Protein AF-A0A8J4VZT7-F1 (afdb_monomer)

Structure (mmCIF, N/CA/C/O backbone):
data_AF-A0A8J4VZT7-F1
#
_entry.id   AF-A0A8J4VZT7-F1
#
loop_
_atom_site.group_PDB
_atom_site.id
_atom_site.type_symbol
_atom_site.label_atom_id
_atom_site.label_alt_id
_atom_site.label_comp_id
_atom_site.label_asym_id
_atom_site.label_entity_id
_atom_site.label_seq_id
_atom_site.pdbx_PDB_ins_code
_atom_site.Cartn_x
_atom_site.Cartn_y
_atom_site.Cartn_z
_atom_site.occupancy
_atom_site.B_iso_or_equiv
_atom_site.auth_seq_id
_atom_site.auth_comp_id
_atom_site.auth_asym_id
_atom_site.auth_atom_id
_atom_site.pdbx_PDB_model_num
ATOM 1 N N . MET A 1 1 ? 15.561 79.087 -7.722 1.00 45.91 1 MET A N 1
ATOM 2 C CA . MET A 1 1 ? 15.588 78.144 -8.858 1.00 45.91 1 MET A CA 1
ATOM 3 C C . MET A 1 1 ? 15.765 76.750 -8.290 1.00 45.91 1 MET A C 1
ATOM 5 O O . MET A 1 1 ? 16.873 76.413 -7.901 1.00 45.91 1 MET A O 1
ATOM 9 N N . GLU A 1 2 ? 14.684 75.986 -8.162 1.00 43.06 2 GLU A N 1
ATOM 10 C CA . GLU A 1 2 ? 14.746 74.592 -7.700 1.00 43.06 2 GLU A CA 1
ATOM 11 C C . GLU A 1 2 ? 14.759 73.634 -8.904 1.00 43.06 2 GLU A C 1
ATOM 13 O O . GLU A 1 2 ? 14.180 73.966 -9.943 1.00 43.06 2 GLU A O 1
ATOM 18 N N . PRO A 1 3 ? 15.425 72.468 -8.816 1.00 54.38 3 PRO A N 1
ATOM 19 C CA . PRO A 1 3 ? 15.506 71.527 -9.927 1.00 54.38 3 PRO A CA 1
ATOM 20 C C . PRO A 1 3 ? 14.182 70.776 -10.131 1.00 54.38 3 PRO A C 1
ATOM 22 O O . PRO A 1 3 ? 13.652 70.150 -9.212 1.00 54.38 3 PRO A O 1
ATOM 25 N N . VAL A 1 4 ? 13.671 70.792 -11.364 1.00 58.03 4 VAL A N 1
ATOM 26 C CA . VAL A 1 4 ? 12.432 70.096 -11.742 1.00 58.03 4 VAL A CA 1
ATOM 27 C C . VAL A 1 4 ? 12.617 68.579 -11.622 1.00 58.03 4 VAL A C 1
ATOM 29 O O . VAL A 1 4 ? 13.433 67.985 -12.327 1.00 58.03 4 VAL A O 1
ATOM 32 N N . ARG A 1 5 ? 11.830 67.932 -10.755 1.00 61.28 5 ARG A N 1
ATOM 33 C CA . ARG A 1 5 ? 11.752 66.465 -10.680 1.00 61.28 5 ARG A CA 1
ATOM 34 C C . ARG A 1 5 ? 10.904 65.923 -11.830 1.00 61.28 5 ARG A C 1
ATOM 36 O O . ARG A 1 5 ? 9.721 66.235 -11.920 1.00 61.28 5 ARG A O 1
ATOM 43 N N . ILE A 1 6 ? 11.495 65.070 -12.662 1.00 60.44 6 ILE A N 1
ATOM 44 C CA . ILE A 1 6 ? 10.787 64.327 -13.713 1.00 60.44 6 ILE A CA 1
ATOM 45 C C . ILE A 1 6 ? 10.112 63.099 -13.082 1.00 60.44 6 ILE A C 1
ATOM 47 O O . ILE A 1 6 ? 10.760 62.319 -12.383 1.00 60.44 6 ILE A O 1
ATOM 51 N N . SER A 1 7 ? 8.811 62.918 -13.315 1.00 63.78 7 SER A N 1
ATOM 52 C CA . SER A 1 7 ? 8.036 61.778 -12.813 1.00 63.78 7 SER A CA 1
ATOM 53 C C . SER A 1 7 ? 8.156 60.558 -13.736 1.00 63.78 7 SER A C 1
ATOM 55 O O . SER A 1 7 ? 7.646 60.540 -14.854 1.00 63.78 7 SER A O 1
ATOM 57 N N . HIS A 1 8 ? 8.798 59.493 -13.250 1.00 62.81 8 HIS A N 1
ATOM 58 C CA . HIS A 1 8 ? 8.918 58.223 -13.974 1.00 62.81 8 HIS A CA 1
ATOM 59 C C . HIS A 1 8 ? 7.693 57.311 -13.762 1.00 62.81 8 HIS A C 1
ATOM 61 O O . HIS A 1 8 ? 7.774 56.280 -13.096 1.00 62.81 8 HIS A O 1
ATOM 67 N N . GLU A 1 9 ? 6.549 57.670 -14.353 1.00 64.44 9 GLU A N 1
ATOM 68 C CA . GLU A 1 9 ? 5.397 56.761 -14.465 1.00 64.44 9 GLU A CA 1
ATOM 69 C C . GLU A 1 9 ? 5.620 55.715 -15.571 1.00 64.44 9 GLU A C 1
ATOM 71 O O . GLU A 1 9 ? 5.376 55.967 -16.753 1.00 64.44 9 GLU A O 1
ATOM 76 N N . VAL A 1 10 ? 6.045 54.504 -15.199 1.00 64.50 10 VAL A N 1
ATOM 77 C CA . VAL A 1 10 ? 6.160 53.381 -16.145 1.00 64.50 10 VAL A CA 1
ATOM 78 C C . VAL A 1 10 ? 4.779 52.773 -16.407 1.00 64.50 10 VAL A C 1
ATOM 80 O O . VAL A 1 10 ? 4.326 51.876 -15.697 1.00 64.50 10 VAL A O 1
ATOM 83 N N . LYS A 1 11 ? 4.099 53.250 -17.454 1.00 62.56 11 LYS A N 1
ATOM 84 C CA . LYS A 1 11 ? 2.853 52.642 -17.947 1.00 62.56 11 LYS A CA 1
ATOM 85 C C . LYS A 1 11 ? 3.175 51.372 -18.735 1.00 62.56 11 LYS A C 1
ATOM 87 O O . LYS A 1 11 ? 3.715 51.434 -19.835 1.00 62.56 11 LYS A O 1
ATOM 92 N N . ALA A 1 12 ? 2.844 50.215 -18.163 1.00 67.50 12 ALA A N 1
ATOM 93 C CA . ALA A 1 12 ? 2.953 48.936 -18.853 1.00 67.50 12 ALA A CA 1
ATOM 94 C C . ALA A 1 12 ? 1.934 48.855 -20.003 1.00 67.50 12 ALA A C 1
ATOM 96 O O . ALA A 1 12 ? 0.749 49.133 -19.812 1.00 67.50 12 ALA A O 1
ATOM 97 N N . ASN A 1 13 ? 2.388 48.446 -21.191 1.00 72.12 13 ASN A N 1
ATOM 98 C CA . ASN A 1 13 ? 1.498 48.215 -22.328 1.00 72.12 13 ASN A CA 1
ATOM 99 C C . ASN A 1 13 ? 0.524 47.058 -22.020 1.00 72.12 13 ASN A C 1
ATOM 101 O O . ASN A 1 13 ? 0.954 46.041 -21.466 1.00 72.12 13 ASN A O 1
ATOM 105 N N . PRO A 1 14 ? -0.768 47.167 -22.387 1.00 73.12 14 PRO A N 1
ATOM 106 C CA . PRO A 1 14 ? -1.737 46.105 -22.145 1.00 73.12 14 PRO A CA 1
ATOM 107 C C . PRO A 1 14 ? -1.356 44.834 -22.913 1.00 73.12 14 PRO A C 1
ATOM 109 O O . PRO A 1 14 ? -0.996 44.885 -24.091 1.00 73.12 14 PRO A O 1
ATOM 112 N N . VAL A 1 15 ? -1.454 43.682 -22.244 1.00 69.12 15 VAL A N 1
ATOM 113 C CA . VAL A 1 15 ? -1.127 42.373 -22.829 1.00 69.12 15 VAL A CA 1
ATOM 114 C C . VAL A 1 15 ? -2.012 42.129 -24.061 1.00 69.12 15 VAL A C 1
ATOM 116 O O . VAL A 1 15 ? -3.238 42.226 -23.947 1.00 69.12 15 VAL A O 1
ATOM 119 N N . PRO A 1 16 ? -1.444 41.812 -25.242 1.00 72.88 16 PRO A N 1
ATOM 120 C CA . PRO A 1 16 ? -2.226 41.695 -26.465 1.00 72.88 16 PRO A CA 1
ATOM 121 C C . PRO A 1 16 ? -3.238 40.549 -26.365 1.00 72.88 16 PRO A C 1
ATOM 123 O O . PRO A 1 16 ? -2.894 39.405 -26.061 1.00 72.88 16 PRO A O 1
ATOM 126 N N . ALA A 1 17 ? -4.497 40.853 -26.690 1.00 64.81 17 ALA A N 1
ATOM 127 C CA . ALA A 1 17 ? -5.646 39.955 -26.536 1.00 64.81 17 ALA A CA 1
ATOM 128 C C . ALA A 1 17 ? -5.611 38.686 -27.420 1.00 64.81 17 ALA A C 1
ATOM 130 O O . ALA A 1 17 ? -6.573 37.923 -27.443 1.00 64.81 17 ALA A O 1
ATOM 131 N N . SER A 1 18 ? -4.530 38.446 -28.166 1.00 67.25 18 SER A N 1
ATOM 132 C CA . SER A 1 18 ? -4.233 37.180 -28.844 1.00 67.25 18 SER A CA 1
ATOM 133 C C . SER A 1 18 ? -3.779 36.078 -27.879 1.00 67.25 18 SER A C 1
ATOM 135 O O . SER A 1 18 ? -4.143 34.924 -28.094 1.00 67.25 18 SER A O 1
ATOM 137 N N . LEU A 1 19 ? -3.045 36.416 -26.809 1.00 63.69 19 LEU A N 1
ATOM 138 C CA . LEU A 1 19 ? -2.437 35.439 -25.890 1.00 63.69 19 LEU A CA 1
ATOM 139 C C . LEU A 1 19 ? -3.460 34.564 -25.147 1.00 63.69 19 LEU A C 1
ATOM 141 O O . LEU A 1 19 ? -3.189 33.398 -24.882 1.00 63.69 19 LEU A O 1
ATOM 145 N N . ASN A 1 20 ? -4.655 35.095 -24.871 1.00 61.50 20 ASN A N 1
ATOM 146 C CA . ASN A 1 20 ? -5.680 34.420 -24.066 1.00 61.50 20 ASN A CA 1
ATOM 147 C C . ASN A 1 20 ? -6.805 33.765 -24.897 1.00 61.50 20 ASN A C 1
ATOM 149 O O . ASN A 1 20 ? -7.818 33.355 -24.334 1.00 61.50 20 ASN A O 1
ATOM 153 N N . LYS A 1 21 ? -6.670 33.662 -26.231 1.00 64.94 21 LYS A N 1
ATOM 154 C CA . LYS A 1 21 ? -7.745 33.138 -27.107 1.00 64.94 21 LYS A CA 1
ATOM 155 C C . LYS A 1 21 ? -7.935 31.618 -27.059 1.00 64.94 21 LYS A C 1
ATOM 157 O O . LYS A 1 21 ? -8.967 31.130 -27.507 1.00 64.94 21 LYS A O 1
ATOM 162 N N . LEU A 1 22 ? -6.959 30.872 -26.541 1.00 65.38 22 LEU A N 1
ATOM 163 C CA . LEU A 1 22 ? -6.989 29.411 -26.448 1.00 65.38 22 LEU A CA 1
ATOM 164 C C . LEU A 1 22 ? -6.923 28.983 -24.980 1.00 65.38 22 LEU A C 1
ATOM 166 O O . LEU A 1 22 ? -5.849 28.776 -24.421 1.00 65.38 22 LEU A O 1
ATOM 170 N N . SER A 1 23 ? -8.091 28.851 -24.351 1.00 74.31 23 SER A N 1
ATOM 171 C CA . SER A 1 23 ? -8.206 28.209 -23.040 1.00 74.31 23 SER A CA 1
ATOM 172 C C . SER A 1 23 ? -7.971 26.696 -23.153 1.00 74.31 23 SER A C 1
ATOM 174 O O . SER A 1 23 ? -8.143 26.106 -24.223 1.00 74.31 23 SER A O 1
ATOM 176 N N . LEU A 1 24 ? -7.640 26.035 -22.037 1.00 77.62 24 LEU A N 1
ATOM 177 C CA . LEU A 1 24 ? -7.513 24.571 -22.003 1.00 77.62 24 LEU A CA 1
ATOM 178 C C . LEU A 1 24 ? -8.802 23.864 -22.459 1.00 77.62 24 LEU A C 1
ATOM 180 O O . LEU A 1 24 ? -8.716 22.902 -23.215 1.00 77.62 24 LEU A O 1
ATOM 184 N N . ALA A 1 25 ? -9.978 24.395 -22.107 1.00 79.31 25 ALA A N 1
ATOM 185 C CA . ALA A 1 25 ? -11.268 23.892 -22.587 1.00 79.31 25 ALA A CA 1
ATOM 186 C C . ALA A 1 25 ? -11.447 24.068 -24.111 1.00 79.31 25 ALA A C 1
ATOM 188 O O . ALA A 1 25 ? -11.975 23.182 -24.784 1.00 79.31 25 ALA A O 1
ATOM 189 N N . GLY A 1 26 ? -10.954 25.173 -24.683 1.00 81.56 26 GLY A N 1
ATOM 190 C CA . GLY A 1 26 ? -10.913 25.380 -26.136 1.00 81.56 26 GLY A CA 1
ATOM 191 C C . GLY A 1 26 ? -9.998 24.381 -26.853 1.00 81.56 26 GLY A C 1
ATOM 192 O O . GLY A 1 26 ? -10.333 23.891 -27.927 1.00 81.56 26 GLY A O 1
ATOM 193 N N . LEU A 1 27 ? -8.870 24.012 -26.239 1.00 80.19 27 LEU A N 1
ATOM 194 C CA . LEU A 1 27 ? -7.977 22.974 -26.766 1.00 80.19 27 LEU A CA 1
ATOM 195 C C . LEU A 1 27 ? -8.551 21.557 -26.594 1.00 80.19 27 LEU A C 1
ATOM 197 O O . LEU A 1 27 ? -8.363 20.722 -27.475 1.00 80.19 27 LEU A O 1
ATOM 201 N N . GLN A 1 28 ? -9.269 21.279 -25.502 1.00 84.56 28 GLN A N 1
ATOM 202 C CA . GLN A 1 28 ? -9.945 19.996 -25.270 1.00 84.56 28 GLN A CA 1
ATOM 203 C C . GLN A 1 28 ? -11.067 19.763 -26.289 1.00 84.56 28 GLN A C 1
ATOM 205 O O . GLN A 1 28 ? -11.033 18.763 -27.001 1.00 84.56 28 GLN A O 1
ATOM 210 N N . THR A 1 29 ? -11.965 20.734 -26.469 1.00 85.75 29 THR A N 1
ATOM 211 C CA . THR A 1 29 ? -13.045 20.665 -27.472 1.00 85.75 29 THR A CA 1
ATOM 212 C C . THR A 1 29 ? -12.515 20.576 -28.912 1.00 85.75 29 THR A C 1
ATOM 214 O O . THR A 1 29 ? -13.058 19.829 -29.730 1.00 85.75 29 THR A O 1
ATOM 217 N N . GLN A 1 30 ? -11.395 21.238 -29.235 1.00 86.12 30 GLN A N 1
ATOM 218 C CA . GLN A 1 30 ? -10.696 21.048 -30.518 1.00 86.12 30 GLN A CA 1
ATOM 219 C C . GLN A 1 30 ? -10.065 19.653 -30.668 1.00 86.12 30 GLN A C 1
ATOM 221 O O . GLN A 1 30 ? -9.995 19.130 -31.780 1.00 86.12 30 GLN A O 1
ATOM 226 N N . GLN A 1 31 ? -9.609 19.017 -29.583 1.00 86.62 31 GLN A N 1
ATOM 227 C CA . GLN A 1 31 ? -9.137 17.628 -29.630 1.00 86.62 31 GLN A CA 1
ATOM 228 C C . GLN A 1 31 ? -10.291 16.631 -29.763 1.00 86.62 31 GLN A C 1
ATOM 230 O O . GLN A 1 31 ? -10.139 15.637 -30.467 1.00 86.62 31 GLN A O 1
ATOM 235 N N . GLU A 1 32 ? -11.422 16.870 -29.105 1.00 88.06 32 GLU A N 1
ATOM 236 C CA . GLU A 1 32 ? -12.611 16.012 -29.152 1.00 88.06 32 GLU A CA 1
ATOM 237 C C . GLU A 1 32 ? -13.240 16.030 -30.544 1.00 88.06 32 GLU A C 1
ATOM 239 O O . GLU A 1 32 ? -13.265 14.992 -31.201 1.00 88.06 32 GLU A O 1
ATOM 244 N N . THR A 1 33 ? -13.565 17.210 -31.076 1.00 89.88 33 THR A N 1
ATOM 245 C CA . THR A 1 33 ? -14.067 17.359 -32.456 1.00 89.88 33 THR A CA 1
ATOM 246 C C . THR A 1 33 ? -13.091 16.808 -33.507 1.00 89.88 33 THR A C 1
ATOM 248 O O . THR A 1 33 ? -13.510 16.227 -34.511 1.00 89.88 33 THR A O 1
ATOM 251 N N . ARG A 1 34 ? -11.769 16.900 -33.279 1.00 89.19 34 ARG A N 1
ATOM 252 C CA . ARG A 1 34 ? -10.761 16.261 -34.144 1.00 89.19 34 ARG A CA 1
ATOM 253 C C . ARG A 1 34 ? -10.757 14.732 -34.023 1.00 89.19 34 ARG A C 1
ATOM 255 O O . ARG A 1 34 ? -10.617 14.068 -35.047 1.00 89.19 34 ARG A O 1
ATOM 262 N N . LYS A 1 35 ? -10.921 14.163 -32.822 1.00 89.38 35 LYS A N 1
ATOM 263 C CA . LYS A 1 35 ? -11.072 12.707 -32.614 1.00 89.38 35 LYS A CA 1
ATOM 264 C C . LYS A 1 35 ? -12.352 12.189 -33.263 1.00 89.38 35 LYS A C 1
ATOM 266 O O . LYS A 1 35 ? -12.303 11.161 -33.927 1.00 89.38 35 LYS A O 1
ATOM 271 N N . GLU A 1 36 ? -13.467 12.898 -33.116 1.00 89.19 36 GLU A N 1
ATOM 272 C CA . GLU A 1 36 ? -14.756 12.550 -33.723 1.00 89.19 36 GLU A CA 1
ATOM 273 C C . GLU A 1 36 ? -14.685 12.594 -35.249 1.00 89.19 36 GLU A C 1
ATOM 275 O O . GLU A 1 36 ? -15.071 11.628 -35.904 1.00 89.19 36 GLU A O 1
ATOM 280 N N . ARG A 1 37 ? -14.089 13.650 -35.821 1.00 92.56 37 ARG A N 1
ATOM 281 C CA . ARG A 1 37 ? -13.841 13.737 -37.265 1.00 92.56 37 ARG A CA 1
ATOM 282 C C . ARG A 1 37 ? -12.962 12.589 -37.765 1.00 92.56 37 ARG A C 1
ATOM 284 O O . ARG A 1 37 ? -13.299 11.986 -38.775 1.00 92.56 37 ARG A O 1
ATOM 291 N N . ILE A 1 38 ? -11.878 12.255 -37.059 1.00 86.88 38 ILE A N 1
ATOM 292 C CA . ILE A 1 38 ? -11.030 11.101 -37.407 1.00 86.88 38 ILE A CA 1
ATOM 293 C C . ILE A 1 38 ? -11.823 9.792 -37.286 1.00 86.88 38 ILE A C 1
ATOM 295 O O . ILE A 1 38 ? -11.720 8.948 -38.167 1.00 86.88 38 ILE A O 1
ATOM 299 N N . LYS A 1 39 ? -12.654 9.622 -36.251 1.00 88.00 39 LYS A N 1
ATOM 300 C CA . LYS A 1 39 ? -13.502 8.433 -36.074 1.00 88.00 39 LYS A CA 1
ATOM 301 C C . LYS A 1 39 ? -14.512 8.282 -37.217 1.00 88.00 39 LYS A C 1
ATOM 303 O O . LYS A 1 39 ? -14.683 7.174 -37.711 1.00 88.00 39 LYS A O 1
ATOM 308 N N . ALA A 1 40 ? -15.126 9.374 -37.674 1.00 86.88 40 ALA A N 1
ATOM 309 C CA . ALA A 1 40 ? -16.026 9.382 -38.829 1.00 86.88 40 ALA A CA 1
ATOM 310 C C . ALA A 1 40 ? -15.285 9.125 -40.159 1.00 86.88 40 ALA A C 1
ATOM 312 O O . ALA A 1 40 ? -15.762 8.369 -41.003 1.00 86.88 40 ALA A O 1
ATOM 313 N N . GLU A 1 41 ? -14.092 9.697 -40.341 1.00 88.81 41 GLU A N 1
ATOM 314 C CA . GLU A 1 41 ? -13.241 9.465 -41.520 1.00 88.81 41 GLU A CA 1
ATOM 315 C C . GLU A 1 41 ? -12.653 8.040 -41.557 1.00 88.81 41 GLU A C 1
ATOM 317 O O . GLU A 1 41 ? -12.343 7.519 -42.622 1.00 88.81 41 GLU A O 1
ATOM 322 N N . VAL A 1 42 ? -12.489 7.395 -40.399 1.00 84.19 42 VAL A N 1
ATOM 323 C CA . VAL A 1 42 ? -12.121 5.977 -40.286 1.00 84.19 42 VAL A CA 1
ATOM 324 C C . VAL A 1 42 ? -13.336 5.087 -40.547 1.00 84.19 42 VAL A C 1
ATOM 326 O O . VAL A 1 42 ? -13.231 4.164 -41.344 1.00 84.19 42 VAL A O 1
ATOM 329 N N . ALA A 1 43 ? -14.496 5.386 -39.955 1.00 81.19 43 ALA A N 1
ATOM 330 C CA . ALA A 1 43 ? -15.729 4.631 -40.195 1.00 81.19 43 ALA A CA 1
ATOM 331 C C . ALA A 1 43 ? -16.171 4.680 -41.670 1.00 81.19 43 ALA A C 1
ATOM 333 O O . ALA A 1 43 ? -16.594 3.675 -42.214 1.00 81.19 43 ALA A O 1
ATOM 334 N N . SER A 1 44 ? -15.993 5.809 -42.361 1.00 82.31 44 SER A N 1
ATOM 335 C CA . SER A 1 44 ? -16.285 5.925 -43.804 1.00 82.31 44 SER A CA 1
ATOM 336 C C . SER A 1 44 ? -15.279 5.221 -44.731 1.00 82.31 44 SER A C 1
ATOM 338 O O . SER A 1 44 ? -15.458 5.257 -45.946 1.00 82.31 44 SER A O 1
ATOM 340 N N . LYS A 1 45 ? -14.232 4.578 -44.191 1.00 82.31 45 LYS A N 1
ATOM 341 C CA . LYS A 1 45 ? -13.270 3.755 -44.953 1.00 82.31 45 LYS A CA 1
ATOM 342 C C . LYS A 1 45 ? -13.504 2.249 -44.804 1.00 82.31 45 LYS A C 1
ATOM 344 O O . LYS A 1 45 ? -12.837 1.483 -45.491 1.00 82.31 45 LYS A O 1
ATOM 349 N N . TYR A 1 46 ? -14.425 1.839 -43.932 1.00 77.44 46 TYR A N 1
ATOM 350 C CA . TYR A 1 46 ? -14.775 0.443 -43.688 1.00 77.44 46 TYR A CA 1
ATOM 351 C C . TYR A 1 46 ? -16.301 0.324 -43.665 1.00 77.44 46 TYR A C 1
ATOM 353 O O . TYR A 1 46 ? -16.938 0.781 -42.716 1.00 77.44 46 TYR A O 1
ATOM 361 N N . ASN A 1 47 ? -16.902 -0.266 -44.701 1.00 71.56 47 ASN A N 1
ATOM 362 C CA . ASN A 1 47 ? -18.336 -0.549 -44.664 1.00 71.56 47 ASN A CA 1
ATOM 363 C C . ASN A 1 47 ? -18.589 -1.617 -43.591 1.00 71.56 47 ASN A C 1
ATOM 365 O O . ASN A 1 47 ? -17.841 -2.590 -43.503 1.00 71.56 47 ASN A O 1
ATOM 369 N N . ALA A 1 48 ? -19.650 -1.468 -42.798 1.00 63.38 48 ALA A N 1
ATOM 370 C CA . ALA A 1 48 ? -19.997 -2.462 -41.777 1.00 63.38 48 ALA A CA 1
ATOM 371 C C . ALA A 1 48 ? -20.354 -3.834 -42.390 1.00 63.38 48 ALA A C 1
ATOM 373 O O . ALA A 1 48 ? -20.214 -4.862 -41.735 1.00 63.38 48 ALA A O 1
ATOM 374 N N . ASP A 1 49 ? -20.766 -3.846 -43.660 1.00 65.69 49 ASP A N 1
ATOM 375 C CA . ASP A 1 49 ? -21.085 -5.052 -44.429 1.00 65.69 49 ASP A CA 1
ATOM 376 C C . ASP A 1 49 ? -19.834 -5.853 -44.854 1.00 65.69 49 ASP A C 1
ATOM 378 O O . ASP A 1 49 ? -19.947 -7.037 -45.165 1.00 65.69 49 ASP A O 1
ATOM 382 N N . ASP A 1 50 ? -18.642 -5.236 -44.828 1.00 67.56 50 ASP A N 1
ATOM 383 C CA . ASP A 1 50 ? -17.355 -5.886 -45.131 1.00 67.56 50 ASP A CA 1
ATOM 384 C C . ASP A 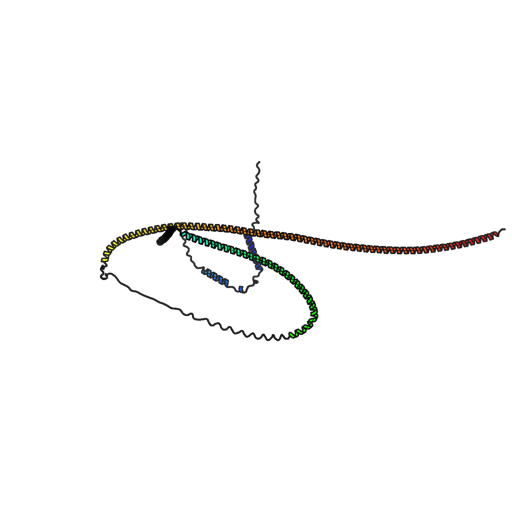1 50 ? -16.697 -6.530 -43.883 1.00 67.56 50 ASP A C 1
ATOM 386 O O . ASP A 1 50 ? -15.645 -7.168 -43.991 1.00 67.56 50 ASP A O 1
ATOM 390 N N . GLU A 1 51 ? -17.277 -6.391 -42.679 1.00 66.19 51 GLU A N 1
ATOM 391 C CA . GLU A 1 51 ? -16.752 -7.061 -41.480 1.00 66.19 51 GLU A CA 1
ATOM 392 C C . GLU A 1 51 ? -17.002 -8.578 -41.529 1.00 66.19 51 GLU A C 1
ATOM 394 O O . GLU A 1 51 ? -18.137 -9.052 -41.596 1.00 66.19 51 GLU A O 1
ATOM 399 N N . PHE A 1 52 ? -15.928 -9.371 -41.430 1.00 66.75 52 PHE A N 1
ATOM 400 C CA . PHE A 1 52 ? -16.001 -10.835 -41.414 1.00 66.75 52 PHE A CA 1
ATOM 401 C C . PHE A 1 52 ? -16.689 -11.354 -40.138 1.00 66.75 52 PHE A C 1
ATOM 403 O O . PHE A 1 52 ? -16.058 -11.595 -39.104 1.00 66.75 52 PHE A O 1
ATOM 410 N N . GLN A 1 53 ? -18.006 -11.548 -40.211 1.00 64.75 53 GLN A N 1
ATOM 411 C CA . GLN A 1 53 ? -18.803 -12.077 -39.109 1.00 64.75 53 GLN A CA 1
ATOM 412 C C . GLN A 1 53 ? -18.517 -13.570 -38.895 1.00 64.75 53 GLN A C 1
ATOM 414 O O . GLN A 1 53 ? -18.954 -14.432 -39.658 1.00 64.75 53 GLN A O 1
ATOM 419 N N . PHE A 1 54 ? -17.815 -13.900 -37.808 1.00 66.12 54 PHE A N 1
ATOM 420 C CA . PHE A 1 54 ? -17.653 -15.289 -37.379 1.00 66.12 54 PHE A CA 1
ATOM 421 C C . PHE A 1 54 ? -19.022 -15.945 -37.133 1.00 66.12 54 PHE A C 1
ATOM 423 O O . PHE A 1 54 ? -19.880 -15.376 -36.459 1.00 66.12 54 PHE A O 1
ATOM 430 N N . ALA A 1 55 ? -19.203 -17.196 -37.567 1.00 67.31 55 ALA A N 1
ATOM 431 C CA . ALA A 1 55 ? -20.450 -17.949 -37.359 1.00 67.31 55 ALA A CA 1
ATOM 432 C C . ALA A 1 55 ? -20.830 -18.150 -35.870 1.00 67.31 55 ALA A C 1
ATOM 434 O O . ALA A 1 55 ? -21.965 -18.503 -35.551 1.00 67.31 55 ALA A O 1
ATOM 435 N N . THR A 1 56 ? -19.898 -17.915 -34.942 1.00 62.31 56 THR A N 1
ATOM 436 C CA . THR A 1 56 ? -20.141 -17.842 -33.494 1.00 62.31 56 THR A CA 1
ATOM 437 C C . THR A 1 56 ? -20.796 -16.536 -33.039 1.00 62.31 56 THR A C 1
ATOM 439 O O . THR A 1 56 ? -21.513 -16.572 -32.047 1.00 62.31 56 THR A O 1
ATOM 442 N N . ALA A 1 57 ? -20.622 -15.414 -33.746 1.00 61.59 57 ALA A N 1
ATOM 443 C CA . ALA A 1 57 ? -21.300 -14.150 -33.439 1.00 61.59 57 ALA A CA 1
ATOM 444 C C . ALA A 1 57 ? -22.796 -14.204 -33.801 1.00 61.59 57 ALA A C 1
ATOM 446 O O . ALA A 1 57 ? -23.638 -13.733 -33.040 1.00 61.59 57 ALA A O 1
ATOM 447 N N . ALA A 1 58 ? -23.139 -14.879 -34.906 1.00 61.94 58 ALA A N 1
ATOM 448 C CA . ALA A 1 58 ? -24.527 -15.147 -35.297 1.00 61.94 58 ALA A CA 1
ATOM 449 C C . ALA A 1 58 ? -25.275 -16.076 -34.312 1.00 61.94 58 ALA A C 1
ATOM 451 O O . ALA A 1 58 ? -26.506 -16.095 -34.279 1.00 61.94 58 ALA A O 1
ATOM 452 N N . ARG A 1 59 ? -24.556 -16.830 -33.466 1.00 66.81 59 ARG A N 1
ATOM 453 C CA . ARG A 1 59 ? -25.146 -17.562 -32.335 1.00 66.81 59 ARG A CA 1
ATOM 454 C C . ARG A 1 59 ? -25.379 -16.598 -31.172 1.00 66.81 59 ARG A C 1
ATOM 456 O O . ARG A 1 59 ? -24.591 -16.568 -30.229 1.00 66.81 59 ARG A O 1
ATOM 463 N N . GLY A 1 60 ? -26.475 -15.839 -31.244 1.00 64.19 60 GLY A N 1
ATOM 464 C CA . GLY A 1 60 ? -26.886 -14.874 -30.220 1.00 64.19 60 GLY A CA 1
ATOM 465 C C . GLY A 1 60 ? -26.777 -15.454 -28.808 1.00 64.19 60 GLY A C 1
ATOM 466 O O . GLY A 1 60 ? -27.552 -16.327 -28.413 1.00 64.19 60 GLY A O 1
ATOM 467 N N . SER A 1 61 ? -25.762 -15.015 -28.059 1.00 68.69 61 SER A N 1
ATOM 468 C CA . SER A 1 61 ? -25.415 -15.669 -26.801 1.00 68.69 61 SER A CA 1
ATOM 469 C C . SER A 1 61 ? -26.362 -15.213 -25.693 1.00 68.69 61 SER A C 1
ATOM 471 O O . SER A 1 61 ? -26.428 -14.032 -25.353 1.00 68.69 61 SER A O 1
ATOM 473 N N . ASN A 1 62 ? -27.049 -16.161 -25.055 1.00 75.00 62 ASN A N 1
ATOM 474 C CA . ASN A 1 62 ? -27.889 -15.873 -23.888 1.00 75.00 62 ASN A CA 1
ATOM 475 C C . ASN A 1 62 ? -27.081 -15.419 -22.652 1.00 75.00 62 ASN A C 1
ATOM 477 O O . ASN A 1 62 ? -27.672 -15.203 -21.599 1.00 75.00 62 ASN A O 1
ATOM 481 N N . LEU A 1 63 ? -25.754 -15.261 -22.747 1.00 76.06 63 LEU A N 1
ATOM 482 C CA . LEU A 1 63 ? -24.877 -14.886 -21.636 1.00 76.06 63 LEU A CA 1
ATOM 483 C C . LEU A 1 63 ? -25.242 -13.525 -21.036 1.00 76.06 63 LEU A C 1
ATOM 485 O O . LEU A 1 63 ? -25.277 -13.407 -19.816 1.00 76.06 63 LEU A O 1
ATOM 489 N N . GLU A 1 64 ? -25.580 -12.523 -21.851 1.00 79.50 64 GLU A N 1
ATOM 490 C CA . GLU A 1 64 ? -26.006 -11.213 -21.336 1.00 79.50 64 GLU A CA 1
ATOM 491 C C . GLU A 1 64 ? -27.393 -11.274 -20.685 1.00 79.50 64 GLU A C 1
ATOM 493 O O . GLU A 1 64 ? -27.603 -10.699 -19.619 1.00 79.50 64 GLU A O 1
ATOM 498 N N . ALA A 1 65 ? -28.325 -12.041 -21.259 1.00 83.75 65 ALA A N 1
ATOM 499 C CA . ALA A 1 65 ? -29.648 -12.257 -20.677 1.00 83.75 65 ALA A CA 1
ATOM 500 C C . ALA A 1 65 ? -29.583 -13.051 -19.356 1.00 83.75 65 ALA A C 1
ATOM 502 O O . ALA A 1 65 ? -30.315 -12.748 -18.414 1.00 83.75 65 ALA A O 1
ATOM 503 N N . VAL A 1 66 ? -28.691 -14.043 -19.260 1.00 86.56 66 VAL A N 1
ATOM 504 C CA . VAL A 1 66 ? -28.397 -14.791 -18.026 1.00 86.56 66 VAL A CA 1
ATOM 505 C C . VAL A 1 66 ? -27.705 -13.890 -17.006 1.00 86.56 66 VAL A C 1
ATOM 507 O O . VAL A 1 66 ? -28.099 -13.883 -15.845 1.00 86.56 66 VAL A O 1
ATOM 510 N N . ARG A 1 67 ? -26.738 -13.071 -17.429 1.00 86.56 67 ARG A N 1
ATOM 511 C CA . ARG A 1 67 ? -26.061 -12.104 -16.561 1.00 86.56 67 ARG A CA 1
ATOM 512 C C . ARG A 1 67 ? -27.042 -11.093 -15.968 1.00 86.56 67 ARG A C 1
ATOM 514 O O . ARG A 1 67 ? -27.061 -10.941 -14.754 1.00 86.56 67 ARG A O 1
ATOM 521 N N . GLN A 1 68 ? -27.906 -10.488 -16.785 1.00 89.00 68 GLN A N 1
ATOM 522 C CA . GLN A 1 68 ? -28.952 -9.578 -16.305 1.00 89.00 68 GLN A CA 1
ATOM 523 C C . GLN A 1 68 ? -29.952 -10.270 -15.367 1.00 89.00 68 GLN A C 1
ATOM 525 O O . GLN A 1 68 ? -30.455 -9.626 -14.452 1.00 89.00 68 GLN A O 1
ATOM 530 N N . LYS A 1 69 ? -30.251 -11.564 -15.560 1.00 88.56 69 LYS A N 1
ATOM 531 C CA . LYS A 1 69 ? -31.065 -12.338 -14.606 1.00 88.56 69 LYS A CA 1
ATOM 532 C C . LYS A 1 69 ? -30.342 -12.513 -13.271 1.00 88.56 69 LYS A C 1
ATOM 534 O O . LYS A 1 69 ? -30.906 -12.144 -12.253 1.00 88.56 69 LYS A O 1
ATOM 539 N N . VAL A 1 70 ? -29.085 -12.959 -13.276 1.00 90.25 70 VAL A N 1
ATOM 540 C CA . VAL A 1 70 ? -28.274 -13.143 -12.055 1.00 90.25 70 VAL A CA 1
ATOM 541 C C . VAL A 1 70 ? -28.020 -11.818 -11.324 1.00 90.25 70 VAL A C 1
ATOM 543 O O . VAL A 1 70 ? -28.015 -11.781 -10.095 1.00 90.25 70 VAL A O 1
ATOM 546 N N . GLU A 1 71 ? -27.823 -10.715 -12.049 1.00 87.50 71 GLU A N 1
ATOM 547 C CA . GLU A 1 71 ? -27.692 -9.376 -11.465 1.00 87.50 71 GLU A CA 1
ATOM 548 C C . GLU A 1 71 ? -29.031 -8.920 -10.846 1.00 87.50 71 GLU A C 1
ATOM 550 O O . GLU A 1 71 ? -29.039 -8.548 -9.675 1.00 87.50 71 GLU A O 1
ATOM 555 N N . ARG A 1 72 ? -30.177 -9.099 -11.526 1.00 88.81 72 ARG A N 1
ATOM 556 C CA . ARG A 1 72 ? -31.516 -8.826 -10.954 1.00 88.81 72 ARG A CA 1
ATOM 557 C C . ARG A 1 72 ? -31.882 -9.731 -9.775 1.00 88.81 72 ARG A C 1
ATOM 559 O O . ARG A 1 72 ? -32.523 -9.267 -8.842 1.00 88.81 72 ARG A O 1
ATOM 566 N N . GLU A 1 73 ? -31.486 -11.002 -9.782 1.00 88.81 73 GLU A N 1
ATOM 567 C CA . GLU A 1 73 ? -31.692 -11.936 -8.663 1.00 88.81 73 GLU A CA 1
ATOM 568 C C . GLU A 1 73 ? -30.890 -11.502 -7.428 1.00 88.81 73 GLU A C 1
ATOM 570 O O . GLU A 1 73 ? -31.403 -11.539 -6.309 1.00 88.81 73 GLU A O 1
ATOM 575 N N . ARG A 1 74 ? -29.657 -11.012 -7.623 1.00 84.88 74 ARG A N 1
ATOM 576 C CA . ARG A 1 74 ? -28.844 -10.408 -6.555 1.00 84.88 74 ARG A CA 1
ATOM 577 C C . ARG A 1 74 ? -29.441 -9.095 -6.056 1.00 84.88 74 ARG A C 1
ATOM 579 O O . ARG A 1 74 ? -29.499 -8.889 -4.849 1.00 84.88 74 ARG A O 1
ATOM 586 N N . GLU A 1 75 ? -29.904 -8.227 -6.951 1.00 84.38 75 GLU A N 1
ATOM 587 C CA . GLU A 1 75 ? -30.573 -6.974 -6.585 1.00 84.38 75 GLU A CA 1
ATOM 588 C C . GLU A 1 75 ? -31.877 -7.233 -5.820 1.00 84.38 75 GLU A C 1
ATOM 590 O O . GLU A 1 75 ? -32.097 -6.612 -4.786 1.00 84.38 75 GLU A O 1
ATOM 595 N N . ALA A 1 76 ? -32.696 -8.198 -6.246 1.00 84.81 76 ALA A N 1
ATOM 596 C CA . ALA A 1 76 ? -33.910 -8.606 -5.541 1.00 84.81 76 ALA A CA 1
ATOM 597 C C . ALA A 1 76 ? -33.607 -9.207 -4.156 1.00 84.81 76 ALA A C 1
ATOM 599 O O . ALA A 1 76 ? -34.291 -8.888 -3.187 1.00 84.81 76 ALA A O 1
ATOM 600 N N . ALA A 1 77 ? -32.544 -10.010 -4.025 1.00 82.12 77 ALA A N 1
ATOM 601 C CA . ALA A 1 77 ? -32.085 -10.521 -2.729 1.00 82.12 77 ALA A CA 1
ATOM 602 C C . ALA A 1 77 ? -31.531 -9.419 -1.798 1.00 82.12 77 ALA A C 1
ATOM 604 O O . ALA A 1 77 ? -31.551 -9.575 -0.577 1.00 82.12 77 ALA A O 1
ATOM 605 N N . LEU A 1 78 ? -31.053 -8.301 -2.359 1.00 77.94 78 LEU A N 1
ATOM 606 C CA . LEU A 1 78 ? -30.641 -7.102 -1.619 1.00 77.94 78 LEU A CA 1
ATOM 607 C C . LEU A 1 78 ? -31.811 -6.141 -1.336 1.00 77.94 78 LEU A C 1
ATOM 609 O O . LEU A 1 78 ? -31.731 -5.357 -0.393 1.00 77.94 78 LEU A O 1
ATOM 613 N N . GLN A 1 79 ? -32.911 -6.221 -2.089 1.00 73.38 79 GLN A N 1
ATOM 614 C CA . GLN A 1 79 ? -34.166 -5.497 -1.850 1.00 73.38 79 GLN A CA 1
ATOM 615 C C . GLN A 1 79 ? -35.054 -6.232 -0.833 1.00 73.38 79 GLN A C 1
ATOM 617 O O . GLN A 1 79 ? -36.221 -6.534 -1.076 1.00 73.38 79 GLN A O 1
ATOM 622 N N . PHE A 1 80 ? -34.501 -6.498 0.352 1.00 75.06 80 PHE A N 1
ATOM 623 C CA . PHE A 1 80 ? -35.313 -6.881 1.503 1.00 75.06 80 PHE A CA 1
ATOM 624 C C . PHE A 1 80 ? -36.065 -5.651 2.027 1.00 75.06 80 PHE A C 1
ATOM 626 O O . PHE A 1 80 ? -35.492 -4.571 2.175 1.00 75.06 80 PHE A O 1
ATOM 633 N N . ASP A 1 81 ? -37.354 -5.825 2.326 1.00 67.88 81 ASP A N 1
ATOM 634 C CA . ASP A 1 81 ? -38.309 -4.751 2.634 1.00 67.88 81 ASP A CA 1
ATOM 635 C C . ASP A 1 81 ? -38.117 -4.203 4.071 1.00 67.88 81 ASP A C 1
ATOM 637 O O . ASP A 1 81 ? -38.995 -4.262 4.940 1.00 67.88 81 ASP A O 1
ATOM 641 N N . PHE A 1 82 ? -36.904 -3.720 4.366 1.00 67.31 82 PHE A N 1
ATOM 642 C CA . PHE A 1 82 ? -36.510 -3.213 5.675 1.00 67.31 82 PHE A CA 1
ATOM 643 C C . PHE A 1 82 ? -37.173 -1.867 5.942 1.00 67.31 82 PHE A C 1
ATOM 645 O O . PHE A 1 82 ? -36.593 -0.796 5.752 1.00 67.31 82 PHE A O 1
ATOM 652 N N . LYS A 1 83 ? -38.393 -1.941 6.476 1.00 70.31 83 LYS A N 1
ATOM 653 C CA . LYS A 1 83 ? -39.073 -0.840 7.162 1.00 70.31 83 LYS A CA 1
ATOM 654 C C . LYS A 1 83 ? -38.314 -0.509 8.445 1.00 70.31 83 LYS A C 1
ATOM 656 O O . LYS A 1 83 ? -38.748 -0.824 9.555 1.00 70.31 83 LYS A O 1
ATOM 661 N N . ALA A 1 84 ? -37.152 0.118 8.265 1.00 68.50 84 ALA A N 1
ATOM 662 C CA . ALA A 1 84 ? -36.364 0.738 9.307 1.00 68.50 84 ALA A CA 1
ATOM 663 C C . ALA A 1 84 ? -37.298 1.648 10.100 1.00 68.50 84 ALA A C 1
ATOM 665 O O . ALA A 1 84 ? -37.758 2.673 9.592 1.00 68.50 84 ALA A O 1
ATOM 666 N N . LYS A 1 85 ? -37.610 1.265 11.342 1.00 70.69 85 LYS A N 1
ATOM 667 C CA . LYS A 1 85 ? -38.321 2.165 12.250 1.00 70.69 85 LYS A CA 1
ATOM 668 C C . LYS A 1 85 ? -37.459 3.427 12.341 1.00 70.69 85 LYS A C 1
ATOM 670 O O . LYS A 1 85 ? -36.283 3.281 12.689 1.00 70.69 85 LYS A O 1
ATOM 675 N N . PRO A 1 86 ? -37.978 4.620 11.989 1.00 68.06 86 PRO A N 1
ATOM 676 C CA . PRO A 1 86 ? -37.173 5.830 12.025 1.00 68.06 86 PRO A CA 1
ATOM 677 C C . PRO A 1 86 ? -36.593 5.961 13.429 1.00 68.06 86 PRO A C 1
ATOM 679 O O . PRO A 1 86 ? -37.315 5.772 14.414 1.00 68.06 86 PRO A O 1
ATOM 682 N N . VAL A 1 87 ? -35.281 6.208 13.515 1.00 61.91 87 VAL A N 1
ATOM 683 C CA . VAL A 1 87 ? -34.596 6.380 14.801 1.00 61.91 87 VAL A CA 1
ATOM 684 C C . VAL A 1 87 ? -35.392 7.419 15.587 1.00 61.91 87 VAL A C 1
ATOM 686 O O . VAL A 1 87 ? -35.576 8.515 15.054 1.00 61.91 87 VAL A O 1
ATOM 689 N N . PRO A 1 88 ? -35.905 7.100 16.795 1.00 62.44 88 PRO A N 1
ATOM 690 C CA . PRO A 1 88 ? -36.769 8.017 17.519 1.00 62.44 88 PRO A CA 1
ATOM 691 C C . PRO A 1 88 ? -36.091 9.376 17.627 1.00 62.44 88 PRO A C 1
ATOM 693 O O . PRO A 1 88 ? -35.001 9.476 18.196 1.00 62.44 88 PRO A O 1
ATOM 696 N N . HIS A 1 89 ? -36.709 10.402 17.037 1.00 50.44 89 HIS A N 1
ATOM 697 C CA . HIS A 1 89 ? -36.171 11.755 17.030 1.00 50.44 89 HIS A CA 1
ATOM 698 C C . HIS A 1 89 ? -36.194 12.299 18.462 1.00 50.44 89 HIS A C 1
ATOM 700 O O . HIS A 1 89 ? -37.147 12.957 18.878 1.00 50.44 89 HIS A O 1
ATOM 706 N N . ALA A 1 90 ? -35.140 12.002 19.226 1.00 51.19 90 ALA A N 1
ATOM 707 C CA . ALA A 1 90 ? -34.860 12.637 20.502 1.00 51.19 90 ALA A CA 1
ATOM 708 C C . ALA A 1 90 ? -34.889 14.146 20.256 1.00 51.19 90 ALA A C 1
ATOM 710 O O . ALA A 1 90 ? -34.106 14.648 19.452 1.00 51.19 90 ALA A O 1
ATOM 711 N N . SER A 1 91 ? -35.857 14.842 20.853 1.00 45.81 91 SER A N 1
ATOM 712 C CA . SER A 1 91 ? -36.290 16.155 20.377 1.00 45.81 91 SER A CA 1
ATOM 713 C C . SER A 1 91 ? -35.167 17.187 20.497 1.00 45.81 91 SER A C 1
ATOM 715 O O . SER A 1 91 ? -34.922 17.740 21.571 1.00 45.81 91 SER A O 1
ATOM 717 N N . THR A 1 92 ? -34.489 17.466 19.383 1.00 49.06 92 THR A N 1
ATOM 718 C CA . THR A 1 92 ? -33.308 18.336 19.278 1.00 49.06 92 THR A CA 1
ATOM 719 C C . THR A 1 92 ? -33.645 19.830 19.296 1.00 49.06 92 THR A C 1
ATOM 721 O O . THR A 1 92 ? -32.934 20.645 18.712 1.00 49.06 92 THR A O 1
ATOM 724 N N . SER A 1 93 ? -34.677 20.231 20.047 1.00 50.25 93 SER A N 1
ATOM 725 C CA . SER A 1 93 ? -34.702 21.599 20.565 1.00 50.25 93 SER A CA 1
ATOM 726 C C . SER A 1 93 ? -33.603 21.715 21.629 1.00 50.25 93 SER A C 1
ATOM 728 O O . SER A 1 93 ? -33.487 20.862 22.515 1.00 50.25 93 SER A O 1
ATOM 730 N N . ALA A 1 94 ? -32.782 22.765 21.565 1.00 50.78 94 ALA A N 1
ATOM 731 C CA . ALA A 1 94 ? -31.709 22.966 22.543 1.00 50.78 94 ALA A CA 1
ATOM 732 C C . ALA A 1 94 ? -32.249 23.102 23.986 1.00 50.78 94 ALA A C 1
ATOM 734 O O . ALA A 1 94 ? -31.592 22.688 24.941 1.00 50.78 94 ALA A O 1
ATOM 735 N N . ALA A 1 95 ? -33.486 23.590 24.139 1.00 48.47 95 ALA A N 1
ATOM 736 C CA . ALA A 1 95 ? -34.186 23.687 25.418 1.00 48.47 95 ALA A CA 1
ATOM 737 C C . ALA A 1 95 ? -34.538 22.313 26.027 1.00 48.47 95 ALA A C 1
ATOM 739 O O . ALA A 1 95 ? -34.465 22.143 27.245 1.00 48.47 95 ALA A O 1
ATOM 740 N N . THR A 1 96 ? -34.870 21.308 25.206 1.00 46.97 96 THR A N 1
ATOM 741 C CA . THR A 1 96 ? -35.093 19.927 25.680 1.00 46.97 96 THR A CA 1
ATOM 742 C C . THR A 1 96 ? -33.799 19.143 25.873 1.00 46.97 96 THR A C 1
ATOM 744 O O . THR A 1 96 ? -33.770 18.259 26.719 1.00 46.97 96 THR A O 1
ATOM 747 N N . ALA A 1 97 ? -32.703 19.491 25.190 1.00 45.84 97 ALA A N 1
ATOM 748 C CA . ALA A 1 97 ? -31.395 18.876 25.445 1.00 45.84 97 ALA A CA 1
ATOM 749 C C . ALA A 1 97 ? -30.858 19.180 26.862 1.00 45.84 97 ALA A C 1
ATOM 751 O O . ALA A 1 97 ? -30.253 18.312 27.492 1.00 45.84 97 ALA A O 1
ATOM 752 N N . ALA A 1 98 ? -31.126 20.382 27.390 1.00 47.00 98 ALA A N 1
ATOM 753 C CA . ALA A 1 98 ? -30.816 20.744 28.778 1.00 47.00 98 ALA A CA 1
ATOM 754 C C . ALA A 1 98 ? -31.688 19.987 29.800 1.00 47.00 98 ALA A C 1
ATOM 756 O O . ALA A 1 98 ? -31.221 19.656 30.888 1.00 47.00 98 ALA A O 1
ATOM 757 N N . LYS A 1 99 ? -32.933 19.655 29.432 1.00 46.88 99 LYS A N 1
ATOM 758 C CA . LYS A 1 99 ? -33.799 18.715 30.160 1.00 46.88 99 LYS A CA 1
ATOM 759 C C . LYS A 1 99 ? -33.633 17.295 29.615 1.00 46.88 99 LYS A C 1
ATOM 761 O O . LYS A 1 99 ? -34.615 16.653 29.240 1.00 46.88 99 LYS A O 1
ATOM 766 N N . SER A 1 100 ? -32.398 16.786 29.605 1.00 47.44 100 SER A N 1
ATOM 767 C CA . SER A 1 100 ? -32.193 15.344 29.479 1.00 47.44 100 SER A CA 1
ATOM 768 C C . SER A 1 100 ? -32.988 14.673 30.599 1.00 47.44 100 SER A C 1
ATOM 770 O O . SER A 1 100 ? -32.731 14.900 31.780 1.00 47.44 100 SER A O 1
ATOM 772 N N . THR A 1 101 ? -34.039 13.933 30.232 1.00 47.03 101 THR A N 1
ATOM 773 C CA . THR A 1 101 ? -34.944 13.311 31.203 1.00 47.03 101 THR A CA 1
ATOM 774 C C . THR A 1 101 ? -34.107 12.452 32.130 1.00 47.03 101 THR A C 1
ATOM 776 O O . THR A 1 101 ? -33.483 11.501 31.655 1.00 47.03 101 THR A O 1
ATOM 779 N N . GLU A 1 102 ? -34.052 12.805 33.415 1.00 54.75 102 GLU A N 1
ATOM 780 C CA . GLU A 1 102 ? -33.206 12.111 34.377 1.00 54.75 102 GLU A CA 1
ATOM 781 C C . GLU A 1 102 ? -33.661 10.654 34.443 1.00 54.75 102 GLU A C 1
ATOM 783 O O . GLU A 1 102 ? -34.726 10.336 34.979 1.00 54.75 102 GLU A O 1
ATOM 788 N N . VAL A 1 103 ? -32.899 9.781 33.774 1.00 60.81 103 VAL A N 1
ATOM 789 C CA . VAL A 1 103 ? -33.296 8.395 33.530 1.00 60.81 103 VAL A CA 1
ATOM 790 C C . VAL A 1 103 ? -33.306 7.702 34.878 1.00 60.81 103 VAL A C 1
ATOM 792 O O . VAL A 1 103 ? -32.245 7.332 35.381 1.00 60.81 103 VAL A O 1
ATOM 795 N N . LYS A 1 104 ? -34.504 7.577 35.464 1.00 66.62 104 LYS A N 1
ATOM 796 C CA . LYS A 1 104 ? -34.733 6.996 36.789 1.00 66.62 104 LYS A CA 1
ATOM 797 C C . LYS A 1 104 ? -34.131 5.599 36.818 1.00 66.62 104 LYS A C 1
ATOM 799 O O . LYS A 1 104 ? -34.708 4.646 36.298 1.00 66.62 104 LYS A O 1
ATOM 804 N N . LEU A 1 105 ? -32.927 5.507 37.374 1.00 76.38 105 LEU A N 1
ATOM 805 C CA . LEU A 1 105 ? -32.159 4.277 37.381 1.00 76.38 105 LEU A CA 1
ATOM 806 C C . LEU A 1 105 ? -32.884 3.272 38.266 1.00 76.38 105 LEU A C 1
ATOM 808 O O . LEU A 1 105 ? -33.067 3.509 39.459 1.00 76.38 105 LEU A O 1
ATOM 812 N N . THR A 1 106 ? -33.254 2.131 37.694 1.00 89.62 106 THR A N 1
ATOM 813 C CA . THR A 1 106 ? -33.711 0.978 38.468 1.00 89.62 106 THR A CA 1
ATOM 814 C C . THR A 1 106 ? -32.689 0.676 39.564 1.00 89.62 106 THR A C 1
ATOM 816 O O . THR A 1 106 ? -31.484 0.693 39.302 1.00 89.62 106 THR A O 1
ATOM 819 N N . THR A 1 107 ? -33.141 0.345 40.772 1.00 89.50 107 THR A N 1
ATOM 820 C CA . THR A 1 107 ? -32.267 0.036 41.921 1.00 89.50 107 THR A CA 1
ATOM 821 C C . THR A 1 107 ? -31.194 -1.001 41.571 1.00 89.50 107 THR A C 1
ATOM 823 O O . THR A 1 107 ? -30.010 -0.799 41.835 1.00 89.50 107 THR A O 1
ATOM 826 N N . ALA A 1 108 ? -31.578 -2.052 40.841 1.00 91.69 108 ALA A N 1
ATOM 827 C CA . ALA A 1 108 ? -30.669 -3.068 40.315 1.00 91.69 108 ALA A CA 1
ATOM 828 C C . ALA A 1 108 ? -29.579 -2.518 39.371 1.00 91.69 108 ALA A C 1
ATOM 830 O O . ALA A 1 108 ? -28.488 -3.076 39.326 1.00 91.69 108 ALA A O 1
ATOM 831 N N . ALA A 1 109 ? -29.829 -1.441 38.619 1.00 90.56 109 ALA A N 1
ATOM 832 C CA . ALA A 1 109 ? -28.824 -0.812 37.758 1.00 90.56 109 ALA A CA 1
ATOM 833 C C . ALA A 1 109 ? -27.798 -0.007 38.574 1.00 90.56 109 ALA A C 1
ATOM 835 O O . ALA A 1 109 ? -26.603 -0.115 38.307 1.00 90.56 109 ALA A O 1
ATOM 836 N N . ILE A 1 110 ? -28.252 0.728 39.599 1.00 91.56 110 ILE A N 1
ATOM 837 C CA . ILE A 1 110 ? -27.378 1.442 40.548 1.00 91.56 110 ILE A CA 1
ATOM 838 C C . ILE A 1 110 ? -26.453 0.438 41.248 1.00 91.56 110 ILE A C 1
ATOM 840 O O . ILE A 1 110 ? -25.234 0.588 41.217 1.00 91.56 110 ILE A O 1
ATOM 844 N N . LEU A 1 111 ? -27.031 -0.629 41.811 1.00 93.81 111 LEU A N 1
ATOM 845 C CA . LEU A 1 111 ? -26.289 -1.658 42.544 1.00 93.81 111 LEU A CA 1
ATOM 846 C C . LEU A 1 111 ? -25.324 -2.449 41.645 1.00 93.81 111 LEU A C 1
ATOM 848 O O . LEU A 1 111 ? -24.212 -2.744 42.072 1.00 93.81 111 LEU A O 1
ATOM 852 N N . ARG A 1 112 ? -25.692 -2.749 40.389 1.00 93.31 112 ARG A N 1
ATOM 853 C CA . ARG A 1 112 ? -24.784 -3.397 39.419 1.00 93.31 112 ARG A CA 1
ATOM 854 C C . ARG A 1 112 ? -23.603 -2.505 39.039 1.00 93.31 112 ARG A C 1
ATOM 856 O O . ARG A 1 112 ? -22.484 -3.004 38.967 1.00 93.31 112 ARG A O 1
ATOM 863 N N . GLU A 1 113 ? -23.821 -1.212 38.796 1.00 91.25 113 GLU A N 1
ATOM 864 C CA . GLU A 1 113 ? -22.728 -0.282 38.482 1.00 91.25 113 GLU A CA 1
ATOM 865 C C . GLU A 1 113 ? -21.794 -0.080 39.680 1.00 91.25 113 GLU A C 1
ATOM 867 O O . GLU A 1 113 ? -20.575 -0.055 39.508 1.00 91.25 113 GLU A O 1
ATOM 872 N N . ASP A 1 114 ? -22.347 0.024 40.890 1.00 93.19 114 ASP A N 1
ATOM 873 C CA . ASP A 1 114 ? -21.547 0.173 42.102 1.00 93.19 114 ASP A CA 1
ATOM 874 C C . ASP A 1 114 ? -20.752 -1.103 42.417 1.00 93.19 114 ASP A C 1
ATOM 876 O O . ASP A 1 114 ? -19.544 -1.020 42.611 1.00 93.19 114 ASP A O 1
ATOM 880 N N . ALA A 1 115 ? -21.356 -2.293 42.318 1.00 94.94 115 ALA A N 1
ATOM 881 C CA . ALA A 1 115 ? -20.646 -3.568 42.465 1.00 94.94 115 ALA A CA 1
ATOM 882 C C . ALA A 1 115 ? -19.541 -3.764 41.405 1.00 94.94 115 ALA A C 1
ATOM 884 O O . ALA A 1 115 ? -18.448 -4.229 41.724 1.00 94.94 115 ALA A O 1
ATOM 885 N N . LEU A 1 116 ? -19.775 -3.357 40.149 1.00 94.19 116 LEU A N 1
ATOM 886 C CA . LEU A 1 116 ? -18.735 -3.346 39.110 1.00 94.19 116 LEU A CA 1
ATOM 887 C C . LEU A 1 116 ? -17.603 -2.354 39.414 1.00 94.19 116 LEU A C 1
ATOM 889 O O . LEU A 1 116 ? -16.476 -2.576 38.972 1.00 94.19 116 LEU A O 1
ATOM 893 N N . TYR A 1 117 ? -17.881 -1.268 40.140 1.00 92.56 117 TYR A N 1
ATOM 894 C CA . TYR A 1 117 ? -16.871 -0.304 40.567 1.00 92.56 117 TYR A CA 1
ATOM 895 C C . TYR A 1 117 ? -16.090 -0.782 41.799 1.00 92.56 117 TYR A C 1
ATOM 897 O O . TYR A 1 117 ? -14.864 -0.692 41.787 1.00 92.56 117 TYR A O 1
ATOM 905 N N . GLN A 1 118 ? -16.746 -1.370 42.805 1.00 94.38 118 GLN A N 1
ATOM 906 C CA . GLN A 1 118 ? -16.049 -2.000 43.934 1.00 94.38 118 GLN A CA 1
ATOM 907 C C . GLN A 1 118 ? -15.147 -3.138 43.435 1.00 94.38 118 GLN A C 1
ATOM 909 O O . GLN A 1 118 ? -13.960 -3.133 43.733 1.00 94.38 118 GLN A O 1
ATOM 914 N N . ARG A 1 119 ? -15.620 -3.991 42.513 1.00 96.75 119 ARG A N 1
ATOM 915 C CA . ARG A 1 119 ? -14.784 -5.035 41.886 1.00 96.75 119 ARG A CA 1
ATOM 916 C C . ARG A 1 119 ? -13.601 -4.493 41.066 1.00 96.75 119 ARG A C 1
ATOM 918 O O . ARG A 1 119 ? -12.645 -5.224 40.818 1.00 96.75 119 ARG A O 1
ATOM 925 N N . LYS A 1 120 ? -13.631 -3.228 40.624 1.00 94.50 120 LYS A N 1
ATOM 926 C CA . LYS A 1 120 ? -12.452 -2.553 40.045 1.00 94.50 120 LYS A CA 1
ATOM 927 C C . LYS A 1 120 ? -11.497 -2.083 41.136 1.00 94.50 120 LYS A C 1
ATOM 929 O O . LYS A 1 120 ? -10.330 -2.448 41.076 1.00 94.50 120 LYS A O 1
ATOM 934 N N . LYS A 1 121 ? -12.002 -1.395 42.165 1.00 94.50 121 LYS A N 1
ATOM 935 C CA . LYS A 1 121 ? -11.218 -0.992 43.344 1.00 94.50 121 LYS A CA 1
ATOM 936 C C . LYS A 1 121 ? -10.535 -2.178 44.027 1.00 94.50 121 LYS A C 1
ATOM 938 O O . LYS A 1 121 ? -9.380 -2.070 44.399 1.00 94.50 121 LYS A O 1
ATOM 943 N N . GLU A 1 122 ? -11.218 -3.313 44.156 1.00 96.38 122 GLU A N 1
ATOM 944 C CA . GLU A 1 122 ? -10.675 -4.565 44.699 1.00 96.38 122 GLU A CA 1
ATOM 945 C C . GLU A 1 122 ? -9.511 -5.096 43.859 1.00 96.38 122 GLU A C 1
ATOM 947 O O . GLU A 1 122 ? -8.512 -5.535 44.415 1.00 96.38 122 GLU A O 1
ATOM 952 N N . ARG A 1 123 ? -9.604 -5.026 42.523 1.00 94.12 123 ARG A N 1
ATOM 953 C CA . ARG A 1 123 ? -8.519 -5.422 41.609 1.00 94.12 123 ARG A CA 1
ATOM 954 C C . ARG A 1 123 ? -7.349 -4.445 41.646 1.00 94.12 123 ARG A C 1
ATOM 956 O O . ARG A 1 123 ? -6.207 -4.881 41.644 1.00 94.12 123 ARG A O 1
ATOM 963 N N . GLU A 1 124 ? -7.631 -3.147 41.690 1.00 92.00 124 GLU A N 1
ATOM 964 C CA . GLU A 1 124 ? -6.627 -2.087 41.818 1.00 92.00 124 GLU A CA 1
ATOM 965 C C . GLU A 1 124 ? -5.894 -2.206 43.167 1.00 92.00 124 GLU A C 1
ATOM 967 O O . GLU A 1 124 ? -4.669 -2.210 43.197 1.00 92.00 124 GLU A O 1
ATOM 972 N N . ALA A 1 125 ? -6.618 -2.432 44.266 1.00 93.88 125 ALA A N 1
ATOM 973 C CA . ALA A 1 125 ? -6.053 -2.682 45.591 1.00 93.88 125 ALA A CA 1
ATOM 974 C C . ALA A 1 125 ? -5.325 -4.034 45.697 1.00 93.88 125 ALA A C 1
ATOM 976 O O . ALA A 1 125 ? -4.322 -4.122 46.395 1.00 93.88 125 ALA A O 1
ATOM 977 N N . ALA A 1 126 ? -5.783 -5.085 45.010 1.00 91.19 126 ALA A N 1
ATOM 978 C CA . ALA A 1 126 ? -5.061 -6.356 44.940 1.00 91.19 126 ALA A CA 1
ATOM 979 C C . ALA A 1 126 ? -3.754 -6.228 44.141 1.00 91.19 126 ALA A C 1
ATOM 981 O O . ALA A 1 126 ? -2.751 -6.813 44.534 1.00 91.19 126 ALA A O 1
ATOM 982 N N . LEU A 1 127 ? -3.744 -5.431 43.067 1.00 89.12 127 LEU A N 1
ATOM 983 C CA . LEU A 1 127 ? -2.536 -5.130 42.296 1.00 89.12 127 LEU A CA 1
ATOM 984 C C . LEU A 1 127 ? -1.557 -4.265 43.100 1.00 89.12 127 LEU A C 1
ATOM 986 O O . LEU A 1 127 ? -0.363 -4.543 43.080 1.00 89.12 127 LEU A O 1
ATOM 990 N N . LEU A 1 128 ? -2.050 -3.272 43.850 1.00 89.56 128 LEU A N 1
ATOM 991 C CA . LEU A 1 128 ? -1.227 -2.498 44.786 1.00 89.56 128 LEU A CA 1
ATOM 992 C C . LEU A 1 128 ? -0.640 -3.390 45.888 1.00 89.56 128 LEU A C 1
ATOM 994 O O . LEU A 1 128 ? 0.556 -3.322 46.124 1.00 89.56 128 LEU A O 1
ATOM 998 N N . ARG A 1 129 ? -1.427 -4.297 46.481 1.00 90.44 129 ARG A N 1
ATOM 999 C CA . ARG A 1 129 ? -0.923 -5.272 47.465 1.00 90.44 129 ARG A CA 1
ATOM 1000 C C . ARG A 1 129 ? 0.119 -6.224 46.884 1.00 90.44 129 ARG A C 1
ATOM 1002 O O . ARG A 1 129 ? 1.097 -6.509 47.560 1.00 90.44 129 ARG A O 1
ATOM 1009 N N . ALA A 1 130 ? -0.068 -6.694 45.649 1.00 88.31 130 ALA A N 1
ATOM 1010 C CA . ALA A 1 130 ? 0.926 -7.516 44.959 1.00 88.31 130 ALA A CA 1
ATOM 1011 C C . ALA A 1 130 ? 2.229 -6.729 44.732 1.00 88.31 130 ALA A C 1
ATOM 1013 O O . ALA A 1 130 ? 3.308 -7.229 45.031 1.00 88.31 130 ALA A O 1
ATOM 1014 N N . TYR A 1 131 ? 2.130 -5.464 44.308 1.00 88.00 131 TYR A N 1
ATOM 1015 C CA . TYR A 1 131 ? 3.274 -4.556 44.206 1.00 88.00 131 TYR A CA 1
ATOM 1016 C C . TYR A 1 131 ? 3.952 -4.310 45.568 1.00 88.00 131 TYR A C 1
ATOM 1018 O O . TYR A 1 131 ? 5.176 -4.315 45.651 1.00 88.00 131 TYR A O 1
ATOM 1026 N N . GLU A 1 132 ? 3.181 -4.147 46.646 1.00 89.44 132 GLU A N 1
ATOM 1027 C CA . GLU A 1 132 ? 3.679 -3.986 48.020 1.00 89.44 132 GLU A CA 1
ATOM 1028 C C . GLU A 1 132 ? 4.375 -5.253 48.553 1.00 89.44 132 GLU A C 1
ATOM 1030 O O . GLU A 1 132 ? 5.332 -5.133 49.315 1.00 89.44 132 GLU A O 1
ATOM 1035 N N . SER A 1 133 ? 3.942 -6.457 48.150 1.00 90.56 133 SER A N 1
ATOM 1036 C CA . SER A 1 133 ? 4.546 -7.728 48.582 1.00 90.56 133 SER A CA 1
ATOM 1037 C C . SER A 1 133 ? 5.703 -8.218 47.706 1.00 90.56 133 SER A C 1
ATOM 1039 O O . SER A 1 133 ? 6.617 -8.860 48.215 1.00 90.56 133 SER A O 1
ATOM 1041 N N . GLU A 1 134 ? 5.667 -7.950 46.399 1.00 87.00 134 GLU A N 1
ATOM 1042 C CA . GLU A 1 134 ? 6.659 -8.430 45.419 1.00 87.00 134 GLU A CA 1
ATOM 1043 C C . GLU A 1 134 ? 7.699 -7.357 45.047 1.00 87.00 134 GLU A C 1
ATOM 1045 O O . GLU A 1 134 ? 8.717 -7.674 44.433 1.00 87.00 134 GLU A O 1
ATOM 1050 N N . LEU A 1 135 ? 7.440 -6.084 45.382 1.00 86.62 135 LEU A N 1
ATOM 1051 C CA . LEU A 1 135 ? 8.213 -4.897 44.974 1.00 86.62 135 LEU A CA 1
ATOM 1052 C C . LEU A 1 135 ? 8.414 -4.802 43.443 1.00 86.62 135 LEU A C 1
ATOM 1054 O O . LEU A 1 135 ? 9.381 -4.217 42.947 1.00 86.62 135 LEU A O 1
ATOM 1058 N N . ARG A 1 136 ? 7.476 -5.374 42.677 1.00 81.81 136 ARG A N 1
ATOM 1059 C CA . ARG A 1 136 ? 7.524 -5.537 41.218 1.00 81.81 136 ARG A CA 1
ATOM 1060 C C . ARG A 1 136 ? 6.211 -5.051 40.602 1.00 81.81 136 ARG A C 1
ATOM 1062 O O . ARG A 1 136 ? 5.144 -5.429 41.070 1.00 81.81 136 ARG A O 1
ATOM 1069 N N . ASP A 1 137 ? 6.262 -4.225 39.551 1.00 85.19 137 ASP A N 1
ATOM 1070 C CA . ASP A 1 137 ? 5.052 -3.780 38.837 1.00 85.19 137 ASP A CA 1
ATOM 1071 C C . ASP A 1 137 ? 4.601 -4.842 37.815 1.00 85.19 137 ASP A C 1
ATOM 1073 O O . ASP A 1 137 ? 5.250 -4.985 36.774 1.00 85.19 137 ASP A O 1
ATOM 1077 N N . PRO A 1 138 ? 3.478 -5.563 38.025 1.00 79.62 138 PRO A N 1
ATOM 1078 C CA . PRO A 1 138 ? 2.978 -6.512 37.033 1.00 79.62 138 PRO A CA 1
ATOM 1079 C C . PRO A 1 138 ? 2.551 -5.826 35.722 1.00 79.62 138 PRO A C 1
ATOM 1081 O O . PRO A 1 138 ? 2.513 -6.476 34.677 1.00 79.62 138 PRO A O 1
ATOM 1084 N N . LEU A 1 139 ? 2.272 -4.513 35.724 1.00 85.38 139 LEU A N 1
ATOM 1085 C CA . LEU A 1 139 ? 1.999 -3.749 34.501 1.00 85.38 139 LEU A CA 1
ATOM 1086 C C . LEU A 1 139 ? 3.263 -3.511 33.662 1.00 85.38 139 LEU A C 1
ATOM 1088 O O . LEU A 1 139 ? 3.127 -3.215 32.476 1.00 85.38 139 LEU A O 1
ATOM 1092 N N . GLU A 1 140 ? 4.473 -3.654 34.213 1.00 85.75 140 GLU A N 1
ATOM 1093 C CA . GLU A 1 140 ? 5.722 -3.549 33.444 1.00 85.75 140 GLU A CA 1
ATOM 1094 C C . GLU A 1 140 ? 5.771 -4.610 32.337 1.00 85.75 140 GLU A C 1
ATOM 1096 O O . GLU A 1 140 ? 5.993 -4.277 31.172 1.00 85.75 140 GLU A O 1
ATOM 1101 N N . PHE A 1 141 ? 5.449 -5.864 32.675 1.00 87.25 141 PHE A N 1
ATOM 1102 C CA . PHE A 1 141 ? 5.393 -6.971 31.719 1.00 87.25 141 PHE A CA 1
ATOM 1103 C C . PHE A 1 141 ? 4.346 -6.736 30.621 1.00 87.25 141 PHE A C 1
ATOM 1105 O O . PHE A 1 141 ? 4.655 -6.865 29.438 1.00 87.25 141 PHE A O 1
ATOM 1112 N N . TYR A 1 142 ? 3.127 -6.319 30.982 1.00 88.19 142 TYR A N 1
ATOM 1113 C CA . TYR A 1 142 ? 2.075 -6.046 29.993 1.00 88.19 142 TYR A CA 1
ATOM 1114 C C . TYR A 1 142 ? 2.387 -4.827 29.108 1.00 88.19 142 TYR A C 1
ATOM 1116 O O . TYR A 1 142 ? 2.050 -4.830 27.924 1.00 88.19 142 TYR A O 1
ATOM 1124 N N . ARG A 1 143 ? 3.064 -3.796 29.639 1.00 91.88 143 ARG A N 1
ATOM 1125 C CA . ARG A 1 143 ? 3.574 -2.664 28.841 1.00 91.88 143 ARG A CA 1
ATOM 1126 C C . ARG A 1 143 ? 4.660 -3.123 27.870 1.00 91.88 143 ARG A C 1
ATOM 1128 O O . ARG A 1 143 ? 4.608 -2.750 26.703 1.00 91.88 143 ARG A O 1
ATOM 1135 N N . TRP A 1 144 ? 5.608 -3.945 28.323 1.00 93.25 144 TRP A N 1
ATOM 1136 C CA . TRP A 1 144 ? 6.633 -4.534 27.460 1.00 93.25 144 TRP A CA 1
ATOM 1137 C C . TRP A 1 144 ? 6.003 -5.381 26.346 1.00 93.25 144 TRP A C 1
ATOM 1139 O O . TRP A 1 144 ? 6.280 -5.132 25.176 1.00 93.25 144 TRP A O 1
ATOM 1149 N N . GLN A 1 145 ? 5.080 -6.287 26.679 1.00 93.75 145 GLN A N 1
ATOM 1150 C CA . GLN A 1 145 ? 4.378 -7.133 25.709 1.00 93.75 145 GLN A CA 1
ATOM 1151 C C . GLN A 1 145 ? 3.633 -6.300 24.651 1.00 93.75 145 GLN A C 1
ATOM 1153 O O . GLN A 1 145 ? 3.761 -6.563 23.456 1.00 93.75 145 GLN A O 1
ATOM 1158 N N . ALA A 1 146 ? 2.904 -5.261 25.071 1.00 94.19 146 ALA A N 1
ATOM 1159 C CA . ALA A 1 146 ? 2.195 -4.363 24.160 1.00 94.19 146 ALA A CA 1
ATOM 1160 C C . ALA A 1 146 ? 3.144 -3.520 23.286 1.00 94.19 146 ALA A C 1
ATOM 1162 O O . ALA A 1 146 ? 2.792 -3.184 22.155 1.00 94.19 146 ALA A O 1
ATOM 1163 N N . ASN A 1 147 ? 4.334 -3.176 23.790 1.00 95.00 147 ASN A N 1
ATOM 1164 C CA . ASN A 1 147 ? 5.362 -2.468 23.026 1.00 95.00 147 ASN A CA 1
ATOM 1165 C C . ASN A 1 147 ? 6.042 -3.384 21.995 1.00 95.00 147 ASN A C 1
ATOM 1167 O O . ASN A 1 147 ? 6.259 -2.943 20.871 1.00 95.00 147 ASN A O 1
ATOM 1171 N N . MET A 1 148 ? 6.335 -4.644 22.341 1.00 94.31 148 MET A N 1
ATOM 1172 C CA . MET A 1 148 ? 6.867 -5.637 21.394 1.00 94.31 148 MET A CA 1
ATOM 1173 C C . MET A 1 148 ? 5.871 -5.889 20.258 1.00 94.31 148 MET A C 1
ATOM 1175 O O . MET A 1 148 ? 6.225 -5.705 19.102 1.00 94.31 148 MET A O 1
ATOM 1179 N N . GLN A 1 149 ? 4.594 -6.138 20.572 1.00 95.31 149 GLN A N 1
ATOM 1180 C CA . GLN A 1 149 ? 3.540 -6.309 19.557 1.00 95.31 149 GLN A CA 1
ATOM 1181 C C . GLN A 1 149 ? 3.418 -5.103 18.608 1.00 95.31 149 GLN A C 1
ATOM 1183 O O . GLN A 1 149 ? 3.226 -5.280 17.408 1.00 95.31 149 GLN A O 1
ATOM 1188 N N . GLN A 1 150 ? 3.573 -3.873 19.114 1.00 93.81 150 GLN A N 1
ATOM 1189 C CA . GLN A 1 150 ? 3.595 -2.669 18.272 1.00 93.81 150 GLN A CA 1
ATOM 1190 C C . GLN A 1 150 ? 4.853 -2.584 17.394 1.00 93.81 150 GLN A C 1
ATOM 1192 O O . GLN A 1 150 ? 4.751 -2.183 16.236 1.00 93.81 150 GLN A O 1
ATOM 1197 N N . GLN A 1 151 ? 6.023 -2.981 17.902 1.00 94.56 151 GLN A N 1
ATOM 1198 C CA . GLN A 1 151 ? 7.255 -3.039 17.109 1.00 94.56 151 GLN A CA 1
ATOM 1199 C C . GLN A 1 151 ? 7.179 -4.121 16.023 1.00 94.56 151 GLN A C 1
ATOM 1201 O O . GLN A 1 151 ? 7.572 -3.854 14.890 1.00 94.56 151 GLN A O 1
ATOM 1206 N N . ASP A 1 152 ? 6.605 -5.286 16.324 1.00 95.50 152 ASP A N 1
ATOM 1207 C CA . ASP A 1 152 ? 6.368 -6.364 15.360 1.00 95.50 152 ASP A CA 1
ATOM 1208 C C . ASP A 1 152 ? 5.384 -5.924 14.261 1.00 95.50 152 ASP A C 1
ATOM 1210 O O . ASP A 1 152 ? 5.668 -6.095 13.075 1.00 95.50 152 ASP A O 1
ATOM 1214 N N . GLU A 1 153 ? 4.272 -5.264 14.623 1.00 90.31 153 GLU A N 1
ATOM 1215 C CA . GLU A 1 153 ? 3.349 -4.646 13.658 1.00 90.31 153 GLU A CA 1
ATOM 1216 C C . GLU A 1 153 ? 4.044 -3.606 12.763 1.00 90.31 153 GLU A C 1
ATOM 1218 O O . GLU A 1 153 ? 3.811 -3.565 11.552 1.00 90.31 153 GLU A O 1
ATOM 1223 N N . GLU A 1 154 ? 4.875 -2.733 13.338 1.00 90.38 154 GLU A N 1
ATOM 1224 C CA . GLU A 1 154 ? 5.610 -1.719 12.581 1.00 90.38 154 GLU A CA 1
ATOM 1225 C C . GLU A 1 154 ? 6.678 -2.333 11.670 1.00 90.38 154 GLU A C 1
ATOM 1227 O O . GLU A 1 154 ? 6.864 -1.861 10.550 1.00 90.38 154 GLU A O 1
ATOM 1232 N N . ASN A 1 155 ? 7.373 -3.379 12.114 1.00 93.06 155 ASN A N 1
ATOM 1233 C CA . ASN A 1 155 ? 8.390 -4.067 11.323 1.00 93.06 155 ASN A CA 1
ATOM 1234 C C . ASN A 1 155 ? 7.757 -4.859 10.174 1.00 93.06 155 ASN A C 1
ATOM 1236 O O . ASN A 1 155 ? 8.204 -4.730 9.035 1.00 93.06 155 ASN A O 1
ATOM 1240 N N . TRP A 1 156 ? 6.644 -5.552 10.422 1.00 92.88 156 TRP A N 1
ATOM 1241 C CA . TRP A 1 156 ? 5.861 -6.203 9.372 1.00 92.88 156 TRP A CA 1
ATOM 1242 C C . TRP A 1 156 ? 5.352 -5.201 8.323 1.00 92.88 156 TRP A C 1
ATOM 1244 O O . TRP A 1 156 ? 5.458 -5.458 7.123 1.00 92.88 156 TRP A O 1
ATOM 1254 N N . ARG A 1 157 ? 4.871 -4.018 8.742 1.00 87.81 157 ARG A N 1
ATOM 1255 C CA . ARG A 1 157 ? 4.491 -2.937 7.809 1.00 87.81 157 ARG A CA 1
ATOM 1256 C C . ARG A 1 157 ? 5.677 -2.478 6.958 1.00 87.81 157 ARG A C 1
ATOM 1258 O O . ARG A 1 157 ? 5.521 -2.380 5.744 1.00 87.81 157 ARG A O 1
ATOM 1265 N N . LYS A 1 158 ? 6.854 -2.264 7.563 1.00 87.62 158 LYS A N 1
ATOM 1266 C CA . LYS A 1 158 ? 8.086 -1.899 6.838 1.00 87.62 158 LYS A CA 1
ATOM 1267 C C . LYS A 1 158 ? 8.440 -2.959 5.790 1.00 87.62 158 LYS A C 1
ATOM 1269 O O . LYS A 1 158 ? 8.641 -2.596 4.640 1.00 87.62 158 LYS A O 1
ATOM 1274 N N . GLU A 1 159 ? 8.438 -4.250 6.134 1.00 91.81 159 GLU A N 1
ATOM 1275 C CA . GLU A 1 159 ? 8.719 -5.321 5.161 1.00 91.81 159 GLU A CA 1
ATOM 1276 C C . GLU A 1 159 ? 7.692 -5.397 4.018 1.00 91.81 159 GLU A C 1
ATOM 1278 O O . GLU A 1 159 ? 8.043 -5.694 2.877 1.00 91.81 159 GLU A O 1
ATOM 1283 N N . VAL A 1 160 ? 6.406 -5.166 4.301 1.00 91.62 160 VAL A N 1
ATOM 1284 C CA . VAL A 1 160 ? 5.366 -5.121 3.259 1.00 91.62 160 VAL A CA 1
ATOM 1285 C C . VAL A 1 160 ? 5.583 -3.921 2.331 1.00 91.62 160 VAL A C 1
ATOM 1287 O O . VAL A 1 160 ? 5.365 -4.032 1.123 1.00 91.62 160 VAL A O 1
ATOM 1290 N N . GLU A 1 161 ? 6.058 -2.791 2.857 1.00 85.12 161 GLU A N 1
ATOM 1291 C CA . GLU A 1 161 ? 6.424 -1.623 2.055 1.00 85.12 161 GLU A CA 1
ATOM 1292 C C . GLU A 1 161 ? 7.717 -1.827 1.250 1.00 85.12 161 GLU A C 1
ATOM 1294 O O . GLU A 1 161 ? 7.722 -1.468 0.071 1.00 85.12 161 GLU A O 1
ATOM 1299 N N . THR 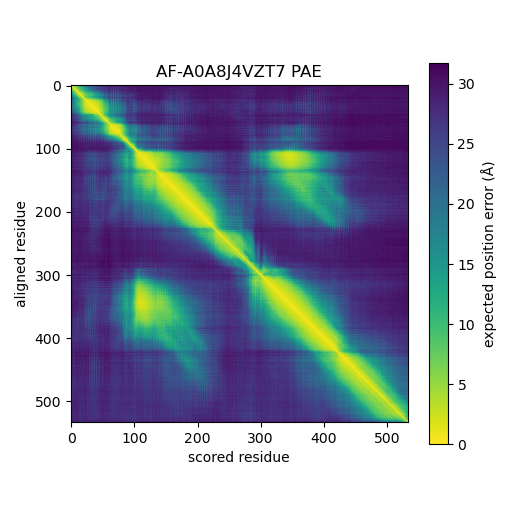A 1 162 ? 8.772 -2.454 1.795 1.00 85.19 162 THR A N 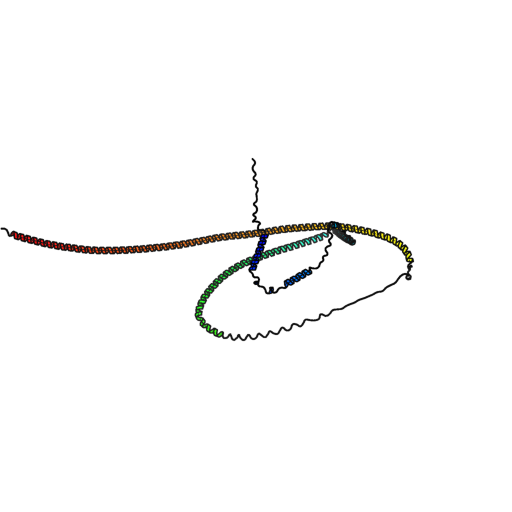1
ATOM 1300 C CA . THR A 1 162 ? 9.987 -2.747 1.007 1.00 85.19 162 THR A CA 1
ATOM 1301 C C . THR A 1 162 ? 9.688 -3.739 -0.111 1.00 85.19 162 THR A C 1
ATOM 1303 O O . THR A 1 162 ? 9.912 -3.397 -1.269 1.00 85.19 162 THR A O 1
ATOM 1306 N N . ARG A 1 163 ? 9.030 -4.875 0.176 1.00 88.69 163 ARG A N 1
ATOM 1307 C CA . ARG A 1 163 ? 8.609 -5.855 -0.849 1.00 88.69 163 ARG A CA 1
ATOM 1308 C C . ARG A 1 163 ? 7.742 -5.225 -1.940 1.00 88.69 163 ARG A C 1
ATOM 1310 O O . ARG A 1 163 ? 7.836 -5.596 -3.108 1.00 88.69 163 ARG A O 1
ATOM 1317 N N . ARG A 1 164 ? 6.899 -4.247 -1.589 1.00 89.75 164 ARG A N 1
ATOM 1318 C CA . ARG A 1 164 ? 6.096 -3.492 -2.563 1.00 89.75 164 ARG A CA 1
ATOM 1319 C C . ARG A 1 164 ? 6.952 -2.574 -3.440 1.00 89.75 164 ARG A C 1
ATOM 1321 O O . ARG A 1 164 ? 6.673 -2.471 -4.633 1.00 89.75 164 ARG A O 1
ATOM 1328 N N . LEU A 1 165 ? 7.953 -1.900 -2.877 1.00 86.19 165 LEU A N 1
ATOM 1329 C CA . LEU A 1 165 ? 8.879 -1.048 -3.632 1.00 86.19 165 LEU A CA 1
ATOM 1330 C C . LEU A 1 165 ? 9.799 -1.885 -4.533 1.00 86.19 165 LEU A C 1
ATOM 1332 O O . LEU A 1 165 ? 9.910 -1.574 -5.715 1.00 86.19 165 LEU A O 1
ATOM 1336 N N . GLU A 1 166 ? 10.359 -2.975 -4.008 1.00 84.00 166 GLU A N 1
ATOM 1337 C CA . GLU A 1 166 ? 11.141 -3.986 -4.734 1.00 84.00 166 GLU A CA 1
ATOM 1338 C C . GLU A 1 166 ? 10.344 -4.550 -5.922 1.00 84.00 166 GLU A C 1
ATOM 1340 O O . GLU A 1 166 ? 10.839 -4.587 -7.045 1.00 84.00 166 GLU A O 1
ATOM 1345 N N . MET A 1 167 ? 9.069 -4.904 -5.718 1.00 85.81 167 MET A N 1
ATOM 1346 C CA . MET A 1 167 ? 8.179 -5.376 -6.786 1.00 85.81 167 MET A CA 1
ATOM 1347 C C . MET A 1 167 ? 7.922 -4.311 -7.867 1.00 85.81 167 MET A C 1
ATOM 1349 O O . MET A 1 167 ? 7.882 -4.649 -9.050 1.00 85.81 167 MET A O 1
ATOM 1353 N N . MET A 1 168 ? 7.772 -3.029 -7.505 1.00 88.50 168 MET A N 1
ATOM 1354 C CA . MET A 1 168 ? 7.634 -1.957 -8.506 1.00 88.50 168 MET A CA 1
ATOM 1355 C C . MET A 1 168 ? 8.948 -1.667 -9.247 1.00 88.50 168 MET A C 1
ATOM 1357 O O . MET A 1 168 ? 8.901 -1.326 -10.427 1.00 88.50 168 MET A O 1
ATOM 1361 N N . GLN A 1 169 ? 10.102 -1.822 -8.591 1.00 84.44 169 GLN A N 1
ATOM 1362 C CA . GLN A 1 169 ? 11.421 -1.730 -9.227 1.00 84.44 169 GLN A CA 1
ATOM 1363 C C . GLN A 1 169 ? 11.618 -2.882 -10.216 1.00 84.44 169 GLN A C 1
ATOM 1365 O O . GLN A 1 169 ? 11.790 -2.630 -11.401 1.00 84.44 169 GLN A O 1
ATOM 1370 N N . ALA A 1 170 ? 11.425 -4.132 -9.786 1.00 87.38 170 ALA A N 1
ATOM 1371 C CA . ALA A 1 170 ? 11.510 -5.303 -10.656 1.00 87.38 170 ALA A CA 1
ATOM 1372 C C . ALA A 1 170 ? 10.542 -5.228 -11.856 1.00 87.38 170 ALA A C 1
ATOM 1374 O O . ALA A 1 170 ? 10.891 -5.645 -12.959 1.00 87.38 170 ALA A O 1
ATOM 1375 N N . GLN A 1 171 ? 9.342 -4.657 -11.679 1.00 88.12 171 GLN A N 1
ATOM 1376 C CA . GLN A 1 171 ? 8.420 -4.394 -12.789 1.00 88.12 171 GLN A CA 1
ATOM 1377 C C . GLN A 1 171 ? 8.956 -3.323 -13.757 1.00 88.12 171 GLN A C 1
ATOM 1379 O O . GLN A 1 171 ? 8.814 -3.480 -14.970 1.00 88.12 171 GLN A O 1
ATOM 1384 N N . TYR A 1 172 ? 9.549 -2.240 -13.246 1.00 86.94 172 TYR A N 1
ATOM 1385 C CA . TYR A 1 172 ? 10.159 -1.189 -14.064 1.00 86.94 172 TYR A CA 1
ATOM 1386 C C . TYR A 1 172 ? 11.350 -1.736 -14.864 1.00 86.94 172 TYR A C 1
ATOM 1388 O O . TYR A 1 172 ? 11.389 -1.596 -16.088 1.00 86.94 172 TYR A O 1
ATOM 1396 N N . ASP A 1 173 ? 12.255 -2.444 -14.191 1.00 84.94 173 ASP A N 1
ATOM 1397 C CA . ASP A 1 173 ? 13.466 -3.024 -14.771 1.00 84.94 173 ASP A CA 1
ATOM 1398 C C . ASP A 1 173 ? 13.124 -4.081 -15.832 1.00 84.94 173 ASP A C 1
ATOM 1400 O O . ASP A 1 173 ? 13.705 -4.085 -16.916 1.00 84.94 173 ASP A O 1
ATOM 1404 N N . ALA A 1 174 ? 12.105 -4.918 -15.593 1.00 90.88 174 ALA A N 1
ATOM 1405 C CA . ALA A 1 174 ? 11.601 -5.864 -16.590 1.00 90.88 174 ALA A CA 1
ATOM 1406 C C . ALA A 1 174 ? 11.014 -5.169 -17.836 1.00 90.88 174 ALA A C 1
ATOM 1408 O O . ALA A 1 174 ? 11.144 -5.684 -18.948 1.00 90.88 174 ALA A O 1
ATOM 1409 N N . VAL A 1 175 ? 10.392 -3.993 -17.682 1.00 90.75 175 VAL A N 1
ATOM 1410 C CA . VAL A 1 175 ? 9.883 -3.191 -18.809 1.00 90.75 175 VAL A CA 1
ATOM 1411 C C . VAL A 1 175 ? 11.020 -2.503 -19.572 1.00 90.75 175 VAL A C 1
ATOM 1413 O O . VAL A 1 175 ? 10.955 -2.435 -20.803 1.00 90.75 175 VAL A O 1
ATOM 1416 N N . GLU A 1 176 ? 12.073 -2.030 -18.898 1.00 88.69 176 GLU A N 1
ATOM 1417 C CA . GLU A 1 176 ? 13.260 -1.492 -19.577 1.00 88.69 176 GLU A CA 1
ATOM 1418 C C . GLU A 1 176 ? 14.062 -2.589 -20.292 1.00 88.69 176 GLU A C 1
ATOM 1420 O O . GLU A 1 176 ? 14.376 -2.416 -21.470 1.00 88.69 176 GLU A O 1
ATOM 1425 N N . ALA A 1 177 ? 14.280 -3.751 -19.670 1.00 93.12 177 ALA A N 1
ATOM 1426 C CA . ALA A 1 177 ? 14.928 -4.903 -20.301 1.00 93.12 177 ALA A CA 1
ATOM 1427 C C . ALA A 1 177 ? 14.135 -5.411 -21.521 1.00 93.12 177 ALA A C 1
ATOM 1429 O O . ALA A 1 177 ? 14.691 -5.594 -22.605 1.00 93.12 177 ALA A O 1
ATOM 1430 N N . ALA A 1 178 ? 12.806 -5.542 -21.410 1.00 93.06 178 ALA A N 1
ATOM 1431 C CA . ALA A 1 178 ? 11.948 -5.900 -22.544 1.00 93.06 178 ALA A CA 1
ATOM 1432 C C . ALA A 1 178 ? 11.936 -4.833 -23.658 1.00 93.06 178 ALA A C 1
ATOM 1434 O O . ALA A 1 178 ? 11.613 -5.140 -24.810 1.00 93.06 178 ALA A O 1
ATOM 1435 N N . ARG A 1 179 ? 12.282 -3.577 -23.346 1.00 90.25 179 ARG A N 1
ATOM 1436 C CA . ARG A 1 179 ? 12.470 -2.509 -24.336 1.00 90.25 179 ARG A CA 1
ATOM 1437 C C . ARG A 1 179 ? 13.851 -2.571 -24.991 1.00 90.25 179 ARG A C 1
ATOM 1439 O O . ARG A 1 179 ? 13.912 -2.390 -26.204 1.00 90.25 179 ARG A O 1
ATOM 1446 N N . GLN A 1 180 ? 14.913 -2.837 -24.232 1.00 90.00 180 GLN A N 1
ATOM 1447 C CA . GLN A 1 180 ? 16.279 -3.031 -24.739 1.00 90.00 180 GLN A CA 1
ATOM 1448 C C . GLN A 1 180 ? 16.329 -4.222 -25.700 1.00 90.00 180 GLN A C 1
ATOM 1450 O O . GLN A 1 180 ? 16.629 -4.035 -26.877 1.00 90.00 180 GLN A O 1
ATOM 1455 N N . ALA A 1 181 ? 15.819 -5.383 -25.279 1.00 93.62 181 ALA A N 1
ATOM 1456 C CA . ALA A 1 181 ? 15.714 -6.570 -26.124 1.00 93.62 181 ALA A CA 1
ATOM 1457 C C . ALA A 1 181 ? 14.914 -6.327 -27.422 1.00 93.62 181 ALA A C 1
ATOM 1459 O O . ALA A 1 181 ? 15.182 -6.953 -28.443 1.00 93.62 181 ALA A O 1
ATOM 1460 N N . ARG A 1 182 ? 13.935 -5.408 -27.442 1.00 93.31 182 ARG A N 1
ATOM 1461 C CA . ARG A 1 182 ? 13.207 -5.025 -28.675 1.00 93.31 182 ARG A CA 1
ATOM 1462 C C . ARG A 1 182 ? 14.003 -4.112 -29.612 1.00 93.31 182 ARG A C 1
ATOM 1464 O O . ARG A 1 182 ? 13.681 -4.067 -30.798 1.00 93.31 182 ARG A O 1
ATOM 1471 N N . LEU A 1 183 ? 14.983 -3.370 -29.101 1.00 92.94 183 LEU A N 1
ATOM 1472 C CA . LEU A 1 183 ? 15.917 -2.580 -29.907 1.00 92.94 183 LEU A CA 1
ATOM 1473 C C . LEU A 1 183 ? 17.014 -3.491 -30.470 1.00 92.94 183 LEU A C 1
ATOM 1475 O O . LEU A 1 183 ? 17.184 -3.532 -31.682 1.00 92.94 183 LEU A O 1
ATOM 1479 N N . GLU A 1 184 ? 17.617 -4.328 -29.627 1.00 93.88 184 GLU A N 1
ATOM 1480 C CA . GLU A 1 184 ? 18.618 -5.333 -30.014 1.00 93.88 184 GLU A CA 1
ATOM 1481 C C . GLU A 1 184 ? 18.074 -6.292 -31.087 1.00 93.88 184 GLU A C 1
ATOM 1483 O O . GLU A 1 184 ? 18.657 -6.422 -32.160 1.00 93.88 184 GLU A O 1
ATOM 1488 N N . ASN A 1 185 ? 16.888 -6.886 -30.881 1.00 92.94 185 ASN A N 1
ATOM 1489 C CA . ASN A 1 185 ? 16.253 -7.742 -31.895 1.00 92.94 185 ASN A CA 1
ATOM 1490 C C . ASN A 1 185 ? 15.928 -6.988 -33.199 1.00 92.94 185 ASN A C 1
ATOM 1492 O O . ASN A 1 185 ? 15.869 -7.602 -34.263 1.00 92.94 185 ASN A O 1
ATOM 1496 N N . ARG A 1 186 ? 15.705 -5.666 -33.149 1.00 94.69 186 ARG A N 1
ATOM 1497 C CA . ARG A 1 186 ? 15.507 -4.843 -34.351 1.00 94.69 186 ARG A CA 1
ATOM 1498 C C . ARG A 1 186 ? 16.829 -4.587 -35.074 1.00 94.69 186 ARG A C 1
ATOM 1500 O O . ARG A 1 186 ? 16.830 -4.581 -36.301 1.00 94.69 186 ARG A O 1
ATOM 1507 N N . GLU A 1 187 ? 17.911 -4.358 -34.344 1.00 93.50 187 GLU A N 1
ATOM 1508 C CA . GLU A 1 187 ? 19.253 -4.145 -34.893 1.00 93.50 187 GLU A CA 1
ATOM 1509 C C . GLU A 1 187 ? 19.762 -5.435 -35.547 1.00 93.50 187 GLU A C 1
ATOM 1511 O O . GLU A 1 187 ? 20.033 -5.430 -36.748 1.00 93.50 187 GLU A O 1
ATOM 1516 N N . VAL A 1 188 ? 19.682 -6.574 -34.849 1.00 94.94 188 VAL A N 1
ATOM 1517 C CA . VAL A 1 188 ? 19.961 -7.909 -35.412 1.00 94.94 188 VAL A CA 1
ATOM 1518 C C . VAL A 1 188 ? 19.080 -8.207 -36.634 1.00 94.94 188 VAL A C 1
ATOM 1520 O O . VAL A 1 188 ? 19.571 -8.715 -37.640 1.00 94.94 188 VAL A O 1
ATOM 1523 N N . ALA A 1 189 ? 17.790 -7.846 -36.626 1.00 92.75 189 ALA A N 1
ATOM 1524 C CA . ALA A 1 189 ? 16.925 -8.027 -37.798 1.00 92.75 189 ALA A CA 1
ATOM 1525 C C . ALA A 1 189 ? 17.293 -7.119 -38.993 1.00 92.75 189 ALA A C 1
ATOM 1527 O O . ALA A 1 189 ? 16.994 -7.469 -40.139 1.00 92.75 189 ALA A O 1
ATOM 1528 N N . VAL A 1 190 ? 17.937 -5.969 -38.763 1.00 94.12 190 VAL A N 1
ATOM 1529 C CA . VAL A 1 190 ? 18.510 -5.133 -39.831 1.00 94.12 190 VAL A CA 1
ATOM 1530 C C . VAL A 1 190 ? 19.796 -5.768 -40.359 1.00 94.12 190 VAL A C 1
ATOM 1532 O O . VAL A 1 190 ? 19.903 -5.954 -41.569 1.00 94.12 190 VAL A O 1
ATOM 1535 N N . GLU A 1 191 ? 20.708 -6.195 -39.485 1.00 93.06 191 GLU A N 1
ATOM 1536 C CA . GLU A 1 191 ? 21.948 -6.886 -39.867 1.00 93.06 191 GLU A CA 1
ATOM 1537 C C . GLU A 1 191 ? 21.666 -8.164 -40.669 1.00 93.06 191 GLU A C 1
ATOM 1539 O O . GLU A 1 191 ? 22.196 -8.342 -41.766 1.00 93.06 191 GLU A O 1
ATOM 1544 N N . MET A 1 192 ? 20.751 -9.018 -40.196 1.00 91.44 192 MET A N 1
ATOM 1545 C CA . MET A 1 192 ? 20.311 -10.212 -40.924 1.00 91.44 192 MET A CA 1
ATOM 1546 C C . MET A 1 192 ? 19.685 -9.866 -42.281 1.00 91.44 192 MET A C 1
ATOM 1548 O O . MET A 1 192 ? 19.852 -10.619 -43.238 1.00 91.44 192 MET A O 1
ATOM 1552 N N . LYS A 1 193 ? 18.992 -8.726 -42.407 1.00 93.12 193 LYS A N 1
ATOM 1553 C CA . LYS A 1 193 ? 18.435 -8.259 -43.686 1.00 93.12 193 LYS A CA 1
ATOM 1554 C C . LYS A 1 193 ? 19.513 -7.741 -44.640 1.00 93.12 193 LYS A C 1
ATOM 1556 O O . LYS A 1 193 ? 19.327 -7.820 -45.853 1.00 93.12 193 LYS A O 1
ATOM 1561 N N . GLU A 1 194 ? 20.629 -7.228 -44.135 1.00 93.25 194 GLU A N 1
ATOM 1562 C CA . GLU A 1 194 ? 21.776 -6.816 -44.950 1.00 93.25 194 GLU A CA 1
ATOM 1563 C C . GLU A 1 194 ? 22.631 -8.017 -45.373 1.00 93.25 194 GLU A C 1
ATOM 1565 O O . GLU A 1 194 ? 22.936 -8.150 -46.558 1.00 93.25 194 GLU A O 1
ATOM 1570 N N . GLN A 1 195 ? 22.868 -8.978 -44.477 1.00 92.62 195 GLN A N 1
ATOM 1571 C CA . GLN A 1 195 ? 23.470 -10.277 -44.810 1.00 92.62 195 GLN A CA 1
ATOM 1572 C C . GLN A 1 195 ? 22.607 -11.078 -45.804 1.00 92.62 195 GLN A C 1
ATOM 1574 O O . GLN A 1 195 ? 23.126 -11.696 -46.730 1.00 92.62 195 GLN A O 1
ATOM 1579 N N . ALA A 1 196 ? 21.276 -11.039 -45.674 1.00 92.00 196 ALA A N 1
ATOM 1580 C CA . ALA A 1 196 ? 20.370 -11.671 -46.634 1.00 92.00 196 ALA A CA 1
ATOM 1581 C C . ALA A 1 196 ? 20.406 -11.000 -48.018 1.00 92.00 196 ALA A C 1
ATOM 1583 O O . ALA A 1 196 ? 20.211 -11.684 -49.020 1.00 92.00 196 ALA A O 1
ATOM 1584 N N . LYS A 1 197 ? 20.683 -9.687 -48.094 1.00 92.81 197 LYS A N 1
ATOM 1585 C CA . LYS A 1 197 ? 20.920 -8.989 -49.369 1.00 92.81 197 LYS A CA 1
ATOM 1586 C C . LYS A 1 197 ? 22.259 -9.377 -49.991 1.00 92.81 197 LYS A C 1
ATOM 1588 O O . LYS A 1 197 ? 22.278 -9.604 -51.195 1.00 92.81 197 LYS A O 1
ATOM 1593 N N . SER A 1 198 ? 23.348 -9.476 -49.218 1.00 92.25 198 SER A N 1
ATOM 1594 C CA . SER A 1 198 ? 24.642 -9.905 -49.778 1.00 92.25 198 SER A CA 1
ATOM 1595 C C . SER A 1 198 ? 24.530 -11.329 -50.328 1.00 92.25 198 SER A C 1
ATOM 1597 O O . SER A 1 198 ? 24.746 -11.533 -51.516 1.00 92.25 198 SER A O 1
ATOM 1599 N N . ARG A 1 199 ? 23.976 -12.262 -49.541 1.00 89.38 199 ARG A N 1
ATOM 1600 C CA . ARG A 1 199 ? 23.685 -13.647 -49.960 1.00 89.38 199 ARG A CA 1
ATOM 1601 C C . ARG A 1 199 ? 22.637 -13.781 -51.067 1.00 89.38 199 ARG A C 1
ATOM 1603 O O . ARG A 1 199 ? 22.486 -14.858 -51.641 1.00 89.38 199 ARG A O 1
ATOM 1610 N N . ALA A 1 200 ? 21.854 -12.741 -51.347 1.00 90.88 200 ALA A N 1
ATOM 1611 C CA . ALA A 1 200 ? 21.005 -12.691 -52.535 1.00 90.88 200 ALA A CA 1
ATOM 1612 C C . ALA A 1 200 ? 21.809 -12.237 -53.758 1.00 90.88 200 ALA A C 1
ATOM 1614 O O . ALA A 1 200 ? 21.719 -12.886 -54.790 1.00 90.88 200 ALA A O 1
ATOM 1615 N N . ALA A 1 201 ? 22.645 -11.203 -53.624 1.00 92.06 201 ALA A N 1
ATOM 1616 C CA . ALA A 1 201 ? 23.532 -10.727 -54.684 1.00 92.06 201 ALA A CA 1
ATOM 1617 C C . ALA A 1 201 ? 24.624 -11.749 -55.067 1.00 92.06 201 ALA A C 1
ATOM 1619 O O . ALA A 1 201 ? 25.004 -11.812 -56.234 1.00 92.06 201 ALA A O 1
ATOM 1620 N N . GLU A 1 202 ? 25.106 -12.542 -54.106 1.00 91.31 202 GLU A N 1
ATOM 1621 C CA . GLU A 1 202 ? 26.016 -13.680 -54.294 1.00 91.31 202 GLU A CA 1
ATOM 1622 C C . GLU A 1 202 ? 25.327 -14.782 -55.121 1.00 91.31 202 GLU A C 1
ATOM 1624 O O . GLU A 1 202 ? 25.782 -15.098 -56.218 1.00 91.31 202 GLU A O 1
ATOM 1629 N N . ARG A 1 203 ? 24.154 -15.274 -54.688 1.00 89.31 203 ARG A N 1
ATOM 1630 C CA . ARG A 1 203 ? 23.371 -16.267 -55.455 1.00 89.31 203 ARG A CA 1
ATOM 1631 C C . ARG A 1 203 ? 22.932 -15.758 -56.824 1.00 89.31 203 ARG A C 1
ATOM 1633 O O . ARG A 1 203 ? 22.926 -16.513 -57.781 1.00 89.31 203 ARG A O 1
ATOM 1640 N N . GLU A 1 204 ? 22.622 -14.472 -56.954 1.00 89.62 204 GLU A N 1
ATOM 1641 C CA . GLU A 1 204 ? 22.349 -13.844 -58.248 1.00 89.62 204 GLU A CA 1
ATOM 1642 C C . GLU A 1 204 ? 23.557 -13.865 -59.200 1.00 89.62 204 GLU A C 1
ATOM 1644 O O . GLU A 1 204 ? 23.361 -13.739 -60.407 1.00 89.62 204 GLU A O 1
ATOM 1649 N N . GLN A 1 205 ? 24.792 -13.947 -58.697 1.00 90.81 205 GLN A N 1
ATOM 1650 C CA . GLN A 1 205 ? 25.998 -14.117 -59.517 1.00 90.81 205 GLN A CA 1
ATOM 1651 C C . GLN A 1 205 ? 26.190 -15.596 -59.868 1.00 90.81 205 GLN A C 1
ATOM 1653 O O . GLN A 1 205 ? 26.358 -15.913 -61.044 1.00 90.81 205 GLN A O 1
ATOM 1658 N N . GLU A 1 206 ? 26.036 -16.498 -58.894 1.00 91.12 206 GLU A N 1
ATOM 1659 C CA . GLU A 1 206 ? 26.053 -17.954 -59.109 1.00 91.12 206 GLU A CA 1
ATOM 1660 C C . GLU A 1 206 ? 24.996 -18.397 -60.139 1.00 91.12 206 GLU A C 1
ATOM 1662 O O . GLU A 1 206 ? 25.302 -19.160 -61.052 1.00 91.12 206 GLU A O 1
ATOM 1667 N N . GLU A 1 207 ? 23.767 -17.876 -60.060 1.00 88.56 207 GLU A N 1
ATOM 1668 C CA . GLU A 1 207 ? 22.690 -18.137 -61.021 1.00 88.56 207 GLU A CA 1
ATOM 1669 C C . GLU A 1 207 ? 23.019 -17.599 -62.420 1.00 88.56 207 GLU A C 1
ATOM 1671 O O . GLU A 1 207 ? 22.706 -18.260 -63.409 1.00 88.56 207 GLU A O 1
ATOM 1676 N N . LYS A 1 208 ? 23.689 -16.442 -62.539 1.00 89.88 208 LYS A N 1
ATOM 1677 C CA . LYS A 1 208 ? 24.129 -15.902 -63.841 1.00 89.88 208 LYS A CA 1
ATOM 1678 C C . LYS A 1 208 ? 25.225 -16.776 -64.451 1.00 89.88 208 LYS A C 1
ATOM 1680 O O . LYS A 1 208 ? 25.101 -17.160 -65.612 1.00 89.88 208 LYS A O 1
ATOM 1685 N N . GLU A 1 209 ? 26.218 -17.190 -63.664 1.00 91.19 209 GLU A N 1
ATOM 1686 C CA . GLU A 1 209 ? 27.228 -18.155 -64.109 1.00 91.19 209 GLU A CA 1
ATOM 1687 C C . GLU A 1 209 ? 26.617 -19.508 -64.502 1.00 91.19 209 GLU A C 1
ATOM 1689 O O . GLU A 1 209 ? 27.008 -20.097 -65.509 1.00 91.19 209 GLU A O 1
ATOM 1694 N N . LEU A 1 210 ? 25.663 -20.025 -63.721 1.00 90.31 210 LEU A N 1
ATOM 1695 C CA . LEU A 1 210 ? 24.962 -21.273 -64.026 1.00 90.31 210 LEU A CA 1
ATOM 1696 C C . LEU A 1 210 ? 24.096 -21.139 -65.280 1.00 90.31 210 LEU A C 1
ATOM 1698 O O . LEU A 1 210 ? 24.042 -22.075 -66.069 1.00 90.31 210 LEU A O 1
ATOM 1702 N N . LEU A 1 211 ? 23.466 -19.987 -65.522 1.00 90.00 211 LEU A N 1
ATOM 1703 C CA . LEU A 1 211 ? 22.751 -19.708 -66.769 1.00 90.00 211 LEU A CA 1
ATOM 1704 C C . LEU A 1 211 ? 23.699 -19.615 -67.972 1.00 90.00 211 LEU A C 1
ATOM 1706 O O . LEU A 1 211 ? 23.322 -20.046 -69.058 1.00 90.00 211 LEU A O 1
ATOM 1710 N N . GLU A 1 212 ? 24.921 -19.110 -67.812 1.00 87.69 212 GLU A N 1
ATOM 1711 C CA . GLU A 1 212 ? 25.933 -19.102 -68.878 1.00 87.69 212 GLU A CA 1
ATOM 1712 C C . GLU A 1 212 ? 26.481 -20.506 -69.167 1.00 87.69 212 GLU A C 1
ATOM 1714 O O . GLU A 1 212 ? 26.502 -20.923 -70.328 1.00 87.69 212 GLU A O 1
ATOM 1719 N N . LYS A 1 213 ? 26.796 -21.288 -68.127 1.00 89.88 213 LYS A N 1
ATOM 1720 C CA . LYS A 1 213 ? 27.167 -22.712 -68.240 1.00 89.88 213 LYS A CA 1
ATOM 1721 C C . LYS A 1 213 ? 26.029 -23.529 -68.874 1.00 89.88 213 LYS A C 1
ATOM 1723 O O . LYS A 1 213 ? 26.259 -24.312 -69.789 1.00 89.88 213 LYS A O 1
ATOM 1728 N N . ASN A 1 214 ? 24.776 -23.281 -68.484 1.00 86.88 214 ASN A N 1
ATOM 1729 C CA . ASN A 1 214 ? 23.599 -23.923 -69.076 1.00 86.88 214 ASN A CA 1
ATOM 1730 C C . ASN A 1 214 ? 23.304 -23.446 -70.508 1.00 86.88 214 ASN A C 1
ATOM 1732 O O . ASN A 1 214 ? 22.750 -24.215 -71.288 1.00 86.88 214 ASN A O 1
ATOM 1736 N N . ARG A 1 215 ? 23.676 -22.221 -70.904 1.00 86.00 215 ARG A N 1
ATOM 1737 C CA . ARG A 1 215 ? 23.623 -21.786 -72.315 1.00 86.00 215 ARG A CA 1
ATOM 1738 C C . ARG A 1 215 ? 24.628 -22.562 -73.161 1.00 86.00 215 ARG A C 1
ATOM 1740 O O . ARG A 1 215 ? 24.237 -23.106 -74.184 1.00 86.00 215 ARG A O 1
ATOM 1747 N N . GLN A 1 216 ? 25.866 -22.702 -72.687 1.00 83.06 216 GLN A N 1
ATOM 1748 C CA . GLN A 1 216 ? 26.896 -23.520 -73.341 1.00 83.06 216 GLN A CA 1
ATOM 1749 C C . GLN A 1 216 ? 26.423 -24.978 -73.486 1.00 83.06 216 GLN A C 1
ATOM 1751 O O . GLN A 1 216 ? 26.341 -25.490 -74.601 1.00 83.06 216 GLN A O 1
ATOM 1756 N N . LEU A 1 217 ? 25.968 -25.597 -72.389 1.00 85.00 217 LEU A N 1
ATOM 1757 C CA . LEU A 1 217 ? 25.413 -26.956 -72.394 1.00 85.00 217 LEU A CA 1
ATOM 1758 C C . LEU A 1 217 ? 24.149 -27.094 -73.256 1.00 85.00 217 LEU A C 1
ATOM 1760 O O . LEU A 1 217 ? 23.947 -28.143 -73.858 1.00 85.00 217 LEU A O 1
ATOM 1764 N N . THR A 1 218 ? 23.287 -26.075 -73.362 1.00 82.19 218 THR A N 1
ATOM 1765 C CA . THR A 1 218 ? 22.106 -26.150 -74.245 1.00 82.19 218 THR A CA 1
ATOM 1766 C C . THR A 1 218 ? 22.434 -25.892 -75.713 1.00 82.19 218 THR A C 1
ATOM 1768 O O . THR A 1 218 ? 21.737 -26.427 -76.570 1.00 82.19 218 THR A O 1
ATOM 1771 N N . ASP A 1 219 ? 23.502 -25.162 -76.036 1.00 79.69 219 ASP A N 1
ATOM 1772 C CA . ASP A 1 219 ? 24.036 -25.078 -77.401 1.00 79.69 219 ASP A CA 1
ATOM 1773 C C . ASP A 1 219 ? 24.752 -26.375 -77.818 1.00 79.69 219 ASP A C 1
ATOM 1775 O O . ASP A 1 219 ? 24.652 -26.793 -78.972 1.00 79.69 219 ASP A O 1
ATOM 1779 N N . GLU A 1 220 ? 25.380 -27.082 -76.877 1.00 77.81 220 GLU A N 1
ATOM 1780 C CA . GLU A 1 220 ? 25.860 -28.455 -77.073 1.00 77.81 220 GLU A CA 1
ATOM 1781 C C . GLU A 1 220 ? 24.695 -29.446 -77.223 1.00 77.81 220 GLU A C 1
ATOM 1783 O O . GLU A 1 220 ? 24.655 -30.210 -78.189 1.00 77.81 220 GLU A O 1
ATOM 1788 N N . MET A 1 221 ? 23.683 -29.386 -76.351 1.00 73.44 221 MET A N 1
ATOM 1789 C CA . MET A 1 221 ? 22.486 -30.226 -76.466 1.00 73.44 221 MET A CA 1
ATOM 1790 C C . MET A 1 221 ? 21.657 -29.926 -77.717 1.00 73.44 221 MET A C 1
ATOM 1792 O O . MET A 1 221 ? 20.978 -30.834 -78.176 1.00 73.44 221 MET A O 1
ATOM 1796 N N . LYS A 1 222 ? 21.708 -28.728 -78.319 1.00 70.56 222 LYS A N 1
ATOM 1797 C CA . LYS A 1 222 ? 21.113 -28.488 -79.652 1.00 70.56 222 LYS A CA 1
ATOM 1798 C C . LYS A 1 222 ? 21.782 -29.370 -80.708 1.00 70.56 222 LYS A C 1
ATOM 1800 O O . LYS A 1 222 ? 21.083 -30.109 -81.389 1.00 70.56 222 LYS A O 1
ATOM 1805 N N . ARG A 1 223 ? 23.121 -29.407 -80.741 1.00 64.75 223 ARG A N 1
ATOM 1806 C CA . ARG A 1 223 ? 23.897 -30.273 -81.657 1.00 64.75 223 ARG A CA 1
ATOM 1807 C C . ARG A 1 223 ? 23.577 -31.765 -81.475 1.00 64.75 223 ARG A C 1
ATOM 1809 O O . ARG A 1 223 ? 23.637 -32.516 -82.441 1.00 64.75 223 ARG A O 1
ATOM 1816 N N . VAL A 1 224 ? 23.226 -32.189 -80.256 1.00 67.69 224 VAL A N 1
ATOM 1817 C CA . VAL A 1 224 ? 22.773 -33.563 -79.948 1.00 67.69 224 VAL A CA 1
ATOM 1818 C C . VAL A 1 224 ? 21.271 -33.759 -80.221 1.00 67.69 224 VAL A C 1
ATOM 1820 O O . VAL A 1 224 ? 20.833 -34.847 -80.579 1.00 67.69 224 VAL A O 1
ATOM 1823 N N . ARG A 1 225 ? 20.449 -32.714 -80.100 1.00 59.06 225 ARG A N 1
ATOM 1824 C CA . ARG A 1 225 ? 19.006 -32.748 -80.388 1.00 59.06 225 ARG A CA 1
ATOM 1825 C C . ARG A 1 225 ? 18.705 -32.746 -81.886 1.00 59.06 225 ARG A C 1
ATOM 1827 O O . ARG A 1 225 ? 17.657 -33.246 -82.277 1.00 59.06 225 ARG A O 1
ATOM 1834 N N . ASP A 1 226 ? 19.623 -32.263 -82.713 1.00 61.41 226 ASP A N 1
ATOM 1835 C CA . ASP A 1 226 ? 19.544 -32.411 -84.168 1.00 61.41 226 ASP A CA 1
ATOM 1836 C C . ASP A 1 226 ? 19.832 -33.860 -84.630 1.00 61.41 226 ASP A C 1
ATOM 1838 O O . ASP A 1 226 ? 19.528 -34.210 -85.771 1.00 61.41 226 ASP A O 1
ATOM 1842 N N . THR A 1 227 ? 20.367 -34.729 -83.754 1.00 60.28 227 THR A N 1
ATOM 1843 C CA . THR A 1 227 ? 20.695 -36.136 -84.066 1.00 60.28 227 THR A CA 1
ATOM 1844 C C . THR A 1 227 ? 19.834 -37.165 -83.317 1.00 60.28 227 THR A C 1
ATOM 1846 O O . THR A 1 227 ? 19.261 -38.049 -83.951 1.00 60.28 227 THR A O 1
ATOM 1849 N N . ALA A 1 228 ? 19.678 -37.045 -81.995 1.00 55.72 228 ALA A N 1
ATOM 1850 C CA . ALA A 1 228 ? 19.122 -38.093 -81.127 1.00 55.72 228 ALA A CA 1
ATOM 1851 C C . ALA A 1 228 ? 17.595 -38.388 -81.178 1.00 55.72 228 ALA A C 1
ATOM 1853 O O . ALA A 1 228 ? 17.221 -39.546 -80.977 1.00 55.72 228 ALA A O 1
ATOM 1854 N N . PRO A 1 229 ? 16.655 -37.440 -81.405 1.00 53.38 229 PRO A N 1
ATOM 1855 C CA . PRO A 1 229 ? 15.229 -37.696 -81.142 1.00 53.38 229 PRO A CA 1
ATOM 1856 C C . PRO A 1 229 ? 14.576 -38.703 -82.102 1.00 53.38 229 PRO A C 1
ATOM 1858 O O . PRO A 1 229 ? 13.496 -39.207 -81.805 1.00 53.38 229 PRO A O 1
ATOM 1861 N N . ARG A 1 230 ? 15.237 -39.051 -83.215 1.00 55.88 230 ARG A N 1
ATOM 1862 C CA . ARG A 1 230 ? 14.786 -40.113 -84.131 1.00 55.88 230 ARG A CA 1
ATOM 1863 C C . ARG A 1 230 ? 14.835 -41.516 -83.519 1.00 55.88 230 ARG A C 1
ATOM 1865 O O . ARG A 1 230 ? 14.152 -42.401 -84.021 1.00 55.88 230 ARG A O 1
ATOM 1872 N N . GLU A 1 231 ? 15.627 -41.725 -82.470 1.00 57.56 231 GLU A N 1
ATOM 1873 C CA . GLU A 1 231 ? 15.873 -43.055 -81.895 1.00 57.56 231 GLU A CA 1
ATOM 1874 C C . GLU A 1 231 ? 14.908 -43.384 -80.740 1.00 57.56 231 GLU A C 1
ATOM 1876 O O . GLU A 1 231 ? 14.524 -44.538 -80.557 1.00 57.56 231 GLU A O 1
ATOM 1881 N N . ALA A 1 232 ? 14.456 -42.371 -79.989 1.00 54.44 232 ALA A N 1
ATOM 1882 C CA . ALA A 1 232 ? 13.647 -42.555 -78.780 1.00 54.44 232 ALA A CA 1
ATOM 1883 C C . ALA A 1 232 ? 12.127 -42.669 -79.032 1.00 54.44 232 ALA A C 1
ATOM 1885 O O . ALA A 1 232 ? 11.443 -43.410 -78.323 1.00 54.44 232 ALA A O 1
ATOM 1886 N N . GLU A 1 233 ? 11.577 -41.980 -80.044 1.00 57.50 233 GLU A N 1
ATOM 1887 C CA . GLU A 1 233 ? 10.125 -42.002 -80.331 1.00 57.50 233 GLU A CA 1
ATOM 1888 C C . GLU A 1 233 ? 9.594 -43.396 -80.720 1.00 57.50 233 GLU A C 1
ATOM 1890 O O . GLU A 1 233 ? 8.394 -43.658 -80.600 1.00 57.50 233 GLU A O 1
ATOM 1895 N N . ALA A 1 234 ? 10.478 -44.302 -81.148 1.00 57.28 234 ALA A N 1
ATOM 1896 C CA . ALA A 1 234 ? 10.136 -45.684 -81.467 1.00 57.28 234 ALA A CA 1
ATOM 1897 C C . ALA A 1 234 ? 9.695 -46.494 -80.232 1.00 57.28 234 ALA A C 1
ATOM 1899 O O . ALA A 1 234 ? 8.753 -47.276 -80.324 1.00 57.28 234 ALA A O 1
ATOM 1900 N N . GLN A 1 235 ? 10.339 -46.295 -79.077 1.00 60.53 235 GLN A N 1
ATOM 1901 C CA . GLN A 1 235 ? 10.218 -47.199 -77.923 1.00 60.53 235 GLN A CA 1
ATOM 1902 C C . GLN A 1 235 ? 8.962 -46.916 -77.077 1.00 60.53 235 GLN A C 1
ATOM 1904 O O . GLN A 1 235 ? 8.212 -47.822 -76.719 1.00 60.53 235 GLN A O 1
ATOM 1909 N N . VAL A 1 236 ? 8.664 -45.639 -76.811 1.00 60.09 236 VAL A N 1
ATOM 1910 C CA . VAL A 1 236 ? 7.599 -45.226 -75.867 1.00 60.09 236 VAL A CA 1
ATOM 1911 C C . VAL A 1 236 ? 6.179 -45.563 -76.365 1.00 60.09 236 VAL A C 1
ATOM 1913 O O . VAL A 1 236 ? 5.233 -45.644 -75.573 1.00 60.09 236 VAL A O 1
ATOM 1916 N N . ARG A 1 237 ? 6.001 -45.821 -77.670 1.00 58.56 237 ARG A N 1
ATOM 1917 C CA . ARG A 1 237 ? 4.717 -46.283 -78.231 1.00 58.56 237 ARG A CA 1
ATOM 1918 C C . ARG A 1 237 ? 4.322 -47.691 -77.772 1.00 58.56 237 ARG A C 1
ATOM 1920 O O . ARG A 1 237 ? 3.128 -47.974 -77.724 1.00 58.56 237 ARG A O 1
ATOM 1927 N N . GLU A 1 238 ? 5.276 -48.548 -77.411 1.00 59.78 238 GLU A N 1
ATOM 1928 C CA . GLU A 1 238 ? 5.011 -49.961 -77.090 1.00 59.78 238 GLU A CA 1
ATOM 1929 C C . GLU A 1 238 ? 4.594 -50.204 -75.628 1.00 59.78 238 GLU A C 1
ATOM 1931 O O . GLU A 1 238 ? 4.001 -51.236 -75.302 1.00 59.78 238 GLU A O 1
ATOM 1936 N N . GLU A 1 239 ? 4.893 -49.266 -74.727 1.00 61.25 239 GLU A N 1
ATOM 1937 C CA . GLU A 1 239 ? 4.614 -49.408 -73.291 1.00 61.25 239 GLU A CA 1
ATOM 1938 C C . GLU A 1 239 ? 3.232 -48.873 -72.902 1.00 61.25 239 GLU A C 1
ATOM 1940 O O . GLU A 1 239 ? 2.498 -49.521 -72.155 1.00 61.25 239 GLU A O 1
ATOM 1945 N N . ASN A 1 240 ? 2.837 -47.726 -73.465 1.00 57.88 240 ASN A N 1
ATOM 1946 C CA . ASN A 1 240 ? 1.584 -47.034 -73.134 1.00 57.88 240 ASN A CA 1
ATOM 1947 C C . ASN A 1 240 ? 0.313 -47.846 -73.452 1.00 57.88 240 ASN A C 1
ATOM 1949 O O . ASN A 1 240 ? -0.746 -47.574 -72.885 1.00 57.88 240 ASN A O 1
ATOM 1953 N N . ALA A 1 241 ? 0.408 -48.856 -74.320 1.00 59.31 241 ALA A N 1
ATOM 1954 C CA . ALA A 1 241 ? -0.685 -49.788 -74.585 1.00 59.31 241 ALA A CA 1
ATOM 1955 C C . ALA A 1 241 ? -1.024 -50.675 -73.369 1.00 59.31 241 ALA A C 1
ATOM 1957 O O . ALA A 1 241 ? -2.180 -51.029 -73.183 1.00 59.31 241 ALA A O 1
ATOM 1958 N N . LYS A 1 242 ? -0.037 -51.009 -72.524 1.00 61.78 242 LYS A N 1
ATOM 1959 C CA . LYS A 1 242 ? -0.134 -52.085 -71.517 1.00 61.78 242 LYS A CA 1
ATOM 1960 C C . LYS A 1 242 ? -0.738 -51.650 -70.175 1.00 61.78 242 LYS A C 1
ATOM 1962 O O . LYS A 1 242 ? -1.038 -52.497 -69.343 1.00 61.78 242 LYS A O 1
ATOM 1967 N N . GLN A 1 243 ? -0.868 -50.344 -69.928 1.00 56.62 243 GLN A N 1
ATOM 1968 C CA . GLN A 1 243 ? -1.235 -49.808 -68.605 1.00 56.62 243 GLN A CA 1
ATOM 1969 C C . GLN A 1 243 ? -2.718 -49.437 -68.451 1.00 56.62 243 GLN A C 1
ATOM 1971 O O . GLN A 1 243 ? -3.165 -49.197 -67.331 1.00 56.62 243 GLN A O 1
ATOM 1976 N N . ARG A 1 244 ? -3.496 -49.372 -69.541 1.00 55.84 244 ARG A N 1
ATOM 1977 C CA . ARG A 1 244 ? -4.916 -48.973 -69.469 1.00 55.84 244 ARG A CA 1
ATOM 1978 C C . ARG A 1 244 ? -5.819 -50.061 -68.891 1.00 55.84 244 ARG A C 1
ATOM 1980 O O . ARG A 1 244 ? -6.753 -49.736 -68.164 1.00 55.84 244 ARG A O 1
ATOM 1987 N N . ASP A 1 245 ? -5.511 -51.319 -69.176 1.00 58.44 245 ASP A N 1
ATOM 1988 C CA . ASP A 1 245 ? -6.426 -52.439 -68.932 1.00 58.44 245 ASP A CA 1
ATOM 1989 C C . ASP A 1 245 ? -6.557 -52.789 -67.435 1.00 58.44 245 ASP A C 1
ATOM 1991 O O . ASP A 1 245 ? -7.596 -53.267 -66.992 1.00 58.44 245 ASP A O 1
ATOM 1995 N N . ALA A 1 246 ? -5.537 -52.484 -66.624 1.00 60.97 246 ALA A N 1
ATOM 1996 C CA . ALA A 1 246 ? -5.468 -52.875 -65.212 1.00 60.97 246 ALA A CA 1
ATOM 1997 C C . ALA A 1 246 ? -6.297 -52.003 -64.241 1.00 60.97 246 ALA A C 1
ATOM 1999 O O . ALA A 1 246 ? -6.481 -52.376 -63.083 1.00 60.97 246 ALA A O 1
ATOM 2000 N N . LEU A 1 247 ? -6.770 -50.823 -64.659 1.00 58.44 247 LEU A N 1
ATOM 2001 C CA . LEU A 1 247 ? -7.380 -49.842 -63.743 1.00 58.44 247 LEU A CA 1
ATOM 2002 C C . LEU A 1 247 ? -8.895 -50.012 -63.534 1.00 58.44 247 LEU A C 1
ATOM 2004 O O . LEU A 1 247 ? -9.468 -49.352 -62.666 1.00 58.44 247 LEU A O 1
ATOM 2008 N N . GLN A 1 248 ? -9.558 -50.861 -64.322 1.00 58.56 248 GLN A N 1
ATOM 2009 C CA . GLN A 1 248 ? -11.022 -50.876 -64.408 1.00 58.56 248 GLN A CA 1
ATOM 2010 C C . GLN A 1 248 ? -11.710 -51.792 -63.373 1.00 58.56 248 GLN A C 1
ATOM 2012 O O . GLN A 1 248 ? -12.904 -51.635 -63.120 1.00 58.56 248 GLN A O 1
ATOM 2017 N N . GLU A 1 249 ? -10.974 -52.706 -62.733 1.00 58.84 249 GLU A N 1
ATOM 2018 C CA . GLU A 1 249 ? -11.544 -53.775 -61.889 1.00 58.84 249 GLU A CA 1
ATOM 2019 C C . GLU A 1 249 ? -11.752 -53.385 -60.408 1.00 58.84 249 GLU A C 1
ATOM 2021 O O . GLU A 1 249 ? -12.618 -53.934 -59.729 1.00 58.84 249 GLU A O 1
ATOM 2026 N N . PHE A 1 250 ? -10.993 -52.415 -59.885 1.00 59.12 250 PHE A N 1
ATOM 2027 C CA . PHE A 1 250 ? -10.886 -52.167 -58.434 1.00 59.12 250 PHE A CA 1
ATOM 2028 C C . PHE A 1 250 ? -12.128 -51.519 -57.777 1.00 59.12 250 PHE A C 1
ATOM 2030 O O . PHE A 1 250 ? -12.348 -51.654 -56.575 1.00 59.12 250 PHE A O 1
ATOM 2037 N N . LEU A 1 251 ? -12.958 -50.795 -58.535 1.00 58.22 251 LEU A N 1
ATOM 2038 C CA . LEU A 1 251 ? -13.943 -49.844 -57.984 1.00 58.22 251 LEU A CA 1
ATOM 2039 C C . LEU A 1 251 ? -15.281 -50.450 -57.498 1.00 58.22 251 LEU A C 1
ATOM 2041 O O . LEU A 1 251 ? -16.177 -49.703 -57.095 1.00 58.22 251 LEU A O 1
ATOM 2045 N N . ALA A 1 252 ? -15.451 -51.774 -57.532 1.00 58.16 252 ALA A N 1
ATOM 2046 C CA . ALA A 1 252 ? -16.751 -52.416 -57.304 1.00 58.16 252 ALA A CA 1
ATOM 2047 C C . ALA A 1 252 ? -17.112 -52.709 -55.826 1.00 58.16 252 ALA A C 1
ATOM 2049 O O . ALA A 1 252 ? -18.296 -52.765 -55.498 1.00 58.16 252 ALA A O 1
ATOM 2050 N N . ALA A 1 253 ? -16.133 -52.907 -54.934 1.00 57.31 253 ALA A N 1
ATOM 2051 C CA . ALA A 1 253 ? -16.334 -53.732 -53.728 1.00 57.31 253 ALA A CA 1
ATOM 2052 C C . ALA A 1 253 ? -16.829 -53.030 -52.436 1.00 57.31 253 ALA A C 1
ATOM 2054 O O . ALA A 1 253 ? -17.346 -53.694 -51.543 1.00 57.31 253 ALA A O 1
ATOM 2055 N N . GLU A 1 254 ? -16.678 -51.711 -52.285 1.00 56.69 254 GLU A N 1
ATOM 2056 C CA . GLU A 1 254 ? -16.724 -51.048 -50.956 1.00 56.69 254 GLU A CA 1
ATOM 2057 C C . GLU A 1 254 ? -18.128 -50.759 -50.363 1.00 56.69 254 GLU A C 1
ATOM 2059 O O . GLU A 1 254 ? -18.242 -50.317 -49.221 1.00 56.69 254 GLU A O 1
ATOM 2064 N N . ARG A 1 255 ? -19.230 -50.939 -51.107 1.00 53.16 255 ARG A N 1
ATOM 2065 C CA . ARG A 1 255 ? -20.501 -50.246 -50.779 1.00 53.16 255 ARG A CA 1
ATOM 2066 C C . ARG A 1 255 ? -21.417 -50.884 -49.720 1.00 53.16 255 ARG A C 1
ATOM 2068 O O . ARG A 1 255 ? -22.320 -50.197 -49.250 1.00 53.16 255 ARG A O 1
ATOM 2075 N N . GLU A 1 256 ? -21.233 -52.142 -49.320 1.00 53.56 256 GLU A N 1
ATOM 2076 C CA . GLU A 1 256 ? -22.280 -52.879 -48.574 1.00 53.56 256 GLU A CA 1
ATOM 2077 C C . GLU A 1 256 ? -22.258 -52.747 -47.035 1.00 53.56 256 GLU A C 1
ATOM 2079 O O . GLU A 1 256 ? -23.230 -53.099 -46.364 1.00 53.56 256 GLU A O 1
ATOM 2084 N N . ARG A 1 257 ? -21.164 -52.279 -46.420 1.00 54.84 257 ARG A N 1
ATOM 2085 C CA . ARG A 1 257 ? -20.874 -52.626 -45.010 1.00 54.84 257 ARG A CA 1
ATOM 2086 C C . ARG A 1 257 ? -21.653 -51.854 -43.920 1.00 54.84 257 ARG A C 1
ATOM 2088 O O . ARG A 1 257 ? -21.677 -52.300 -42.775 1.00 54.84 257 ARG A O 1
ATOM 2095 N N . LYS A 1 258 ? -22.271 -50.704 -44.217 1.00 51.22 258 LYS A N 1
ATOM 2096 C CA . LYS A 1 258 ? -22.534 -49.644 -43.208 1.00 51.22 258 LYS A CA 1
ATOM 2097 C C . LYS A 1 258 ? -23.847 -49.727 -42.386 1.00 51.22 258 LYS A C 1
ATOM 2099 O O . LYS A 1 258 ? -24.040 -48.920 -41.488 1.00 51.22 258 LYS A O 1
ATOM 2104 N N . ALA A 1 259 ? -24.768 -50.651 -42.661 1.00 53.16 259 ALA A N 1
ATOM 2105 C CA . ALA A 1 259 ? -26.191 -50.474 -42.307 1.00 53.16 259 ALA A CA 1
ATOM 2106 C C . ALA A 1 259 ? -26.740 -51.269 -41.085 1.00 53.16 259 ALA A C 1
ATOM 2108 O O . ALA A 1 259 ? -27.832 -51.827 -41.196 1.00 53.16 259 ALA A O 1
ATOM 2109 N N . ARG A 1 260 ? -26.015 -51.423 -39.956 1.00 54.53 260 ARG A N 1
ATOM 2110 C CA . ARG A 1 260 ? -26.374 -52.453 -38.934 1.00 54.53 260 ARG A CA 1
ATOM 2111 C C . ARG A 1 260 ? -26.409 -52.098 -37.430 1.00 54.53 260 ARG A C 1
ATOM 2113 O O . ARG A 1 260 ? -26.780 -52.986 -36.666 1.00 54.53 260 ARG A O 1
ATOM 2120 N N . GLU A 1 261 ? -26.051 -50.898 -36.964 1.00 55.09 261 GLU A N 1
ATOM 2121 C CA . GLU A 1 261 ? -25.665 -50.730 -35.538 1.00 55.09 261 GLU A CA 1
ATOM 2122 C C . GLU A 1 261 ? -26.672 -50.004 -34.605 1.00 55.09 261 GLU A C 1
ATOM 2124 O O . GLU A 1 261 ? -26.696 -50.298 -33.409 1.00 55.09 261 GLU A O 1
ATOM 2129 N N . ASP A 1 262 ? -27.567 -49.147 -35.108 1.00 51.88 262 ASP A N 1
ATOM 2130 C CA . ASP A 1 262 ? -28.234 -48.077 -34.321 1.00 51.88 262 ASP A CA 1
ATOM 2131 C C . ASP A 1 262 ? -29.407 -48.474 -33.372 1.00 51.88 262 ASP A C 1
ATOM 2133 O O . ASP A 1 262 ? -30.231 -47.634 -33.012 1.00 51.88 262 ASP A O 1
ATOM 2137 N N . ALA A 1 263 ? -29.559 -49.743 -32.971 1.00 54.84 263 ALA A N 1
ATOM 2138 C CA . ALA A 1 263 ? -30.877 -50.290 -32.578 1.00 54.84 263 ALA A CA 1
ATOM 2139 C C . ALA A 1 263 ? -31.151 -50.607 -31.078 1.00 54.84 263 ALA A C 1
ATOM 2141 O O . ALA A 1 263 ? -32.170 -51.240 -30.796 1.00 54.84 263 ALA A O 1
ATOM 2142 N N . LYS A 1 264 ? -30.276 -50.279 -30.106 1.00 54.38 264 LYS A N 1
ATOM 2143 C CA . LYS A 1 264 ? -30.237 -51.022 -28.809 1.00 54.38 264 LYS A CA 1
ATOM 2144 C C . LYS A 1 264 ? -30.491 -50.290 -27.471 1.00 54.38 264 LYS A C 1
ATOM 2146 O O . LYS A 1 264 ? -30.532 -50.971 -26.450 1.00 54.38 264 LYS A O 1
ATOM 2151 N N . GLU A 1 265 ? -30.649 -48.967 -27.405 1.00 49.75 265 GLU A N 1
ATOM 2152 C CA . GLU A 1 265 ? -30.244 -48.225 -26.181 1.00 49.75 265 GLU A CA 1
ATOM 2153 C C . GLU A 1 265 ? -31.316 -47.770 -25.149 1.00 49.75 265 GLU A C 1
ATOM 2155 O O . GLU A 1 265 ? -30.954 -47.157 -24.148 1.00 49.75 265 GLU A O 1
ATOM 2160 N N . GLN A 1 266 ? -32.621 -48.026 -25.322 1.00 50.12 266 GLN A N 1
ATOM 2161 C CA . GLN A 1 266 ? -33.665 -47.192 -24.666 1.00 50.12 266 GLN A CA 1
ATOM 2162 C C . GLN A 1 266 ? -34.411 -47.744 -23.417 1.00 50.12 266 GLN A C 1
ATOM 2164 O O . GLN A 1 266 ? -35.345 -47.097 -22.951 1.00 50.12 266 GLN A O 1
ATOM 2169 N N . ALA A 1 267 ? -34.060 -48.903 -22.844 1.00 52.31 267 ALA A N 1
ATOM 2170 C CA . ALA A 1 267 ? -35.024 -49.680 -22.030 1.00 52.31 267 ALA A CA 1
ATOM 2171 C C . ALA A 1 267 ? -35.012 -49.545 -20.478 1.00 52.31 267 ALA A C 1
ATOM 2173 O O . ALA A 1 267 ? -35.897 -50.103 -19.834 1.00 52.31 267 ALA A O 1
ATOM 2174 N N . ALA A 1 268 ? -34.030 -48.897 -19.839 1.00 50.84 268 ALA A N 1
ATOM 2175 C CA . ALA A 1 268 ? -33.651 -49.240 -18.449 1.00 50.84 268 ALA A CA 1
ATOM 2176 C C . ALA A 1 268 ? -33.833 -48.136 -17.372 1.00 50.84 268 ALA A C 1
ATOM 2178 O O . ALA A 1 268 ? -32.901 -47.891 -16.601 1.00 50.84 268 ALA A O 1
ATOM 2179 N N . ARG A 1 269 ? -34.973 -47.418 -17.308 1.00 49.31 269 ARG A N 1
ATOM 2180 C CA . ARG A 1 269 ? -35.057 -46.202 -16.459 1.00 49.31 269 ARG A CA 1
ATOM 2181 C C . ARG A 1 269 ? -36.415 -45.822 -15.832 1.00 49.31 269 ARG A C 1
ATOM 2183 O O . ARG A 1 269 ? -36.840 -44.687 -15.994 1.00 49.31 269 ARG A O 1
ATOM 2190 N N . GLU A 1 270 ? -37.031 -46.692 -15.031 1.00 49.59 270 GLU A N 1
ATOM 2191 C CA . GLU A 1 270 ? -38.125 -46.315 -14.105 1.00 49.59 270 GLU A CA 1
ATOM 2192 C C . GLU A 1 270 ? -38.397 -47.441 -13.084 1.00 49.59 270 GLU A C 1
ATOM 2194 O O . GLU A 1 270 ? -38.663 -48.550 -13.529 1.00 49.59 270 GLU A O 1
ATOM 2199 N N . ASP A 1 271 ? -38.319 -47.183 -11.759 1.00 47.16 271 ASP A N 1
ATOM 2200 C CA . ASP A 1 271 ? -39.375 -47.527 -10.765 1.00 47.16 271 ASP A CA 1
ATOM 2201 C C . ASP A 1 271 ? -39.070 -47.070 -9.300 1.00 47.16 271 ASP A C 1
ATOM 2203 O O . ASP A 1 271 ? -37.937 -46.784 -8.912 1.00 47.16 271 ASP A O 1
ATOM 2207 N N . LEU A 1 272 ? -40.130 -47.082 -8.480 1.00 42.84 272 LEU A N 1
ATOM 2208 C CA . LEU A 1 272 ? -40.218 -47.383 -7.040 1.00 42.84 272 LEU A CA 1
ATOM 2209 C C . LEU A 1 272 ? -39.658 -46.419 -5.968 1.00 42.84 272 LEU A C 1
ATOM 2211 O O . LEU A 1 272 ? -38.987 -46.819 -5.017 1.00 42.84 272 LEU A O 1
ATOM 2215 N N . ILE A 1 273 ? -40.140 -45.174 -5.978 1.00 39.00 273 ILE A N 1
ATOM 2216 C CA . ILE A 1 273 ? -40.295 -44.367 -4.746 1.00 39.00 273 ILE A CA 1
ATOM 2217 C C . ILE A 1 273 ? -41.633 -44.754 -4.075 1.00 39.00 273 ILE A C 1
ATOM 2219 O O . ILE A 1 273 ? -42.679 -44.443 -4.649 1.00 39.00 273 ILE A O 1
ATOM 2223 N N . ARG A 1 274 ? -41.666 -45.432 -2.899 1.00 41.97 274 ARG A N 1
ATOM 2224 C CA . ARG A 1 274 ? -42.978 -45.849 -2.312 1.00 41.97 274 ARG A CA 1
ATOM 2225 C C . ARG A 1 274 ? -43.169 -46.162 -0.796 1.00 41.97 274 ARG A C 1
ATOM 2227 O O . ARG A 1 274 ? -44.199 -46.752 -0.483 1.00 41.97 274 ARG A O 1
ATOM 2234 N N . GLN A 1 275 ? -42.304 -45.811 0.175 1.00 43.44 275 GLN A N 1
ATOM 2235 C CA . GLN A 1 275 ? -42.539 -46.214 1.598 1.00 43.44 275 GLN A CA 1
ATOM 2236 C C . GLN A 1 275 ? -42.129 -45.212 2.711 1.00 43.44 275 GLN A C 1
ATOM 2238 O O . GLN A 1 275 ? -40.959 -45.189 3.068 1.00 43.44 275 GLN A O 1
ATOM 2243 N N . ILE A 1 276 ? -43.089 -44.487 3.336 1.00 44.47 276 ILE A N 1
ATOM 2244 C CA . ILE A 1 276 ? -43.063 -43.934 4.733 1.00 44.47 276 ILE A CA 1
ATOM 2245 C C . ILE A 1 276 ? -44.516 -43.603 5.203 1.00 44.47 276 ILE A C 1
ATOM 2247 O O . ILE A 1 276 ? -45.197 -42.940 4.419 1.00 44.47 276 ILE A O 1
ATOM 2251 N N . ARG A 1 277 ? -44.962 -43.942 6.451 1.00 39.66 277 ARG A N 1
ATOM 2252 C CA . ARG A 1 277 ? -45.794 -43.104 7.408 1.00 39.66 277 ARG A CA 1
ATOM 2253 C C . ARG A 1 277 ? -46.467 -43.833 8.623 1.00 39.66 277 ARG A C 1
ATOM 2255 O O . ARG A 1 277 ? -46.762 -45.014 8.518 1.00 39.66 277 ARG A O 1
ATOM 2262 N N . ALA A 1 278 ? -46.815 -43.032 9.666 1.00 40.03 278 ALA A N 1
ATOM 2263 C CA . ALA A 1 278 ? -47.779 -43.208 10.811 1.00 40.03 278 ALA A CA 1
ATOM 2264 C C . ALA A 1 278 ? -47.319 -43.853 12.172 1.00 40.03 278 ALA A C 1
ATOM 2266 O O . ALA A 1 278 ? -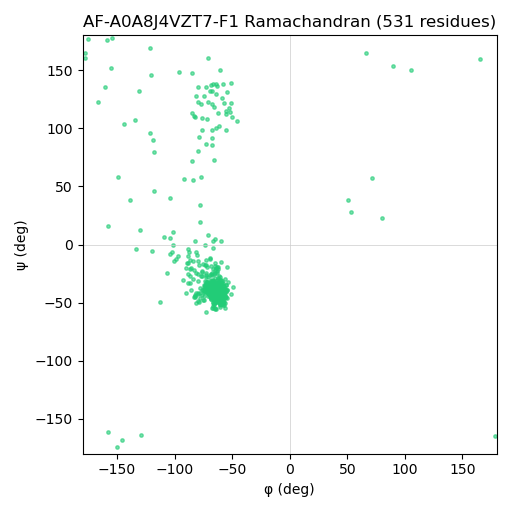46.443 -44.706 12.125 1.00 40.03 278 ALA A O 1
ATOM 2267 N N . LEU A 1 279 ? -47.916 -43.604 13.384 1.00 50.97 279 LEU A N 1
ATOM 2268 C CA . LEU A 1 279 ? -48.293 -42.362 14.169 1.00 50.97 279 LEU A CA 1
ATOM 2269 C C . LEU A 1 279 ? -48.936 -42.630 15.608 1.00 50.97 279 LEU A C 1
ATOM 2271 O O . LEU A 1 279 ? -49.514 -43.694 15.780 1.00 50.97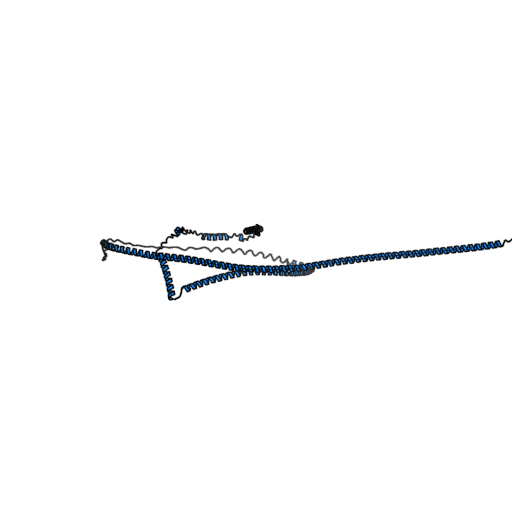 279 LEU A O 1
ATOM 2275 N N . ASP A 1 280 ? -48.940 -41.637 16.555 1.00 41.25 280 ASP A N 1
ATOM 2276 C CA . ASP A 1 280 ? -49.869 -41.351 17.742 1.00 41.25 280 ASP A CA 1
ATOM 2277 C C . ASP A 1 280 ? -49.984 -42.301 19.018 1.00 41.25 280 ASP A C 1
ATOM 2279 O O . ASP A 1 280 ? -49.502 -43.420 18.926 1.00 41.25 280 ASP A O 1
ATOM 2283 N N . ARG A 1 281 ? -50.550 -42.034 20.258 1.00 47.31 281 ARG A N 1
ATOM 2284 C CA . ARG A 1 281 ? -51.134 -40.882 21.082 1.00 47.31 281 ARG A CA 1
ATOM 2285 C C . ARG A 1 281 ? -51.136 -41.095 22.671 1.00 47.31 281 ARG A C 1
ATOM 2287 O O . ARG A 1 281 ? -50.326 -41.882 23.137 1.00 47.31 281 ARG A O 1
ATOM 2294 N N . VAL A 1 282 ? -51.933 -40.360 23.519 1.00 50.66 282 VAL A N 1
ATOM 2295 C CA . VAL A 1 282 ? -51.747 -40.074 25.017 1.00 50.66 282 VAL A CA 1
ATOM 2296 C C . VAL A 1 282 ? -53.061 -39.744 25.862 1.00 50.66 282 VAL A C 1
ATOM 2298 O O . VAL A 1 282 ? -53.905 -39.135 25.208 1.00 50.66 282 VAL A O 1
ATOM 2301 N N . HIS A 1 283 ? -53.233 -39.988 27.226 1.00 44.84 283 HIS A N 1
ATOM 2302 C CA . HIS A 1 283 ? -53.969 -39.134 28.299 1.00 44.84 283 HIS A CA 1
ATOM 2303 C C . HIS A 1 283 ? -54.125 -39.560 29.854 1.00 44.84 283 HIS A C 1
ATOM 2305 O O . HIS A 1 283 ? -53.301 -40.355 30.294 1.00 44.84 283 HIS A O 1
ATOM 2311 N N . ARG A 1 284 ? -55.045 -38.944 30.707 1.00 46.38 284 ARG A N 1
ATOM 2312 C CA . ARG A 1 284 ? -55.101 -38.692 32.241 1.00 46.38 284 ARG A CA 1
ATOM 2313 C C . ARG A 1 284 ? -56.560 -38.729 32.934 1.00 46.38 284 ARG A C 1
ATOM 2315 O O . ARG A 1 284 ? -57.437 -39.105 32.169 1.00 46.38 284 ARG A O 1
ATOM 2322 N N . GLU A 1 285 ? -57.042 -38.358 34.192 1.00 47.06 285 GLU A N 1
ATOM 2323 C CA . GLU A 1 285 ? -56.646 -37.829 35.591 1.00 47.06 285 GLU A CA 1
ATOM 2324 C C . GLU A 1 285 ? -57.822 -37.726 36.714 1.00 47.06 285 GLU A C 1
ATOM 2326 O O . GLU A 1 285 ? -58.972 -37.905 36.328 1.00 47.06 285 GLU A O 1
ATOM 2331 N N . HIS A 1 286 ? -57.576 -37.326 38.024 1.00 43.81 286 HIS A N 1
ATOM 2332 C CA . HIS A 1 286 ? -58.428 -36.552 39.077 1.00 43.81 286 HIS A CA 1
ATOM 2333 C C . HIS A 1 286 ? -59.186 -37.107 40.399 1.00 43.81 286 HIS A C 1
ATOM 2335 O O . HIS A 1 286 ? -59.624 -38.251 40.384 1.00 43.81 286 HIS A O 1
ATOM 2341 N N . ILE A 1 287 ? -59.379 -36.295 41.525 1.00 50.19 287 ILE A N 1
ATOM 2342 C CA . ILE A 1 287 ? -60.135 -36.507 42.878 1.00 50.19 287 ILE A CA 1
ATOM 2343 C C . ILE A 1 287 ? -60.662 -35.167 43.643 1.00 50.19 287 ILE A C 1
ATOM 2345 O O . ILE A 1 287 ? -60.385 -34.106 43.087 1.00 50.19 287 ILE A O 1
ATOM 2349 N N . ALA A 1 288 ? -61.398 -35.141 44.833 1.00 46.88 288 ALA A N 1
ATOM 2350 C CA . ALA A 1 288 ? -61.966 -33.958 45.662 1.00 46.88 288 ALA A CA 1
ATOM 2351 C C . ALA A 1 288 ? -62.335 -34.123 47.242 1.00 46.88 288 ALA A C 1
ATOM 2353 O O . ALA A 1 288 ? -62.190 -35.245 47.719 1.00 46.88 288 ALA A O 1
ATOM 2354 N N . VAL A 1 289 ? -62.775 -33.075 48.063 1.00 49.56 289 VAL A N 1
ATOM 2355 C CA . VAL A 1 289 ? -62.931 -32.988 49.619 1.00 49.56 289 VAL A CA 1
ATOM 2356 C C . VAL A 1 289 ? -64.083 -32.026 50.256 1.00 49.56 289 VAL A C 1
ATOM 2358 O O . VAL A 1 289 ? -64.877 -31.526 49.466 1.00 49.56 289 VAL A O 1
ATOM 2361 N N . PHE A 1 290 ? -64.231 -31.783 51.619 1.00 40.72 290 PHE A N 1
ATOM 2362 C CA . PHE A 1 290 ? -65.402 -31.262 52.487 1.00 40.72 290 PHE A CA 1
ATOM 2363 C C . PHE A 1 290 ? -65.195 -30.033 53.526 1.00 40.72 290 PHE A C 1
ATOM 2365 O O . PHE A 1 290 ? -64.212 -29.312 53.378 1.00 40.72 290 PHE A O 1
ATOM 2372 N N . ASP A 1 291 ? -66.107 -29.758 54.524 1.00 55.88 291 ASP A N 1
ATOM 2373 C CA . ASP A 1 291 ? -66.524 -28.494 55.277 1.00 55.88 291 ASP A CA 1
ATOM 2374 C C . ASP A 1 291 ? -66.382 -28.467 56.872 1.00 55.88 291 ASP A C 1
ATOM 2376 O O . ASP A 1 291 ? -66.104 -29.532 57.426 1.00 55.88 291 ASP A O 1
ATOM 2380 N N . PRO A 1 292 ? -66.521 -27.325 57.645 1.00 66.31 292 PRO A N 1
ATOM 2381 C CA . PRO A 1 292 ? -65.940 -27.186 59.015 1.00 66.31 292 PRO A CA 1
ATOM 2382 C C . PRO A 1 292 ? -66.723 -26.497 60.206 1.00 66.31 292 PRO A C 1
ATOM 2384 O O . PRO A 1 292 ? -66.086 -25.769 60.975 1.00 66.31 292 PRO A O 1
ATOM 2387 N N . THR A 1 293 ? -68.046 -26.621 60.432 1.00 63.34 293 THR A N 1
ATOM 2388 C CA . THR A 1 293 ? -68.700 -25.968 61.623 1.00 63.34 293 THR A CA 1
ATOM 2389 C C . THR A 1 293 ? -68.622 -26.732 62.951 1.00 63.34 293 THR A C 1
ATOM 2391 O O . THR A 1 293 ? -68.745 -26.113 64.012 1.00 63.34 293 THR A O 1
ATOM 2394 N N . GLU A 1 294 ? -68.404 -28.042 62.920 1.00 57.44 294 GLU A N 1
ATOM 2395 C CA . GLU A 1 294 ? -68.113 -28.855 64.106 1.00 57.44 294 GLU A CA 1
ATOM 2396 C C . GLU A 1 294 ? -66.606 -28.793 64.418 1.00 57.44 294 GLU A C 1
ATOM 2398 O O . GLU A 1 294 ? -65.785 -28.731 63.498 1.00 57.44 294 GLU A O 1
ATOM 2403 N N . THR A 1 295 ? -66.199 -28.870 65.694 1.00 59.47 295 THR A N 1
ATOM 2404 C CA . THR A 1 295 ? -64.856 -29.419 65.951 1.00 59.47 295 THR A CA 1
ATOM 2405 C C . THR A 1 295 ? -64.926 -30.900 65.597 1.00 59.47 295 THR A C 1
ATOM 2407 O O . THR A 1 295 ? -65.919 -31.557 65.897 1.00 59.47 295 THR A O 1
ATOM 2410 N N . ALA A 1 296 ? -63.911 -31.433 64.919 1.00 58.88 296 ALA A N 1
ATOM 2411 C CA . ALA A 1 296 ? -63.999 -32.756 64.295 1.00 58.88 296 ALA A CA 1
ATOM 2412 C C . ALA A 1 296 ? -64.021 -33.946 65.288 1.00 58.88 296 ALA A C 1
ATOM 2414 O O . ALA A 1 296 ? -63.910 -35.091 64.854 1.00 58.88 296 ALA A O 1
ATOM 2415 N N . GLN A 1 297 ? -64.132 -33.685 66.600 1.00 54.41 297 GLN A N 1
ATOM 2416 C CA . GLN A 1 297 ? -64.193 -34.664 67.694 1.00 54.41 297 GLN A CA 1
ATOM 2417 C C . GLN A 1 297 ? -63.062 -35.704 67.617 1.00 54.41 297 GLN A C 1
ATOM 2419 O O . GLN A 1 297 ? -63.237 -36.888 67.903 1.00 54.41 297 GLN A O 1
ATOM 2424 N N . LEU A 1 298 ? -61.873 -35.235 67.226 1.00 63.00 298 LEU A N 1
ATOM 2425 C CA . LEU A 1 298 ? -60.669 -36.047 67.031 1.00 63.00 298 LEU A CA 1
ATOM 2426 C C . LEU A 1 298 ? -59.937 -36.332 68.354 1.00 63.00 298 LEU A C 1
ATOM 2428 O O . LEU A 1 298 ? -58.965 -37.085 68.368 1.00 63.00 298 LEU A O 1
ATOM 2432 N N . GLY A 1 299 ? -60.384 -35.729 69.460 1.00 62.66 299 GLY A N 1
ATOM 2433 C CA . GLY A 1 299 ? -59.815 -35.921 70.793 1.00 62.66 299 GLY A CA 1
ATOM 2434 C C . GLY A 1 299 ? -58.542 -35.108 71.031 1.00 62.66 299 GLY A C 1
ATOM 2435 O O . GLY A 1 299 ? -57.727 -35.470 71.881 1.00 62.66 299 GLY A O 1
ATOM 2436 N N . LEU A 1 300 ? -58.336 -34.019 70.282 1.00 62.41 300 LEU A N 1
ATOM 2437 C CA . LEU A 1 300 ? -57.157 -33.167 70.448 1.00 62.41 300 LEU A CA 1
ATOM 2438 C C . LEU A 1 300 ? -57.333 -32.214 71.639 1.00 62.41 300 LEU A C 1
ATOM 2440 O O . LEU A 1 300 ? -58.338 -31.517 71.749 1.00 62.41 300 LEU A O 1
ATOM 2444 N N . LEU A 1 301 ? -56.288 -32.080 72.468 1.00 60.88 301 LEU A N 1
ATOM 2445 C CA . LEU A 1 301 ? -56.233 -31.203 73.658 1.00 60.88 301 LEU A CA 1
ATOM 2446 C C . LEU A 1 301 ? -56.439 -29.689 73.390 1.00 60.88 301 LEU A C 1
ATOM 2448 O O . LEU A 1 301 ? -56.294 -28.877 74.303 1.00 60.88 301 LEU A O 1
ATOM 2452 N N . GLN A 1 302 ? -56.710 -29.288 72.148 1.00 64.44 302 GLN A N 1
ATOM 2453 C CA . GLN A 1 302 ? -56.866 -27.894 71.720 1.00 64.44 302 GLN A CA 1
ATOM 2454 C C . GLN A 1 302 ? -58.154 -27.655 70.914 1.00 64.44 302 GLN A C 1
ATOM 2456 O O . GLN A 1 302 ? -58.299 -26.592 70.311 1.00 64.44 302 GLN A O 1
ATOM 2461 N N . GLU A 1 303 ? -59.095 -28.609 70.900 1.00 67.31 303 GLU A N 1
ATOM 2462 C CA . GLU A 1 303 ? -60.436 -28.368 70.358 1.00 67.31 303 GLU A CA 1
ATOM 2463 C C . GLU A 1 303 ? -61.139 -27.268 71.174 1.00 67.31 303 GLU A C 1
ATOM 2465 O O . GLU A 1 303 ? -61.433 -27.429 72.355 1.00 67.31 303 GLU A O 1
ATOM 2470 N N . MET A 1 304 ? -61.376 -26.126 70.527 1.00 66.00 304 MET A N 1
ATOM 2471 C CA . MET A 1 304 ? -62.173 -25.006 71.030 1.00 66.00 304 MET A CA 1
ATOM 2472 C C . MET A 1 304 ? -63.323 -24.772 70.062 1.00 66.00 304 MET A C 1
ATOM 2474 O O . MET A 1 304 ? -63.143 -24.893 68.847 1.00 66.00 304 MET A O 1
ATOM 2478 N N . SER A 1 305 ? -64.481 -24.365 70.575 1.00 71.50 305 SER A N 1
ATOM 2479 C CA . SER A 1 305 ? -65.594 -23.978 69.713 1.00 71.50 305 SER A CA 1
ATOM 2480 C C . SER A 1 305 ? -65.213 -22.798 68.805 1.00 71.50 305 SER A C 1
ATOM 2482 O O . SER A 1 305 ? -64.453 -21.900 69.186 1.00 71.50 305 SER A O 1
ATOM 2484 N N . LEU A 1 306 ? -65.821 -22.741 67.614 1.00 71.56 306 LEU A N 1
ATOM 2485 C CA . LEU A 1 306 ? -65.700 -21.613 66.675 1.00 71.56 306 LEU A CA 1
ATOM 2486 C C . LEU A 1 306 ? -66.076 -20.260 67.323 1.00 71.56 306 LEU A C 1
ATOM 2488 O O . LEU A 1 306 ? -65.690 -19.196 66.836 1.00 71.56 306 LEU A O 1
ATOM 2492 N N . THR A 1 307 ? -66.815 -20.301 68.434 1.00 70.06 307 THR A N 1
ATOM 2493 C CA . THR A 1 307 ? -67.188 -19.177 69.298 1.00 70.06 307 THR A CA 1
ATOM 2494 C C . THR A 1 307 ? -66.101 -18.760 70.294 1.00 70.06 307 THR A C 1
ATOM 2496 O O . THR A 1 307 ? -65.753 -17.582 70.302 1.00 70.06 307 THR A O 1
ATOM 2499 N N . GLU A 1 308 ? -65.507 -19.669 71.076 1.00 75.38 308 GLU A N 1
ATOM 2500 C CA . GLU A 1 308 ? -64.402 -19.340 72.008 1.00 75.38 308 GLU A CA 1
ATOM 2501 C C . GLU A 1 308 ? -63.166 -18.814 71.270 1.00 75.38 308 GLU A C 1
ATOM 2503 O O . GLU A 1 308 ? -62.442 -17.945 71.770 1.00 75.38 308 GLU A O 1
ATOM 2508 N N . LEU A 1 309 ? -62.970 -19.289 70.034 1.00 76.44 309 LEU A N 1
ATOM 2509 C CA . LEU A 1 309 ? -61.972 -18.767 69.106 1.00 76.44 309 LEU A CA 1
ATOM 2510 C C . LEU A 1 309 ? -62.043 -17.234 68.984 1.00 76.44 309 LEU A C 1
ATOM 2512 O O . LEU A 1 309 ? -61.004 -16.586 68.882 1.00 76.44 309 LEU A O 1
ATOM 2516 N N . ARG A 1 310 ? -63.251 -16.646 69.017 1.00 81.25 310 ARG A N 1
ATOM 2517 C CA . ARG A 1 310 ? -63.507 -15.221 68.732 1.00 81.25 310 ARG A CA 1
ATOM 2518 C C . ARG A 1 310 ? -63.043 -14.283 69.846 1.00 81.25 310 ARG A C 1
ATOM 2520 O O . ARG A 1 310 ? -62.560 -13.195 69.542 1.00 81.25 310 ARG A O 1
ATOM 2527 N N . GLU A 1 311 ? -63.151 -14.681 71.113 1.00 78.44 311 GLU A N 1
ATOM 2528 C CA . GLU A 1 311 ? -62.705 -13.835 72.232 1.00 78.44 311 GLU A CA 1
ATOM 2529 C C . GLU A 1 311 ? -61.184 -13.846 72.379 1.00 78.44 311 GLU A C 1
ATOM 2531 O O . GLU A 1 311 ? -60.563 -12.787 72.495 1.00 78.44 311 GLU A O 1
ATOM 2536 N N . ARG A 1 312 ? -60.558 -15.025 72.262 1.00 83.81 312 ARG A N 1
ATOM 2537 C CA . ARG A 1 312 ? -59.090 -15.134 72.206 1.00 83.81 312 ARG A CA 1
ATOM 2538 C C . ARG A 1 312 ? -58.537 -14.361 71.005 1.00 83.81 312 ARG A C 1
ATOM 2540 O O . ARG A 1 312 ? -57.558 -13.632 71.145 1.00 83.81 312 ARG A O 1
ATOM 2547 N N . LEU A 1 313 ? -59.214 -14.444 69.857 1.00 84.62 313 LEU A N 1
ATOM 2548 C CA . LEU A 1 313 ? -58.924 -13.647 68.665 1.00 84.62 313 LEU A CA 1
ATOM 2549 C C . LEU A 1 313 ? -59.059 -12.135 68.912 1.00 84.62 313 LEU A C 1
ATOM 2551 O O . LEU A 1 313 ? -58.292 -11.383 68.325 1.00 84.62 313 LEU A O 1
ATOM 2555 N N . ARG A 1 314 ? -59.934 -11.651 69.807 1.00 85.12 314 ARG A N 1
ATOM 2556 C CA . ARG A 1 314 ? -59.990 -10.215 70.139 1.00 85.12 314 ARG A CA 1
ATOM 2557 C C . ARG A 1 314 ? -58.723 -9.728 70.845 1.00 85.12 314 ARG A C 1
ATOM 2559 O O . ARG A 1 314 ? -58.145 -8.746 70.389 1.00 85.12 314 ARG A O 1
ATOM 2566 N N . VAL A 1 315 ? -58.282 -10.395 71.914 1.00 85.81 315 VAL A N 1
ATOM 2567 C CA . VAL A 1 315 ? -57.051 -9.993 72.628 1.00 85.81 315 VAL A CA 1
ATOM 2568 C C . VAL A 1 315 ? -55.843 -10.122 71.698 1.00 85.81 315 VAL A C 1
ATOM 2570 O O . VAL A 1 315 ? -55.036 -9.199 71.597 1.00 85.81 315 VAL A O 1
ATOM 2573 N N . ARG A 1 316 ? -55.781 -11.206 70.911 1.00 86.81 316 ARG A N 1
ATOM 2574 C CA . ARG A 1 316 ? -54.763 -11.371 69.865 1.00 86.81 316 ARG A CA 1
ATOM 2575 C C . ARG A 1 316 ? -54.807 -10.269 68.806 1.00 86.81 316 ARG A C 1
ATOM 2577 O O . ARG A 1 316 ? -53.746 -9.811 68.417 1.00 86.81 316 ARG A O 1
ATOM 2584 N N . ASN A 1 317 ? -55.978 -9.780 68.392 1.00 87.25 317 ASN A N 1
ATOM 2585 C CA . ASN A 1 317 ? -56.090 -8.643 67.470 1.00 87.25 317 ASN A CA 1
ATOM 2586 C C . ASN A 1 317 ? -55.569 -7.327 68.073 1.00 87.25 317 ASN A C 1
ATOM 2588 O O . ASN A 1 317 ? -55.220 -6.419 67.323 1.00 87.25 317 ASN A O 1
ATOM 2592 N N . GLU A 1 318 ? -55.564 -7.174 69.397 1.00 87.62 318 GLU A N 1
ATOM 2593 C CA . GLU A 1 318 ? -55.057 -5.976 70.078 1.00 87.62 318 GLU A CA 1
ATOM 2594 C C . GLU A 1 318 ? -53.522 -6.061 70.233 1.00 87.62 318 GLU A C 1
ATOM 2596 O O . GLU A 1 318 ? -52.827 -5.139 69.808 1.00 87.62 318 GLU A O 1
ATOM 2601 N N . GLU A 1 319 ? -52.976 -7.212 70.652 1.00 89.38 319 GLU A N 1
ATOM 2602 C CA . GLU A 1 319 ? -51.528 -7.509 70.580 1.00 89.38 319 GLU A CA 1
ATOM 2603 C C . GLU A 1 319 ? -50.979 -7.370 69.147 1.00 89.38 319 GLU A C 1
ATOM 2605 O O . GLU A 1 319 ? -49.939 -6.747 68.915 1.00 89.38 319 GLU A O 1
ATOM 2610 N N . GLN A 1 320 ? -51.700 -7.928 68.168 1.00 88.94 320 GLN A N 1
ATOM 2611 C CA . GLN A 1 320 ? -51.338 -7.906 66.754 1.00 88.94 320 GLN A CA 1
ATOM 2612 C C . GLN A 1 320 ? -51.345 -6.483 66.191 1.00 88.94 320 GLN A C 1
ATOM 2614 O O . GLN A 1 320 ? -50.495 -6.189 65.361 1.00 88.94 320 GLN A O 1
ATOM 2619 N N . LYS A 1 321 ? -52.224 -5.577 66.645 1.00 90.88 321 LYS A N 1
ATOM 2620 C CA . LYS A 1 321 ? -52.183 -4.163 66.225 1.00 90.88 321 LYS A CA 1
ATOM 2621 C C . LYS A 1 321 ? -50.904 -3.476 66.686 1.00 90.88 321 LYS A C 1
ATOM 2623 O O . LYS A 1 321 ? -50.226 -2.889 65.853 1.00 90.88 321 LYS A O 1
ATOM 2628 N N . CYS A 1 322 ? -50.531 -3.603 67.959 1.00 88.44 322 CYS A N 1
ATOM 2629 C CA . CYS A 1 322 ? -49.295 -3.005 68.475 1.00 88.44 322 CYS A CA 1
ATOM 2630 C C . CYS A 1 322 ? -48.041 -3.612 67.817 1.00 88.44 322 CYS A C 1
ATOM 2632 O O . CYS A 1 322 ? -47.076 -2.900 67.519 1.00 88.44 322 CYS A O 1
ATOM 2634 N N . TRP A 1 323 ? -48.066 -4.916 67.523 1.00 93.81 323 TRP A N 1
ATOM 2635 C CA . TRP A 1 323 ? -47.030 -5.567 66.720 1.00 93.81 323 TRP A CA 1
ATOM 2636 C C . TRP A 1 323 ? -47.022 -5.065 65.267 1.00 93.81 323 TRP A C 1
ATOM 2638 O O . TRP A 1 323 ? -45.962 -4.781 64.724 1.00 93.81 323 TRP A O 1
ATOM 2648 N N . GLU A 1 324 ? -48.183 -4.892 64.632 1.00 93.38 324 GLU A N 1
ATOM 2649 C CA . GLU A 1 324 ? -48.287 -4.335 63.282 1.00 93.38 324 GLU A CA 1
ATOM 2650 C C . GLU A 1 324 ? -47.824 -2.876 63.225 1.00 93.38 324 GLU A C 1
ATOM 2652 O O . GLU A 1 324 ? -47.206 -2.491 62.240 1.00 93.38 324 GLU A O 1
ATOM 2657 N N . GLU A 1 325 ? -48.093 -2.060 64.242 1.00 93.19 325 GLU A N 1
ATOM 2658 C CA . GLU A 1 325 ? -47.684 -0.653 64.319 1.00 93.19 325 GLU A CA 1
ATOM 2659 C C . GLU A 1 325 ? -46.166 -0.522 64.455 1.00 93.19 325 GLU A C 1
ATOM 2661 O O . GLU A 1 325 ? -45.531 0.064 63.576 1.00 93.19 325 GLU A O 1
ATOM 2666 N N . THR A 1 326 ? -45.565 -1.179 65.450 1.00 94.31 326 THR A N 1
ATOM 2667 C CA . THR A 1 326 ? -44.097 -1.244 65.590 1.00 94.31 326 THR A CA 1
ATOM 2668 C C . THR A 1 326 ? -43.435 -1.839 64.342 1.00 94.31 326 THR A C 1
ATOM 2670 O O . THR A 1 326 ? -42.455 -1.294 63.831 1.00 94.31 326 THR A O 1
ATOM 2673 N N . ARG A 1 327 ? -44.019 -2.886 63.742 1.00 96.19 327 ARG A N 1
ATOM 2674 C CA . ARG A 1 327 ? -43.524 -3.470 62.485 1.00 96.19 327 ARG A CA 1
ATOM 2675 C C . ARG A 1 327 ? -43.692 -2.540 61.279 1.00 96.19 327 ARG A C 1
ATOM 2677 O O . ARG A 1 327 ? -42.865 -2.582 60.369 1.00 96.19 327 ARG A O 1
ATOM 2684 N N . ARG A 1 328 ? -44.725 -1.690 61.231 1.00 94.94 328 ARG A N 1
ATOM 2685 C CA . ARG A 1 328 ? -44.890 -0.650 60.195 1.00 94.94 328 ARG A CA 1
ATOM 2686 C C . ARG A 1 328 ? -43.821 0.432 60.341 1.00 94.94 328 ARG A C 1
ATOM 2688 O O . ARG A 1 328 ? -43.290 0.853 59.315 1.00 94.94 328 ARG A O 1
ATOM 2695 N N . GLU A 1 329 ? -43.471 0.825 61.564 1.00 95.56 329 GLU A N 1
ATOM 2696 C CA . GLU A 1 329 ? -42.386 1.776 61.851 1.00 95.56 329 GLU A CA 1
ATOM 2697 C C . GLU A 1 329 ? -41.009 1.211 61.477 1.00 95.56 329 GLU A C 1
ATOM 2699 O O . GLU A 1 329 ? -40.272 1.846 60.724 1.00 95.56 329 GLU A O 1
ATOM 2704 N N . GLU A 1 330 ? -40.695 -0.030 61.868 1.00 96.31 330 GLU A N 1
ATOM 2705 C CA . GL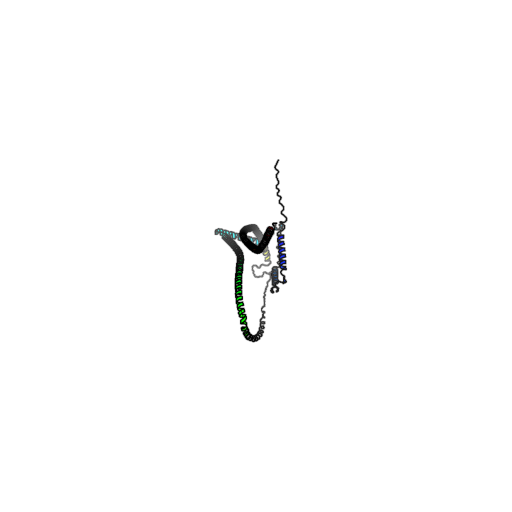U A 1 330 ? -39.495 -0.735 61.389 1.00 96.31 330 GLU A CA 1
ATOM 2706 C C . GLU A 1 330 ? -39.430 -0.778 59.855 1.00 96.31 330 GLU A C 1
ATOM 2708 O O . GLU A 1 330 ? -38.361 -0.638 59.259 1.00 96.31 330 GLU A O 1
ATOM 2713 N N . ILE A 1 331 ? -40.573 -0.984 59.193 1.00 94.81 331 ILE A N 1
ATOM 2714 C CA . ILE A 1 331 ? -40.671 -1.031 57.733 1.00 94.81 331 ILE A CA 1
ATOM 2715 C C . ILE A 1 331 ? -40.493 0.360 57.103 1.00 94.81 331 ILE A C 1
ATOM 2717 O O . ILE A 1 331 ? -39.973 0.432 55.985 1.00 94.81 331 ILE A O 1
ATOM 2721 N N . THR A 1 332 ? -40.898 1.461 57.746 1.00 95.88 332 THR A N 1
ATOM 2722 C CA . THR A 1 332 ? -40.681 2.818 57.210 1.00 95.88 332 THR A CA 1
ATOM 2723 C C . THR A 1 332 ? -39.247 3.294 57.419 1.00 95.88 332 THR A C 1
ATOM 2725 O O . THR A 1 332 ? -38.673 3.801 56.454 1.00 95.88 332 THR A O 1
ATOM 2728 N N . THR A 1 333 ? -38.626 3.054 58.578 1.00 96.50 333 THR A N 1
ATOM 2729 C CA . THR A 1 333 ? -37.202 3.371 58.817 1.00 96.50 333 THR A CA 1
ATOM 2730 C C . THR A 1 333 ? -36.306 2.600 57.848 1.00 96.50 333 THR A C 1
ATOM 2732 O O . THR A 1 333 ? -35.579 3.212 57.065 1.00 96.50 333 THR A O 1
ATOM 2735 N N . ASN A 1 334 ? -36.488 1.277 57.741 1.00 96.38 334 ASN A N 1
ATOM 2736 C CA . ASN A 1 334 ? -35.774 0.436 56.773 1.00 96.38 334 ASN A CA 1
ATOM 2737 C C . ASN A 1 334 ? -35.928 0.920 55.320 1.00 96.38 334 ASN A C 1
ATOM 2739 O O . ASN A 1 334 ? -35.018 0.739 54.511 1.00 96.38 334 ASN A O 1
ATOM 2743 N N . LYS A 1 335 ? -37.089 1.477 54.943 1.00 95.06 335 LYS A N 1
ATOM 2744 C CA . LYS A 1 335 ? -37.313 2.047 53.601 1.00 95.06 335 LYS A CA 1
ATOM 2745 C C . LYS A 1 335 ? -36.584 3.379 53.423 1.00 95.06 335 LYS A C 1
ATOM 2747 O O . LYS A 1 335 ? -36.040 3.613 52.346 1.00 95.06 335 LYS A O 1
ATOM 2752 N N . GLN A 1 336 ? -36.570 4.239 54.440 1.00 95.38 336 GLN A N 1
ATOM 2753 C CA . GLN A 1 336 ? -35.864 5.523 54.407 1.00 95.38 336 GLN A CA 1
ATOM 2754 C C . GLN A 1 336 ? -34.350 5.316 54.288 1.00 95.38 336 GLN A C 1
ATOM 2756 O O . GLN A 1 336 ? -33.741 5.872 53.376 1.00 95.38 336 GLN A O 1
ATOM 2761 N N . GLU A 1 337 ? -33.775 4.438 55.114 1.00 96.06 337 GLU A N 1
ATOM 2762 C CA . GLU A 1 337 ? -32.360 4.049 55.060 1.00 96.06 337 GLU A CA 1
ATOM 2763 C C . GLU A 1 337 ? -31.982 3.516 53.676 1.00 96.06 337 GLU A C 1
ATOM 2765 O O . GLU A 1 337 ? -31.110 4.073 53.014 1.00 96.06 337 GLU A O 1
ATOM 2770 N N . LYS A 1 338 ? -32.703 2.502 53.171 1.00 94.19 338 LYS A N 1
ATOM 2771 C CA . LYS A 1 338 ? -32.440 1.906 51.847 1.00 94.19 338 LYS A CA 1
ATOM 2772 C C . LYS A 1 338 ? -32.566 2.923 50.708 1.00 94.19 338 LYS A C 1
ATOM 2774 O O . LYS A 1 338 ? -31.827 2.826 49.730 1.00 94.19 338 LYS A O 1
ATOM 2779 N N . ASN A 1 339 ? -33.456 3.909 50.825 1.00 92.44 339 ASN A N 1
ATOM 2780 C CA . ASN A 1 339 ? -33.562 5.000 49.856 1.00 92.44 339 ASN A CA 1
ATOM 2781 C C . ASN A 1 339 ? -32.375 5.975 49.940 1.00 92.44 339 ASN A C 1
ATOM 2783 O O . ASN A 1 339 ? -31.865 6.371 48.893 1.00 92.44 339 ASN A O 1
ATOM 2787 N N . ALA A 1 340 ? -31.907 6.334 51.139 1.00 94.75 340 ALA A N 1
ATOM 2788 C CA . ALA A 1 340 ? -30.718 7.171 51.320 1.00 94.75 340 ALA A CA 1
ATOM 2789 C C . ALA A 1 340 ? -29.463 6.488 50.746 1.00 94.75 340 ALA A C 1
ATOM 2791 O O . ALA A 1 340 ? -28.740 7.082 49.945 1.00 94.75 340 ALA A O 1
ATOM 2792 N N . ASP A 1 341 ? -29.288 5.204 51.053 1.00 93.81 341 ASP A N 1
ATOM 2793 C CA . ASP A 1 341 ? -28.218 4.337 50.554 1.00 93.81 341 ASP A CA 1
ATOM 2794 C C . ASP A 1 341 ? -28.191 4.278 49.012 1.00 93.81 341 ASP A C 1
ATOM 2796 O O . ASP A 1 341 ? -27.150 4.420 48.363 1.00 93.81 341 ASP A O 1
ATOM 2800 N N . LEU A 1 342 ? -29.367 4.122 48.392 1.00 92.56 342 LEU A N 1
ATOM 2801 C CA . LEU A 1 342 ? -29.521 4.117 46.936 1.00 92.56 342 LEU A CA 1
ATOM 2802 C C . LEU A 1 342 ? -29.267 5.495 46.309 1.00 92.56 342 LEU A C 1
ATOM 2804 O O . LEU A 1 342 ? -28.702 5.553 45.214 1.00 92.56 342 LEU A O 1
ATOM 2808 N N . LEU A 1 343 ? -29.637 6.591 46.978 1.00 91.94 343 LEU A N 1
ATOM 2809 C CA . LEU A 1 343 ? -29.358 7.960 46.529 1.00 91.94 343 LEU A CA 1
ATOM 2810 C C . LEU A 1 343 ? -27.860 8.291 46.600 1.00 91.94 343 LEU A C 1
ATOM 2812 O O . LEU A 1 343 ? -27.325 8.892 45.662 1.00 91.94 343 LEU A O 1
ATOM 2816 N N . GLU A 1 344 ? -27.148 7.861 47.644 1.00 94.00 344 GLU A N 1
ATOM 2817 C CA . GLU A 1 344 ? -25.698 8.060 47.734 1.00 94.00 344 GLU A CA 1
ATOM 2818 C C . GLU A 1 344 ? -24.972 7.266 46.635 1.00 94.00 344 GLU A C 1
ATOM 2820 O O . GLU A 1 344 ? -24.194 7.822 45.855 1.00 94.00 344 GLU A O 1
ATOM 2825 N N . ARG A 1 345 ? -25.313 5.981 46.463 1.00 93.62 345 ARG A N 1
ATOM 2826 C CA . ARG A 1 345 ? -24.765 5.145 45.379 1.00 93.62 345 ARG A CA 1
ATOM 2827 C C . ARG A 1 345 ? -25.095 5.713 43.992 1.00 93.62 345 ARG A C 1
ATOM 2829 O O . ARG A 1 345 ? -24.230 5.706 43.115 1.00 93.62 345 ARG A O 1
ATOM 2836 N N . ALA A 1 346 ? -26.299 6.255 43.782 1.00 91.19 346 ALA A N 1
ATOM 2837 C CA . ALA A 1 346 ? -26.700 6.880 42.519 1.00 91.19 346 ALA A CA 1
ATOM 2838 C C . ALA A 1 346 ? -25.949 8.190 42.228 1.00 91.19 346 ALA A C 1
ATOM 2840 O O . ALA A 1 346 ? -25.494 8.396 41.100 1.00 91.19 346 ALA A O 1
ATOM 2841 N N . THR A 1 347 ? -25.776 9.066 43.221 1.00 91.69 347 THR A N 1
ATOM 2842 C CA . THR A 1 347 ? -25.032 10.329 43.057 1.00 91.69 347 THR A CA 1
ATOM 2843 C C . THR A 1 347 ? -23.532 10.082 42.873 1.00 91.69 347 THR A C 1
ATOM 2845 O O . THR A 1 347 ? -22.910 10.710 42.010 1.00 91.69 347 THR A O 1
ATOM 2848 N N . ASN A 1 348 ? -22.958 9.102 43.577 1.00 91.50 348 ASN A N 1
ATOM 2849 C CA . ASN A 1 348 ? -21.592 8.631 43.351 1.00 91.50 348 ASN A CA 1
ATOM 2850 C C . ASN A 1 348 ? -21.421 8.016 41.952 1.00 91.50 348 ASN A C 1
ATOM 2852 O O . ASN A 1 348 ? -20.481 8.379 41.242 1.00 91.50 348 ASN A O 1
ATOM 2856 N N . ALA A 1 349 ? -22.347 7.166 41.496 1.00 90.25 349 ALA A N 1
ATOM 2857 C CA . ALA A 1 349 ? -22.359 6.653 40.124 1.00 90.25 349 ALA A CA 1
ATOM 2858 C C . ALA A 1 349 ? -22.431 7.792 39.090 1.00 90.25 349 ALA A C 1
ATOM 2860 O O . ALA A 1 349 ? -21.585 7.874 38.202 1.00 90.25 349 ALA A O 1
ATOM 2861 N N . ALA A 1 350 ? -23.354 8.746 39.246 1.00 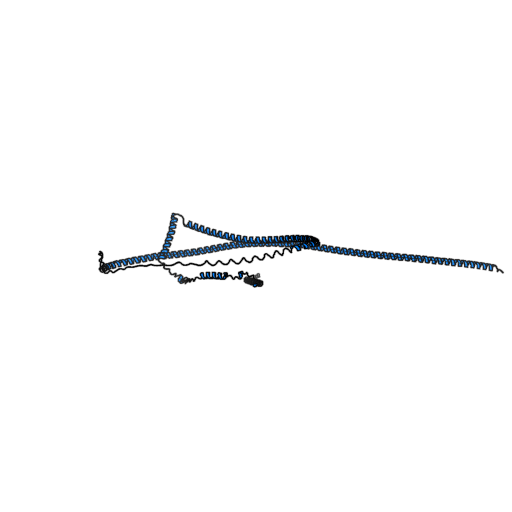89.75 350 ALA A N 1
ATOM 2862 C CA . ALA A 1 350 ? -23.462 9.910 38.366 1.00 89.75 350 ALA A CA 1
ATOM 2863 C C . ALA A 1 350 ? -22.166 10.747 38.322 1.00 89.75 350 ALA A C 1
ATOM 2865 O O . ALA A 1 350 ? -21.743 11.168 37.241 1.00 89.75 350 ALA A O 1
ATOM 2866 N N . ARG A 1 351 ? -21.487 10.932 39.464 1.00 91.94 351 ARG A N 1
ATOM 2867 C CA . ARG A 1 351 ? -20.172 11.593 39.546 1.00 91.94 351 ARG A CA 1
ATOM 2868 C C . ARG A 1 351 ? -19.106 10.818 38.757 1.00 91.94 351 ARG A C 1
ATOM 2870 O O . ARG A 1 351 ? -18.420 11.412 37.924 1.00 91.94 351 ARG A O 1
ATOM 2877 N N . ARG A 1 352 ? -19.023 9.492 38.941 1.00 90.12 352 ARG A N 1
ATOM 2878 C CA . ARG A 1 352 ? -18.105 8.597 38.203 1.00 90.12 352 ARG A CA 1
ATOM 2879 C C . ARG A 1 352 ? -18.374 8.613 36.693 1.00 90.12 352 ARG A C 1
ATOM 2881 O O . ARG A 1 352 ? -17.429 8.695 35.909 1.00 90.12 352 ARG A O 1
ATOM 2888 N N . ARG A 1 353 ? -19.641 8.614 36.263 1.00 87.69 353 ARG A N 1
ATOM 2889 C CA . ARG A 1 353 ? -20.034 8.735 34.845 1.00 87.69 353 ARG A CA 1
ATOM 2890 C C . ARG A 1 353 ? -19.614 10.072 34.236 1.00 87.69 353 ARG A C 1
ATOM 2892 O O . ARG A 1 353 ? -19.077 10.081 33.136 1.00 87.69 353 ARG A O 1
ATOM 2899 N N . ARG A 1 354 ? -19.799 11.197 34.942 1.00 90.19 354 ARG A N 1
ATOM 2900 C CA . ARG A 1 354 ? -19.364 12.525 34.460 1.00 90.19 354 ARG A CA 1
ATOM 2901 C C . ARG A 1 354 ? -17.841 12.594 34.298 1.00 90.19 354 ARG A C 1
ATOM 2903 O O . ARG A 1 354 ? -17.372 13.013 33.245 1.00 90.19 354 ARG A O 1
ATOM 2910 N N . ALA A 1 355 ? -17.085 12.116 35.290 1.00 91.62 355 ALA A N 1
ATOM 2911 C CA . ALA A 1 355 ? -15.620 12.092 35.248 1.00 91.62 355 ALA A CA 1
ATOM 2912 C C . ALA A 1 355 ? -15.061 11.147 34.165 1.00 91.62 355 ALA A C 1
ATOM 2914 O O . ALA A 1 355 ? -14.129 11.497 33.445 1.00 91.62 355 ALA A O 1
ATOM 2915 N N . THR A 1 356 ? -15.650 9.959 33.995 1.00 89.94 356 THR A N 1
ATOM 2916 C CA . THR A 1 356 ? -15.247 9.039 32.917 1.00 89.94 356 THR A CA 1
ATOM 2917 C C . THR A 1 356 ? -15.670 9.546 31.539 1.00 89.94 356 THR A C 1
ATOM 2919 O O . THR A 1 356 ? -14.936 9.336 30.578 1.00 89.94 356 THR A O 1
ATOM 2922 N N . ALA A 1 357 ? -16.793 10.259 31.410 1.00 91.12 357 ALA A N 1
ATOM 2923 C CA . ALA A 1 357 ? -17.182 10.904 30.158 1.00 91.12 357 ALA A CA 1
ATOM 2924 C C . ALA A 1 357 ? -16.192 12.008 29.748 1.00 91.12 357 ALA A C 1
ATOM 2926 O O . ALA A 1 357 ? -15.732 11.991 28.607 1.00 91.12 357 ALA A O 1
ATOM 2927 N N . SER A 1 358 ? -15.808 12.913 30.659 1.00 92.88 358 SER A N 1
ATOM 2928 C CA . SER A 1 358 ? -14.837 13.979 30.361 1.00 92.88 358 SER A CA 1
ATOM 2929 C C . SER A 1 358 ? -13.425 13.443 30.097 1.00 92.88 358 SER A C 1
ATOM 2931 O O . SER A 1 358 ? -12.770 13.877 29.151 1.00 92.88 358 SER A O 1
ATOM 2933 N N . ALA A 1 359 ? -12.974 12.436 30.853 1.00 93.56 359 ALA A N 1
ATOM 2934 C CA . ALA A 1 359 ? -11.713 11.751 30.571 1.00 93.56 359 ALA A CA 1
ATOM 2935 C C . ALA A 1 359 ? -11.729 11.074 29.186 1.00 93.56 359 ALA A C 1
ATOM 2937 O O . ALA A 1 359 ? -10.768 11.187 28.427 1.00 93.56 359 ALA A O 1
ATOM 2938 N N . ASN A 1 360 ? -12.839 10.425 28.810 1.00 92.94 360 ASN A N 1
ATOM 2939 C CA . ASN A 1 360 ? -12.985 9.794 27.497 1.00 92.94 360 ASN A CA 1
ATOM 2940 C C . ASN A 1 360 ? -13.064 10.808 26.344 1.00 92.94 360 ASN A C 1
ATOM 2942 O O . ASN A 1 360 ? -12.519 10.531 25.275 1.00 92.94 360 ASN A O 1
ATOM 2946 N N . THR A 1 361 ? -13.705 11.972 26.510 1.00 92.12 361 THR A N 1
ATOM 2947 C CA . THR A 1 361 ? -13.701 13.009 25.460 1.00 92.12 361 THR A CA 1
ATOM 2948 C C . THR A 1 361 ? -12.315 13.629 25.293 1.00 92.12 361 THR A C 1
ATOM 2950 O O . THR A 1 361 ? -11.872 13.772 24.154 1.00 92.12 361 THR A O 1
ATOM 2953 N N . ALA A 1 362 ? -11.588 13.887 26.386 1.00 94.12 362 ALA A N 1
ATOM 2954 C CA . ALA A 1 362 ? -10.201 14.358 26.349 1.00 94.12 362 ALA A CA 1
ATOM 2955 C C . ALA A 1 362 ? -9.231 13.323 25.740 1.00 94.12 362 ALA A C 1
ATOM 2957 O O . ALA A 1 362 ? -8.373 13.666 24.927 1.00 94.12 362 ALA A O 1
ATOM 2958 N N . ALA A 1 363 ? -9.388 12.035 26.061 1.00 93.62 363 ALA A N 1
ATOM 2959 C CA . ALA A 1 363 ? -8.597 10.964 25.454 1.00 93.62 363 ALA A CA 1
ATOM 2960 C C . ALA A 1 363 ? -8.880 10.825 23.946 1.00 93.62 363 ALA A C 1
ATOM 2962 O O . ALA A 1 363 ? -7.953 10.653 23.151 1.00 93.62 363 ALA A O 1
ATOM 2963 N N . ARG A 1 364 ? -10.149 10.952 23.528 1.00 92.19 364 ARG A N 1
ATOM 2964 C CA . ARG A 1 364 ? -10.548 10.933 22.110 1.00 92.19 364 ARG A CA 1
ATOM 2965 C C . ARG A 1 364 ? -10.026 12.148 21.344 1.00 92.19 364 ARG A C 1
ATOM 2967 O O . ARG A 1 364 ? -9.526 11.967 20.236 1.00 92.19 364 ARG A O 1
ATOM 2974 N N . SER A 1 365 ? -10.095 13.357 21.908 1.00 92.38 365 SER A N 1
ATOM 2975 C CA . SER A 1 365 ? -9.551 14.555 21.256 1.00 92.38 365 SER A CA 1
ATOM 2976 C C . SER A 1 365 ? -8.027 14.489 21.147 1.00 92.38 365 SER A C 1
ATOM 2978 O O . SER A 1 365 ? -7.503 14.715 20.057 1.00 92.38 365 SER A O 1
ATOM 2980 N N . LYS A 1 366 ? -7.318 14.055 22.202 1.00 94.19 366 LYS A N 1
ATOM 2981 C CA . LYS A 1 366 ? -5.864 13.822 22.156 1.00 94.19 366 LYS A CA 1
ATOM 2982 C C . LYS A 1 366 ? -5.485 12.757 21.122 1.00 94.19 366 LYS A C 1
ATOM 2984 O O . LYS A 1 366 ? -4.572 12.992 20.336 1.00 94.19 366 LYS A O 1
ATOM 2989 N N . LYS A 1 367 ? -6.199 11.622 21.051 1.00 93.56 367 LYS A N 1
ATOM 2990 C CA . LYS A 1 367 ? -5.947 10.593 20.022 1.00 93.56 367 LYS A CA 1
ATOM 2991 C C . LYS A 1 367 ? -6.200 11.124 18.606 1.00 93.56 367 LYS A C 1
ATOM 2993 O O . LYS A 1 367 ? -5.395 10.850 17.723 1.00 93.56 367 LYS A O 1
ATOM 2998 N N . LYS A 1 368 ? -7.264 11.910 18.387 1.00 93.19 368 LYS A N 1
ATOM 2999 C CA . LYS A 1 368 ? -7.545 12.533 17.081 1.00 93.19 368 LYS A CA 1
ATOM 3000 C C . LYS A 1 368 ? -6.468 13.552 16.686 1.00 93.19 368 LYS A C 1
ATOM 3002 O O . LYS A 1 368 ? -6.053 13.558 15.535 1.00 93.19 368 LYS A O 1
ATOM 3007 N N . ALA A 1 369 ? -5.995 14.370 17.627 1.00 93.50 369 ALA A N 1
ATOM 3008 C CA . ALA A 1 369 ? -4.917 15.328 17.384 1.00 93.50 369 ALA A CA 1
ATOM 3009 C C . ALA A 1 369 ? -3.588 14.630 17.046 1.00 93.50 369 ALA A C 1
ATOM 3011 O O . ALA A 1 369 ? -2.931 15.013 16.085 1.00 93.50 369 ALA A O 1
ATOM 3012 N N . LEU A 1 370 ? -3.227 13.567 17.776 1.00 92.75 370 LEU A N 1
ATOM 3013 C CA . LEU A 1 370 ? -2.028 12.768 17.492 1.00 92.75 370 LEU A CA 1
ATOM 3014 C C . LEU A 1 370 ? -2.112 12.023 16.149 1.00 92.75 370 LEU A C 1
ATOM 3016 O O . LEU A 1 370 ? -1.108 11.930 15.452 1.00 92.75 370 LEU A O 1
ATOM 3020 N N . ALA A 1 371 ? -3.292 11.522 15.767 1.00 90.50 371 ALA A N 1
ATOM 3021 C CA . ALA A 1 371 ? -3.501 10.921 14.449 1.00 90.50 371 ALA A CA 1
ATOM 3022 C C . ALA A 1 371 ? -3.332 11.959 13.326 1.00 90.50 371 ALA A C 1
ATOM 3024 O O . ALA A 1 371 ? -2.542 11.739 12.417 1.00 90.50 371 ALA A O 1
ATOM 3025 N N . ALA A 1 372 ? -3.978 13.125 13.441 1.00 92.44 372 ALA A N 1
ATOM 3026 C CA . ALA A 1 372 ? -3.850 14.205 12.462 1.00 92.44 372 ALA A CA 1
ATOM 3027 C C . ALA A 1 372 ? -2.414 14.763 12.361 1.00 92.44 372 ALA A C 1
ATOM 3029 O O . ALA A 1 372 ? -1.979 15.141 11.276 1.00 92.44 372 ALA A O 1
ATOM 3030 N N . ALA A 1 373 ? -1.662 14.790 13.469 1.00 92.56 373 ALA A N 1
ATOM 3031 C CA . ALA A 1 373 ? -0.245 15.148 13.464 1.00 92.56 373 ALA A CA 1
ATOM 3032 C C . ALA A 1 373 ? 0.593 14.123 12.679 1.00 92.56 373 ALA A C 1
ATOM 3034 O O . ALA A 1 373 ? 1.305 14.515 11.759 1.00 92.56 373 ALA A O 1
ATOM 3035 N N . ARG A 1 374 ? 0.430 12.820 12.958 1.00 89.25 374 ARG A N 1
ATOM 3036 C CA . ARG A 1 374 ? 1.102 11.738 12.212 1.00 89.25 374 ARG A CA 1
ATOM 3037 C C . ARG A 1 374 ? 0.743 11.747 10.725 1.00 89.25 374 ARG A C 1
ATOM 3039 O O . ARG A 1 374 ? 1.628 11.656 9.887 1.00 89.25 374 ARG A O 1
ATOM 3046 N N . GLU A 1 375 ? -0.531 11.939 10.380 1.00 86.50 375 GLU A N 1
ATOM 3047 C CA . GLU A 1 375 ? -0.978 12.071 8.984 1.00 86.50 375 GLU A CA 1
ATOM 3048 C C . GLU A 1 375 ? -0.323 13.268 8.272 1.00 86.50 375 GLU A C 1
ATOM 3050 O O . GLU A 1 375 ? -0.038 13.192 7.075 1.00 86.50 375 GLU A O 1
ATOM 3055 N N . LEU A 1 376 ? -0.072 14.373 8.983 1.00 89.88 376 LEU A N 1
ATOM 3056 C CA . LEU A 1 376 ? 0.599 15.559 8.446 1.00 89.88 376 LEU A CA 1
ATOM 3057 C C . LEU A 1 376 ? 2.117 15.350 8.319 1.00 89.88 376 LEU A C 1
ATOM 3059 O O . LEU A 1 376 ? 2.699 15.758 7.313 1.00 89.88 376 LEU A O 1
ATOM 3063 N N . GLU A 1 377 ? 2.748 14.671 9.279 1.00 88.62 377 GLU A N 1
ATOM 3064 C CA . GLU A 1 377 ? 4.154 14.244 9.223 1.00 88.62 377 GLU A CA 1
ATOM 3065 C C . GLU A 1 377 ? 4.392 13.269 8.060 1.00 88.62 377 GLU A C 1
ATOM 3067 O O . GLU A 1 377 ? 5.283 13.493 7.239 1.00 88.62 377 GLU A O 1
ATOM 3072 N N . GLU A 1 378 ? 3.542 12.251 7.905 1.00 85.25 378 GLU A N 1
ATOM 3073 C CA . GLU A 1 378 ? 3.558 11.339 6.759 1.00 85.25 378 GLU A CA 1
ATOM 3074 C C . GLU A 1 378 ? 3.352 12.082 5.437 1.00 85.25 378 GLU A C 1
ATOM 3076 O O . GLU A 1 378 ? 4.071 11.830 4.472 1.00 85.25 378 GLU A O 1
ATOM 3081 N N . GLN A 1 379 ? 2.410 13.027 5.361 1.00 84.44 379 GLN A N 1
ATOM 3082 C CA . GLN A 1 379 ? 2.233 13.853 4.163 1.00 84.44 379 GLN A CA 1
ATOM 3083 C C . GLN A 1 379 ? 3.462 14.722 3.870 1.00 84.44 379 GLN A C 1
ATOM 3085 O O . GLN A 1 379 ? 3.817 14.887 2.702 1.00 84.44 379 GLN A O 1
ATOM 3090 N N . ALA A 1 380 ? 4.136 15.257 4.890 1.00 90.25 380 ALA A N 1
ATOM 3091 C CA . ALA A 1 380 ? 5.369 16.019 4.725 1.00 90.25 380 ALA A CA 1
ATOM 3092 C C . ALA A 1 380 ? 6.528 15.132 4.235 1.00 90.25 380 ALA A C 1
ATOM 3094 O O . ALA A 1 380 ? 7.248 15.531 3.320 1.00 90.25 380 ALA A O 1
ATOM 3095 N N . LEU A 1 381 ? 6.672 13.916 4.772 1.00 87.19 381 LEU A N 1
ATOM 3096 C CA . LEU A 1 381 ? 7.648 12.923 4.310 1.00 87.19 381 LEU A CA 1
ATOM 3097 C C . LEU A 1 381 ? 7.356 12.478 2.871 1.00 87.19 381 LEU A C 1
ATOM 3099 O O . LEU A 1 381 ? 8.232 12.563 2.017 1.00 87.19 381 LEU A O 1
ATOM 3103 N N . ARG A 1 382 ? 6.106 12.122 2.546 1.00 80.88 382 ARG A N 1
ATOM 3104 C CA . ARG A 1 382 ? 5.684 11.786 1.173 1.00 80.88 382 ARG A CA 1
ATOM 3105 C C . ARG A 1 382 ? 5.959 12.941 0.198 1.00 80.88 382 ARG A C 1
ATOM 3107 O O . ARG A 1 382 ? 6.420 12.695 -0.911 1.00 80.88 382 ARG A O 1
ATOM 3114 N N . ARG A 1 383 ? 5.749 14.203 0.603 1.00 84.50 383 ARG A N 1
ATOM 3115 C CA . ARG A 1 383 ? 6.104 15.389 -0.208 1.00 84.50 383 ARG A CA 1
ATOM 3116 C C . ARG A 1 383 ? 7.616 15.525 -0.423 1.00 84.50 383 ARG A C 1
ATOM 3118 O O . ARG A 1 383 ? 8.013 15.780 -1.555 1.00 84.50 383 ARG A O 1
ATOM 3125 N N . LYS A 1 384 ? 8.446 15.320 0.610 1.00 90.62 384 LYS A N 1
ATOM 3126 C CA . LYS A 1 384 ? 9.919 15.311 0.485 1.00 90.62 384 LYS A CA 1
ATOM 3127 C C . LYS A 1 384 ? 10.389 14.204 -0.462 1.00 90.62 384 LYS A C 1
ATOM 3129 O O . LYS A 1 384 ? 11.067 14.497 -1.440 1.00 90.62 384 LYS A O 1
ATOM 3134 N N . ASN A 1 385 ? 9.937 12.971 -0.245 1.00 85.06 385 ASN A N 1
ATOM 3135 C CA . ASN A 1 385 ? 10.303 11.813 -1.064 1.00 85.06 385 ASN A CA 1
ATOM 3136 C C . ASN A 1 385 ? 9.883 12.005 -2.535 1.00 85.06 385 ASN A C 1
ATOM 3138 O O . ASN A 1 385 ? 10.653 11.703 -3.445 1.00 85.06 385 ASN A O 1
ATOM 3142 N N . ASN A 1 386 ? 8.693 12.570 -2.780 1.00 82.25 386 ASN A N 1
ATOM 3143 C CA . ASN A 1 386 ? 8.232 12.917 -4.128 1.00 82.25 386 ASN A CA 1
ATOM 3144 C C . ASN A 1 386 ? 9.071 14.034 -4.771 1.00 82.25 386 ASN A C 1
ATOM 3146 O O . ASN A 1 386 ? 9.314 13.983 -5.974 1.00 82.25 386 ASN A O 1
ATOM 3150 N N . PHE A 1 387 ? 9.520 15.028 -3.997 1.00 87.06 387 PHE A N 1
ATOM 3151 C CA . PHE A 1 387 ? 10.400 16.093 -4.485 1.00 87.06 387 PHE A CA 1
ATOM 3152 C C . PHE A 1 387 ? 11.788 15.548 -4.848 1.00 87.06 387 PHE A C 1
ATOM 3154 O O . PHE A 1 387 ? 12.272 15.793 -5.949 1.00 87.06 387 PHE A O 1
ATOM 3161 N N . GLU A 1 388 ? 12.388 14.718 -3.992 1.00 88.56 388 GLU A N 1
ATOM 3162 C CA . GLU A 1 388 ? 13.646 14.032 -4.303 1.00 88.56 388 GLU A CA 1
ATOM 3163 C C . GLU A 1 388 ? 13.538 13.125 -5.534 1.00 88.56 388 GLU A C 1
ATOM 3165 O O . GLU A 1 388 ? 14.467 13.058 -6.338 1.00 88.56 388 GLU A O 1
ATOM 3170 N N . LEU A 1 389 ? 12.420 12.408 -5.692 1.00 81.06 389 LEU A N 1
ATOM 3171 C CA . LEU A 1 389 ? 12.163 11.595 -6.880 1.00 81.06 389 LEU A CA 1
ATOM 3172 C C . LEU A 1 389 ? 12.012 12.475 -8.130 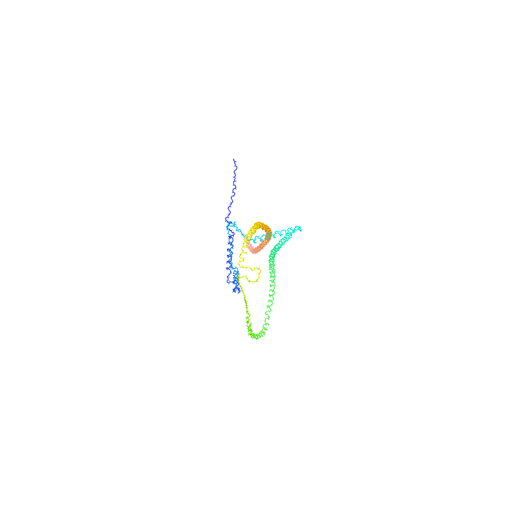1.00 81.06 389 LEU A C 1
ATOM 3174 O O . LEU A 1 389 ? 12.558 12.133 -9.177 1.00 81.06 389 LEU A O 1
ATOM 3178 N N . ALA A 1 390 ? 11.338 13.623 -8.023 1.00 82.00 390 ALA A N 1
ATOM 3179 C CA . ALA A 1 390 ? 11.235 14.592 -9.109 1.00 82.00 390 ALA A CA 1
ATOM 3180 C C . ALA A 1 390 ? 12.610 15.158 -9.505 1.00 82.00 390 ALA A C 1
ATOM 3182 O O . ALA A 1 390 ? 12.918 15.174 -10.695 1.00 82.00 390 ALA A O 1
ATOM 3183 N N . GLU A 1 391 ? 13.473 15.515 -8.545 1.00 89.62 391 GLU A N 1
ATOM 3184 C CA . GLU A 1 391 ? 14.856 15.920 -8.831 1.00 89.62 391 GLU A CA 1
ATOM 3185 C C . GLU A 1 391 ? 15.665 14.795 -9.493 1.00 89.62 391 GLU A C 1
ATOM 3187 O O . GLU A 1 391 ? 16.391 15.037 -10.457 1.00 89.62 391 GLU A O 1
ATOM 3192 N N . LYS A 1 392 ? 15.561 13.553 -8.995 1.00 88.44 392 LYS A N 1
ATOM 3193 C CA . LYS A 1 392 ? 16.253 12.382 -9.567 1.00 88.44 392 LYS A CA 1
ATOM 3194 C C . LYS A 1 392 ? 15.807 12.153 -11.021 1.00 88.44 392 LYS A C 1
ATOM 3196 O O . LYS A 1 392 ? 16.654 11.961 -11.894 1.00 88.44 392 LYS A O 1
ATOM 3201 N N . LEU A 1 393 ? 14.507 12.270 -11.303 1.00 81.56 393 LEU A N 1
ATOM 3202 C CA . LEU A 1 393 ? 13.936 12.165 -12.651 1.00 81.56 393 LEU A CA 1
ATOM 3203 C C . LEU A 1 393 ? 14.282 13.359 -13.558 1.00 81.56 393 LEU A C 1
ATOM 3205 O O . LEU A 1 393 ? 14.463 13.154 -14.758 1.00 81.56 393 LEU A O 1
ATOM 3209 N N . GLN A 1 394 ? 14.402 14.580 -13.024 1.00 84.56 394 GLN A N 1
ATOM 3210 C CA . GLN A 1 394 ? 14.924 15.740 -13.759 1.00 84.56 394 GLN A CA 1
ATOM 3211 C C . GLN A 1 394 ? 16.389 15.515 -14.129 1.00 84.56 394 GLN A C 1
ATOM 3213 O O . GLN A 1 394 ? 16.683 15.413 -15.313 1.00 84.56 394 GLN A O 1
ATOM 3218 N N . ARG A 1 395 ? 17.269 15.225 -13.162 1.00 91.06 395 ARG A N 1
ATOM 3219 C CA . ARG A 1 395 ? 18.690 14.911 -13.411 1.00 91.06 395 ARG A CA 1
ATOM 3220 C C . ARG A 1 395 ? 18.882 13.769 -14.426 1.00 91.06 395 ARG A C 1
ATOM 3222 O O . ARG A 1 395 ? 19.844 13.787 -15.187 1.00 91.06 395 ARG A O 1
ATOM 3229 N N . GLN A 1 396 ? 17.977 12.785 -14.482 1.00 86.25 396 GLN A N 1
ATOM 3230 C CA . GLN A 1 396 ? 17.962 11.737 -15.518 1.00 86.25 396 GLN A CA 1
ATOM 3231 C C . GLN A 1 396 ? 17.409 12.189 -16.884 1.00 86.25 396 GLN A C 1
ATOM 3233 O O . GLN A 1 396 ? 17.734 11.581 -17.904 1.00 86.25 396 GLN A O 1
ATOM 3238 N N . ARG A 1 397 ? 16.525 13.188 -16.949 1.00 83.56 397 ARG A N 1
ATOM 3239 C CA . ARG A 1 397 ? 16.098 13.820 -18.211 1.00 83.56 397 ARG A CA 1
ATOM 3240 C C . ARG A 1 397 ? 17.205 14.721 -18.742 1.00 83.56 397 ARG A C 1
ATOM 3242 O O . ARG A 1 397 ? 17.585 14.556 -19.892 1.00 83.56 397 ARG A O 1
ATOM 3249 N N . ASP A 1 398 ? 17.775 15.563 -17.892 1.00 87.50 398 ASP A N 1
ATOM 3250 C CA . ASP A 1 398 ? 18.804 16.539 -18.246 1.00 87.50 398 ASP A CA 1
ATOM 3251 C C . ASP A 1 398 ? 20.064 15.835 -18.770 1.00 87.50 398 ASP A C 1
ATOM 3253 O O . ASP A 1 398 ? 20.506 16.120 -19.878 1.00 87.50 398 ASP A O 1
ATOM 3257 N N . LYS A 1 399 ? 20.544 14.783 -18.085 1.00 89.69 399 LYS A N 1
ATOM 3258 C CA . LYS A 1 399 ? 21.640 13.929 -18.587 1.00 89.69 399 LYS A CA 1
ATOM 3259 C C . LYS A 1 399 ? 21.346 13.273 -19.941 1.00 89.69 399 LYS A C 1
ATOM 3261 O O . LYS A 1 399 ? 22.261 13.125 -20.747 1.00 89.69 399 LYS A O 1
ATOM 3266 N N . ARG A 1 400 ? 20.094 12.882 -20.212 1.00 86.56 400 ARG A N 1
ATOM 3267 C CA . ARG A 1 400 ? 19.701 12.341 -21.527 1.00 86.56 400 ARG A CA 1
ATOM 3268 C C . ARG A 1 400 ? 19.643 13.431 -22.593 1.00 86.56 400 ARG A C 1
ATOM 3270 O O . ARG A 1 400 ? 20.068 13.171 -23.710 1.00 86.56 400 ARG A O 1
ATOM 3277 N N . LEU A 1 401 ? 19.178 14.634 -22.249 1.00 84.31 401 LEU A N 1
ATOM 3278 C CA . LEU A 1 401 ? 19.194 15.794 -23.142 1.00 84.31 401 LEU A CA 1
ATOM 3279 C C . LEU A 1 401 ? 20.635 16.187 -23.498 1.00 84.31 401 LEU A C 1
ATOM 3281 O O . LEU A 1 401 ? 20.948 16.317 -24.678 1.00 84.31 401 LEU A O 1
ATOM 3285 N N . GLU A 1 402 ? 21.535 16.257 -22.513 1.00 91.31 402 GLU A N 1
ATOM 3286 C CA . GLU A 1 402 ? 22.974 16.446 -22.733 1.00 91.31 402 GLU A CA 1
ATOM 3287 C C . GLU A 1 402 ? 23.571 15.375 -23.655 1.00 91.31 402 GLU A C 1
ATOM 3289 O O . GLU A 1 402 ? 24.358 15.702 -24.539 1.00 91.31 402 GLU A O 1
ATOM 3294 N N . GLN A 1 403 ? 23.223 14.098 -23.459 1.00 86.88 403 GLN A N 1
ATOM 3295 C CA . GLN A 1 403 ? 23.670 13.006 -24.329 1.00 86.88 403 GLN A CA 1
ATOM 3296 C C . GLN A 1 403 ? 23.136 13.170 -25.759 1.00 86.88 403 GLN A C 1
ATOM 3298 O O . GLN A 1 403 ? 23.904 13.021 -26.707 1.00 86.88 403 GLN A O 1
ATOM 3303 N N . THR A 1 404 ? 21.858 13.522 -25.938 1.00 83.00 404 THR A N 1
ATOM 3304 C CA . THR A 1 404 ? 21.289 13.737 -27.277 1.00 83.00 404 THR A CA 1
ATOM 3305 C C . THR A 1 404 ? 21.850 14.972 -27.974 1.00 83.00 404 THR A C 1
ATOM 3307 O O . THR A 1 404 ? 22.089 14.905 -29.173 1.00 83.00 404 THR A O 1
ATOM 3310 N N . GLU A 1 405 ? 22.121 16.069 -27.259 1.00 87.50 405 GLU A N 1
ATOM 3311 C CA . GLU A 1 405 ? 22.751 17.256 -27.853 1.00 87.50 405 GLU A CA 1
ATOM 3312 C C . GLU A 1 405 ? 24.235 17.006 -28.177 1.00 87.50 405 GLU A C 1
ATOM 3314 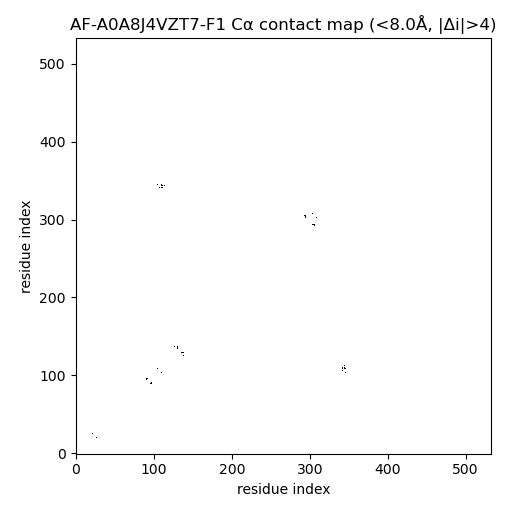O O . GLU A 1 405 ? 24.694 17.443 -29.226 1.00 87.50 405 GLU A O 1
ATOM 3319 N N . LYS A 1 406 ? 24.975 16.226 -27.370 1.00 92.19 406 LYS A N 1
ATOM 3320 C CA . LYS A 1 406 ? 26.343 15.779 -27.715 1.00 92.19 406 LYS A CA 1
ATOM 3321 C C . LYS A 1 406 ? 26.351 14.941 -28.997 1.00 92.19 406 LYS A C 1
ATOM 3323 O O . LYS A 1 406 ? 27.012 15.321 -29.958 1.00 92.19 406 LYS A O 1
ATOM 3328 N N . LEU A 1 407 ? 25.530 13.889 -29.064 1.00 89.25 407 LEU A N 1
ATOM 3329 C CA . LEU A 1 407 ? 25.387 13.048 -30.264 1.00 89.25 407 LEU A CA 1
ATOM 3330 C C . LEU A 1 407 ? 24.912 13.846 -31.491 1.00 89.25 407 LEU A C 1
ATOM 3332 O O . LEU A 1 407 ? 25.316 13.562 -32.618 1.00 89.25 407 LEU A O 1
ATOM 3336 N N . ARG A 1 408 ? 24.064 14.861 -31.289 1.00 90.12 408 ARG A N 1
ATOM 3337 C CA . ARG A 1 408 ? 23.623 15.773 -32.348 1.00 90.12 408 ARG A CA 1
ATOM 3338 C C . ARG A 1 408 ? 24.766 16.661 -32.844 1.00 90.12 408 ARG A C 1
ATOM 3340 O O . ARG A 1 408 ? 24.939 16.765 -34.054 1.00 90.12 408 ARG A O 1
ATOM 3347 N N . LEU A 1 409 ? 25.546 17.272 -31.953 1.00 90.44 409 LEU A N 1
ATOM 3348 C CA . LEU A 1 409 ? 26.711 18.085 -32.320 1.00 90.44 409 LEU A CA 1
ATOM 3349 C C . LEU A 1 409 ? 27.773 17.238 -33.036 1.00 90.44 409 LEU A C 1
ATOM 3351 O O . LEU A 1 409 ? 28.270 17.645 -34.082 1.00 90.44 409 LEU A O 1
ATOM 3355 N N . GLU A 1 410 ? 28.036 16.021 -32.560 1.00 88.06 410 GLU A N 1
ATOM 3356 C CA . GLU A 1 410 ? 28.899 15.040 -33.232 1.00 88.06 410 GLU A CA 1
ATOM 3357 C C . GLU A 1 410 ? 28.374 14.678 -34.635 1.00 88.06 410 GLU A C 1
ATOM 3359 O O . GLU A 1 410 ? 29.148 14.592 -35.591 1.00 88.06 410 GLU A O 1
ATOM 3364 N N . ALA A 1 411 ? 27.056 14.526 -34.806 1.00 84.38 411 ALA A N 1
ATOM 3365 C CA . ALA A 1 411 ? 26.440 14.295 -36.112 1.00 84.38 411 ALA A CA 1
ATOM 3366 C C . ALA A 1 411 ? 26.506 15.529 -37.037 1.00 84.38 411 ALA A C 1
ATOM 3368 O O . ALA A 1 411 ? 26.725 15.372 -38.241 1.00 84.38 411 ALA A O 1
ATOM 3369 N N . GLU A 1 412 ? 26.362 16.747 -36.506 1.00 84.75 412 GLU A N 1
ATOM 3370 C CA . GLU A 1 412 ? 26.535 18.007 -37.245 1.00 84.75 412 GLU A CA 1
ATOM 3371 C C . GLU A 1 412 ? 28.011 18.216 -37.659 1.00 84.75 412 GLU A C 1
ATOM 3373 O O . GLU A 1 412 ? 28.292 18.600 -38.802 1.00 84.75 412 GLU A O 1
ATOM 3378 N N . GLU A 1 413 ? 28.973 17.849 -36.807 1.00 86.06 413 GLU A N 1
ATOM 3379 C CA . GLU A 1 413 ? 30.400 17.781 -37.143 1.00 86.06 413 GLU A CA 1
ATOM 3380 C C . GLU A 1 413 ? 30.700 16.731 -38.222 1.00 86.06 413 GLU A C 1
ATOM 3382 O O . GLU A 1 413 ? 31.363 17.025 -39.218 1.00 86.06 413 GLU A O 1
ATOM 3387 N N . LEU A 1 414 ? 30.189 15.505 -38.093 1.00 82.81 414 LEU A N 1
ATOM 3388 C CA . LEU A 1 414 ? 30.372 14.470 -39.114 1.00 82.81 414 LEU A CA 1
ATOM 3389 C C . LEU A 1 414 ? 29.716 14.867 -40.446 1.00 82.81 414 LEU A C 1
ATOM 3391 O O . LEU A 1 414 ? 30.284 14.613 -41.511 1.00 82.81 414 LEU A O 1
ATOM 3395 N N . ALA A 1 415 ? 28.561 15.536 -40.414 1.00 81.75 415 ALA A N 1
ATOM 3396 C CA . ALA A 1 415 ? 27.899 16.063 -41.603 1.00 81.75 415 ALA A CA 1
ATOM 3397 C C . ALA A 1 415 ? 28.701 17.196 -42.264 1.00 81.75 415 ALA A C 1
ATOM 3399 O O . ALA A 1 415 ? 28.831 17.211 -43.490 1.00 81.75 415 ALA A O 1
ATOM 3400 N N . THR A 1 416 ? 29.275 18.124 -41.494 1.00 81.00 416 THR A N 1
ATOM 3401 C CA . THR A 1 416 ? 30.129 19.196 -42.037 1.00 81.00 416 THR A CA 1
ATOM 3402 C C . THR A 1 416 ? 31.449 18.652 -42.582 1.00 81.00 416 THR A C 1
ATOM 3404 O O . THR A 1 416 ? 31.784 18.954 -43.728 1.00 81.00 416 THR A O 1
ATOM 3407 N N . ARG A 1 417 ? 32.139 17.753 -41.865 1.00 79.44 417 ARG A N 1
ATOM 3408 C CA . ARG A 1 417 ? 33.333 17.036 -42.364 1.00 79.44 417 ARG A CA 1
ATOM 3409 C C . ARG A 1 417 ? 33.037 16.302 -43.686 1.00 79.44 417 ARG A C 1
ATOM 3411 O O . ARG A 1 417 ? 33.782 16.455 -44.655 1.00 79.44 417 ARG A O 1
ATOM 3418 N N . ARG A 1 418 ? 31.904 15.588 -43.784 1.00 78.50 418 ARG A N 1
ATOM 3419 C CA . ARG A 1 418 ? 31.436 14.947 -45.035 1.00 78.50 418 ARG A CA 1
ATOM 3420 C C . ARG A 1 418 ? 31.149 15.959 -46.152 1.00 78.50 418 ARG A C 1
ATOM 3422 O O . ARG A 1 418 ? 31.508 15.697 -47.298 1.00 78.50 418 ARG A O 1
ATOM 3429 N N . ARG A 1 419 ? 30.555 17.122 -45.847 1.00 74.00 419 ARG A N 1
ATOM 3430 C CA . ARG A 1 419 ? 30.329 18.207 -46.827 1.00 74.00 419 ARG A CA 1
ATOM 3431 C C . ARG A 1 419 ? 31.642 18.779 -47.366 1.00 74.00 419 ARG A C 1
ATOM 3433 O O . ARG A 1 419 ? 31.732 18.984 -48.572 1.00 74.00 419 ARG A O 1
ATOM 3440 N N . PHE A 1 420 ? 32.663 18.980 -46.528 1.00 75.00 420 PHE A N 1
ATOM 3441 C CA . PHE A 1 420 ? 33.982 19.439 -46.985 1.00 75.00 420 PHE A CA 1
ATOM 3442 C C . PHE A 1 420 ? 34.679 18.412 -47.890 1.00 75.00 420 PHE A C 1
ATOM 3444 O O . PHE A 1 420 ? 35.180 18.782 -48.950 1.00 75.00 420 PHE A O 1
ATOM 3451 N N . LEU A 1 421 ? 34.638 17.120 -47.542 1.00 73.00 421 LEU A N 1
ATOM 3452 C CA . LEU A 1 421 ? 35.176 16.048 -48.394 1.00 73.00 421 LEU A CA 1
ATOM 3453 C C . LEU A 1 421 ? 34.422 15.935 -49.734 1.00 73.00 421 LEU A C 1
ATOM 3455 O O . LEU A 1 421 ? 35.045 15.810 -50.788 1.00 73.00 421 LEU A O 1
ATOM 3459 N N . GLY A 1 422 ? 33.090 16.053 -49.718 1.00 70.81 422 GLY A N 1
ATOM 3460 C CA . GLY A 1 422 ? 32.272 16.107 -50.934 1.00 70.81 422 GLY A CA 1
ATOM 3461 C C . GLY A 1 422 ? 32.566 17.338 -51.798 1.00 70.81 422 GLY A C 1
ATOM 3462 O O . GLY A 1 422 ? 32.677 17.226 -53.017 1.00 70.81 422 GLY A O 1
ATOM 3463 N N . ALA A 1 423 ? 32.772 18.507 -51.186 1.00 68.62 423 ALA A N 1
ATOM 3464 C CA . ALA A 1 423 ? 33.179 19.718 -51.894 1.00 68.62 423 ALA A CA 1
ATOM 3465 C C . ALA A 1 423 ? 34.568 19.567 -52.538 1.00 68.62 423 ALA A C 1
ATOM 3467 O O . ALA A 1 423 ? 34.740 19.951 -53.694 1.00 68.62 423 ALA A O 1
ATOM 3468 N N . ALA A 1 424 ? 35.530 18.953 -51.840 1.00 65.88 424 ALA A N 1
ATOM 3469 C CA . ALA A 1 424 ? 36.851 18.649 -52.387 1.00 65.88 424 ALA A CA 1
ATOM 3470 C C . ALA A 1 424 ? 36.764 17.698 -53.595 1.00 65.88 424 ALA A C 1
ATOM 3472 O O . ALA A 1 424 ? 37.337 17.999 -54.643 1.00 65.88 424 ALA A O 1
ATOM 3473 N N . LYS A 1 425 ? 35.973 16.617 -53.503 1.00 72.50 425 LYS A N 1
ATOM 3474 C CA . LYS A 1 425 ? 35.709 15.709 -54.634 1.00 72.50 425 LYS A CA 1
ATOM 3475 C C . LYS A 1 425 ? 35.101 16.453 -55.830 1.00 72.50 425 LYS A C 1
ATOM 3477 O O . LYS A 1 425 ? 35.650 16.391 -56.927 1.00 72.50 425 LYS A O 1
ATOM 3482 N N . ASN A 1 426 ? 34.051 17.244 -55.607 1.00 74.06 426 ASN A N 1
ATOM 3483 C CA . ASN A 1 426 ? 33.399 18.032 -56.659 1.00 74.06 426 ASN A CA 1
ATOM 3484 C C . ASN A 1 426 ? 34.344 19.075 -57.298 1.00 74.06 426 ASN A C 1
ATOM 3486 O O . ASN A 1 426 ? 34.162 19.448 -58.457 1.00 74.06 426 ASN A O 1
ATOM 3490 N N . MET A 1 427 ? 35.342 19.578 -56.563 1.00 71.94 427 MET A N 1
ATOM 3491 C CA . MET A 1 427 ? 36.365 20.488 -57.096 1.00 71.94 427 MET A CA 1
ATOM 3492 C C . MET A 1 427 ? 37.439 19.752 -57.908 1.00 71.94 427 MET A C 1
ATOM 3494 O O . MET A 1 427 ? 37.850 20.257 -58.954 1.00 71.94 427 MET A O 1
ATOM 3498 N N . LEU A 1 428 ? 37.846 18.548 -57.491 1.00 69.06 428 LEU A N 1
ATOM 3499 C CA . LEU A 1 428 ? 38.731 17.679 -58.274 1.00 69.06 428 LEU A CA 1
ATOM 3500 C C . LEU A 1 428 ? 38.075 17.268 -59.600 1.00 69.06 428 LEU A C 1
ATOM 3502 O O . LEU A 1 428 ? 38.692 17.417 -60.652 1.00 69.06 428 LEU A O 1
ATOM 3506 N N . GLU A 1 429 ? 36.804 16.861 -59.577 1.00 79.56 429 GLU A N 1
ATOM 3507 C CA . GLU A 1 429 ? 36.032 16.529 -60.784 1.00 79.56 429 GLU A CA 1
ATOM 3508 C C . GLU A 1 429 ? 35.909 17.733 -61.732 1.00 79.56 429 GLU A C 1
ATOM 3510 O O . GLU A 1 429 ? 36.188 17.615 -62.925 1.00 79.56 429 GLU A O 1
ATOM 3515 N N . LYS A 1 430 ? 35.591 18.930 -61.214 1.00 77.69 430 LYS A N 1
ATOM 3516 C CA . LYS A 1 430 ? 35.579 20.171 -62.016 1.00 77.69 430 LYS A CA 1
ATOM 3517 C C . LYS A 1 430 ? 36.936 20.480 -62.652 1.00 77.69 430 LYS A C 1
ATOM 3519 O O . LYS A 1 430 ? 36.971 20.958 -63.786 1.00 77.69 430 LYS A O 1
ATOM 3524 N N . ASN A 1 431 ? 38.040 20.224 -61.953 1.00 79.94 431 ASN A N 1
ATOM 3525 C CA . ASN A 1 431 ? 39.382 20.425 -62.496 1.00 79.94 431 ASN A CA 1
ATOM 3526 C C . ASN A 1 431 ? 39.730 19.373 -63.561 1.00 79.94 431 ASN A C 1
ATOM 3528 O O . ASN A 1 431 ? 40.273 19.737 -64.602 1.00 79.94 431 ASN A O 1
ATOM 3532 N N . HIS A 1 432 ? 39.333 18.113 -63.370 1.00 80.12 432 HIS A N 1
ATOM 3533 C CA . HIS A 1 432 ? 39.480 17.054 -64.370 1.00 80.12 432 HIS A CA 1
ATOM 3534 C C . HIS A 1 432 ? 38.693 17.367 -65.657 1.00 80.12 432 HIS A C 1
ATOM 3536 O O . HIS A 1 432 ? 39.263 17.355 -66.748 1.00 80.12 432 HIS A O 1
ATOM 3542 N N . PHE A 1 433 ? 37.422 17.775 -65.552 1.00 81.62 433 PHE A N 1
ATOM 3543 C CA . PHE A 1 433 ? 36.630 18.192 -66.718 1.00 81.62 433 PHE A CA 1
ATOM 3544 C C . PHE A 1 433 ? 37.206 19.427 -67.433 1.00 81.62 433 PHE A C 1
ATOM 3546 O O . PHE A 1 433 ? 37.127 19.507 -68.660 1.00 81.62 433 PHE A O 1
ATOM 3553 N N . LYS A 1 434 ? 37.822 20.374 -66.710 1.00 83.88 434 LYS A N 1
ATOM 3554 C CA . LYS A 1 434 ? 38.571 21.486 -67.328 1.00 83.88 434 LYS A CA 1
ATOM 3555 C C . LYS A 1 434 ? 39.807 20.990 -68.084 1.00 83.88 434 LYS A C 1
ATOM 3557 O O . LYS A 1 434 ? 40.009 21.393 -69.223 1.00 83.88 434 LYS A O 1
ATOM 3562 N N . GLN A 1 435 ? 40.601 20.099 -67.487 1.00 83.19 435 GLN A N 1
ATOM 3563 C CA . GLN A 1 435 ? 41.785 19.519 -68.132 1.00 83.19 435 GLN A CA 1
ATOM 3564 C C . GLN A 1 435 ? 41.428 18.743 -69.407 1.00 83.19 435 GLN A C 1
ATOM 3566 O O . GLN A 1 435 ? 42.136 18.876 -70.403 1.00 83.19 435 GLN A O 1
ATOM 3571 N N . LEU A 1 436 ? 40.311 18.003 -69.409 1.00 85.19 436 LEU A N 1
ATOM 3572 C CA . LEU A 1 436 ? 39.786 17.336 -70.605 1.00 85.19 436 LEU A CA 1
ATOM 3573 C C . LEU A 1 436 ? 39.401 18.339 -71.702 1.00 85.19 436 LEU A C 1
ATOM 3575 O O . LEU A 1 436 ? 39.818 18.165 -72.845 1.00 85.19 436 LEU A O 1
ATOM 3579 N N . LYS A 1 437 ? 38.684 19.426 -71.370 1.00 82.44 437 LYS A N 1
ATOM 3580 C CA . LYS A 1 437 ? 38.365 20.491 -72.342 1.00 82.44 437 LYS A CA 1
ATOM 3581 C C . LYS A 1 437 ? 39.621 21.118 -72.944 1.00 82.44 437 LYS A C 1
ATOM 3583 O O . LYS A 1 437 ? 39.751 21.132 -74.163 1.00 82.44 437 LYS A O 1
ATOM 3588 N N . CYS A 1 438 ? 40.595 21.497 -72.119 1.00 85.31 438 CYS A N 1
ATOM 3589 C CA . CYS A 1 438 ? 41.878 22.014 -72.602 1.00 85.31 438 CYS A CA 1
ATOM 3590 C C . CYS A 1 438 ? 42.749 20.947 -73.297 1.00 85.31 438 CYS A C 1
ATOM 3592 O O . CYS A 1 438 ? 43.756 21.279 -73.920 1.00 85.31 438 CYS A O 1
ATOM 3594 N N . GLY A 1 439 ? 42.403 19.660 -73.203 1.00 85.88 439 GLY A N 1
ATOM 3595 C CA . GLY A 1 439 ? 42.919 18.594 -74.064 1.00 85.88 439 GLY A CA 1
ATOM 3596 C C . GLY A 1 439 ? 42.324 18.683 -75.469 1.00 85.88 439 GLY A C 1
ATOM 3597 O O . GLY A 1 439 ? 43.066 18.877 -76.429 1.00 85.88 439 GLY A O 1
ATOM 3598 N N . PHE A 1 440 ? 40.993 18.633 -75.574 1.00 83.31 440 PHE A N 1
ATOM 3599 C CA . PHE A 1 440 ? 40.272 18.738 -76.849 1.00 83.31 440 PHE A CA 1
ATOM 3600 C C . PHE A 1 440 ? 40.529 20.063 -77.585 1.00 83.31 440 PHE A C 1
ATOM 3602 O O . PHE A 1 440 ? 40.655 20.064 -78.805 1.00 83.31 440 PHE A O 1
ATOM 3609 N N . GLU A 1 441 ? 40.665 21.183 -76.869 1.00 83.75 441 GLU A N 1
ATOM 3610 C CA . GLU A 1 441 ? 41.011 22.492 -77.448 1.00 83.75 441 GLU A CA 1
ATOM 3611 C C . GLU A 1 441 ? 42.394 22.467 -78.122 1.00 83.75 441 GLU A C 1
ATOM 3613 O O . GLU A 1 441 ? 42.533 22.930 -79.254 1.00 83.75 441 GLU A O 1
ATOM 3618 N N . ARG A 1 442 ? 43.403 21.859 -77.478 1.00 84.31 442 ARG A N 1
ATOM 3619 C CA . ARG A 1 442 ? 44.742 21.673 -78.070 1.00 84.31 442 ARG A CA 1
ATOM 3620 C C . ARG A 1 442 ? 44.724 20.691 -79.236 1.00 84.31 442 ARG A C 1
ATOM 3622 O O . ARG A 1 442 ? 45.406 20.920 -80.227 1.00 84.31 442 ARG A O 1
ATOM 3629 N N . GLU A 1 443 ? 43.940 19.618 -79.154 1.00 85.25 443 GLU A N 1
ATOM 3630 C CA . GLU A 1 443 ? 43.800 18.677 -80.267 1.00 85.25 443 GLU A CA 1
ATOM 3631 C C . GLU A 1 443 ? 43.138 19.340 -81.487 1.00 85.25 443 GLU A C 1
ATOM 3633 O O . GLU A 1 443 ? 43.618 19.186 -82.610 1.00 85.25 443 GLU A O 1
ATOM 3638 N N . ALA A 1 444 ? 42.088 20.139 -81.276 1.00 81.81 444 ALA A N 1
ATOM 3639 C CA . ALA A 1 444 ? 41.437 20.910 -82.330 1.00 81.81 444 ALA A CA 1
ATOM 3640 C C . ALA A 1 444 ? 42.387 21.944 -82.959 1.00 81.81 444 ALA A C 1
ATOM 3642 O O . ALA A 1 444 ? 42.460 22.027 -84.185 1.00 81.81 444 ALA A O 1
ATOM 3643 N N . GLN A 1 445 ? 43.161 22.674 -82.147 1.00 83.38 445 GLN A N 1
ATOM 3644 C CA . GLN A 1 445 ? 44.190 23.602 -82.634 1.00 83.38 445 GLN A CA 1
ATOM 3645 C C . GLN A 1 445 ? 45.282 22.883 -83.435 1.00 83.38 445 GLN A C 1
ATOM 3647 O O . GLN A 1 445 ? 45.642 23.348 -84.513 1.00 83.38 445 GLN A O 1
ATOM 3652 N N . ASN A 1 446 ? 45.758 21.722 -82.975 1.00 84.19 446 ASN A N 1
ATOM 3653 C CA . ASN A 1 446 ? 46.748 20.928 -83.704 1.00 84.19 446 ASN A CA 1
ATOM 3654 C C . ASN A 1 446 ? 46.204 20.446 -85.058 1.00 84.19 446 ASN A C 1
ATOM 3656 O O . ASN A 1 446 ? 46.894 20.591 -86.062 1.00 84.19 446 ASN A O 1
ATOM 3660 N N . ARG A 1 447 ? 44.958 19.948 -85.111 1.00 84.81 447 ARG A N 1
ATOM 3661 C CA . ARG A 1 447 ? 44.295 19.532 -86.365 1.00 84.81 447 ARG A CA 1
ATOM 3662 C C . ARG A 1 447 ? 44.071 20.705 -87.330 1.00 84.81 447 ARG A C 1
ATOM 3664 O O . ARG A 1 447 ? 44.186 20.534 -88.540 1.00 84.81 447 ARG A O 1
ATOM 3671 N N . GLN A 1 448 ? 43.765 21.899 -86.816 1.00 82.75 448 GLN A N 1
ATOM 3672 C CA . GLN A 1 448 ? 43.673 23.117 -87.629 1.00 82.75 448 GLN A CA 1
ATOM 3673 C C . GLN A 1 448 ? 45.051 23.555 -88.147 1.00 82.75 448 GLN A C 1
ATOM 3675 O O . GLN A 1 448 ? 45.175 23.900 -89.318 1.00 82.75 448 GLN A O 1
ATOM 3680 N N . GLY A 1 449 ? 46.089 23.490 -87.309 1.00 83.12 449 GLY A N 1
ATOM 3681 C CA . GLY A 1 449 ? 47.466 23.819 -87.679 1.00 83.12 449 GLY A CA 1
ATOM 3682 C C . GLY A 1 449 ? 48.045 22.880 -88.739 1.00 83.12 449 GLY A C 1
ATOM 3683 O O . GLY A 1 449 ? 48.619 23.357 -89.716 1.00 83.12 449 GLY A O 1
ATOM 3684 N N . THR A 1 450 ? 47.845 21.562 -88.613 1.00 81.62 450 THR A N 1
ATOM 3685 C CA . THR A 1 450 ? 48.268 20.598 -89.646 1.00 81.62 450 THR A CA 1
ATOM 3686 C C . THR A 1 450 ? 47.541 20.848 -90.962 1.00 81.62 450 THR A C 1
ATOM 3688 O O . THR A 1 450 ? 48.201 20.999 -91.985 1.00 81.62 450 THR A O 1
ATOM 3691 N N . HIS A 1 451 ? 46.215 21.029 -90.939 1.00 82.44 451 HIS A N 1
ATOM 3692 C CA . HIS A 1 451 ? 45.445 21.342 -92.147 1.00 82.44 451 HIS A CA 1
ATOM 3693 C C . HIS A 1 451 ? 45.889 22.672 -92.793 1.00 82.44 451 HIS A C 1
ATOM 3695 O O . HIS A 1 451 ? 45.928 22.776 -94.020 1.00 82.44 451 HIS A O 1
ATOM 3701 N N . GLN A 1 452 ? 46.261 23.690 -92.007 1.00 82.94 452 GLN A N 1
ATOM 3702 C CA . GLN A 1 452 ? 46.814 24.944 -92.536 1.00 82.94 452 GLN A CA 1
ATOM 3703 C C . GLN A 1 452 ? 48.172 24.724 -93.220 1.00 82.94 452 GLN A C 1
ATOM 3705 O O . GLN A 1 452 ? 48.369 25.181 -94.349 1.00 82.94 452 GLN A O 1
ATOM 3710 N N . VAL A 1 453 ? 49.087 23.973 -92.598 1.00 81.00 453 VAL A N 1
ATOM 3711 C CA . VAL A 1 453 ? 50.386 23.610 -93.197 1.00 81.00 453 VAL A CA 1
ATOM 3712 C C . VAL A 1 453 ? 50.206 22.768 -94.469 1.00 81.00 453 VAL A C 1
ATOM 3714 O O . VAL A 1 453 ? 50.882 23.012 -95.469 1.00 81.00 453 VAL A O 1
ATOM 3717 N N . GLU A 1 454 ? 49.258 21.833 -94.485 1.00 81.75 454 GLU A N 1
ATOM 3718 C CA . GLU A 1 454 ? 48.891 21.038 -95.666 1.00 81.75 454 GLU A CA 1
ATOM 3719 C C . GLU A 1 454 ? 48.342 21.917 -96.803 1.00 81.75 454 GLU A C 1
ATOM 3721 O O . GLU A 1 454 ? 48.745 21.754 -97.955 1.00 81.75 454 GLU A O 1
ATOM 3726 N N . THR A 1 455 ? 47.504 22.919 -96.507 1.00 82.38 455 THR A N 1
ATOM 3727 C CA . THR A 1 455 ? 47.064 23.883 -97.534 1.00 82.38 455 THR A CA 1
ATOM 3728 C C . THR A 1 455 ? 48.211 24.752 -98.055 1.00 82.38 455 THR A C 1
ATOM 3730 O O . THR A 1 455 ? 48.336 24.922 -99.265 1.00 82.38 455 THR A O 1
ATOM 3733 N N . ILE A 1 456 ? 49.105 25.229 -97.182 1.00 81.56 456 ILE A N 1
ATOM 3734 C CA . ILE A 1 456 ? 50.255 26.061 -97.572 1.00 81.56 456 ILE A CA 1
ATOM 3735 C C . ILE A 1 456 ? 51.260 25.260 -98.415 1.00 81.56 456 ILE A C 1
ATOM 3737 O O . ILE A 1 456 ? 51.797 25.771 -99.397 1.00 81.56 456 ILE A O 1
ATOM 3741 N N . THR A 1 457 ? 51.513 23.991 -98.085 1.00 81.44 457 THR A N 1
ATOM 3742 C CA . THR A 1 457 ? 52.383 23.121 -98.897 1.00 81.44 457 THR A CA 1
ATOM 3743 C C . THR A 1 457 ? 51.752 22.794 -100.253 1.00 81.44 457 THR A C 1
ATOM 3745 O O . THR A 1 457 ? 52.431 22.925 -101.271 1.00 81.44 457 THR A O 1
ATOM 3748 N N . MET A 1 458 ? 50.449 22.494 -100.306 1.00 81.56 458 MET A N 1
ATOM 3749 C CA . MET A 1 458 ? 49.692 22.336 -101.558 1.00 81.56 458 MET A CA 1
ATOM 3750 C C . MET A 1 458 ? 49.743 23.585 -102.454 1.00 81.56 458 MET A C 1
ATOM 3752 O O . MET A 1 458 ? 49.928 23.473 -103.669 1.00 81.56 458 MET A O 1
ATOM 3756 N N . GLU A 1 459 ? 49.602 24.783 -101.884 1.00 82.25 459 GLU A N 1
ATOM 3757 C CA . GLU A 1 459 ? 49.700 26.039 -102.636 1.00 82.25 459 GLU A CA 1
ATOM 3758 C C . GLU A 1 459 ? 51.127 26.326 -103.116 1.00 82.25 459 GLU A C 1
ATOM 3760 O O . GLU A 1 459 ? 51.308 26.712 -104.272 1.00 82.25 459 GLU A O 1
ATOM 3765 N N . ASN A 1 460 ? 52.143 26.057 -102.291 1.00 82.88 460 ASN A N 1
ATOM 3766 C CA . ASN A 1 460 ? 53.548 26.189 -102.682 1.00 82.88 460 ASN A CA 1
ATOM 3767 C C . ASN A 1 460 ? 53.932 25.226 -103.818 1.00 82.88 460 ASN A C 1
ATOM 3769 O O . ASN A 1 460 ? 54.581 25.653 -104.773 1.00 82.88 460 ASN A O 1
ATOM 3773 N N . VAL A 1 461 ? 53.479 23.966 -103.780 1.00 81.56 461 VAL A N 1
ATOM 3774 C CA . VAL A 1 461 ? 53.681 22.998 -104.875 1.00 81.56 461 VAL A CA 1
ATOM 3775 C C . VAL A 1 461 ? 53.023 23.496 -106.166 1.00 81.56 461 VAL A C 1
ATOM 3777 O O . VAL A 1 461 ? 53.682 23.559 -107.203 1.00 81.56 461 VAL A O 1
ATOM 3780 N N . ARG A 1 462 ? 51.767 23.962 -106.106 1.00 82.25 462 ARG A N 1
ATOM 3781 C CA . ARG A 1 462 ? 51.068 24.567 -107.260 1.00 82.25 462 ARG A CA 1
ATOM 3782 C C . ARG A 1 462 ? 51.759 25.834 -107.780 1.00 82.25 462 ARG A C 1
ATOM 3784 O O . ARG A 1 462 ? 51.723 26.110 -108.979 1.00 82.25 462 ARG A O 1
ATOM 3791 N N . ALA A 1 463 ? 52.376 26.629 -106.907 1.00 80.62 463 ALA A N 1
ATOM 3792 C CA . ALA A 1 463 ? 53.140 27.811 -107.297 1.00 80.62 463 ALA A CA 1
ATOM 3793 C C . ALA A 1 463 ? 54.470 27.438 -107.976 1.00 80.62 463 ALA A C 1
ATOM 3795 O O . ALA A 1 463 ? 54.834 28.051 -108.981 1.00 80.62 463 ALA A O 1
ATOM 3796 N N . GLN A 1 464 ? 55.165 26.411 -107.480 1.00 81.62 464 GLN A N 1
ATOM 3797 C CA . GLN A 1 464 ? 56.380 25.869 -108.092 1.00 81.62 464 GLN A CA 1
ATOM 3798 C C . GLN A 1 464 ? 56.087 25.241 -109.462 1.00 81.62 464 GLN A C 1
ATOM 3800 O O . GLN A 1 464 ? 56.781 25.539 -110.430 1.00 81.62 464 GLN A O 1
ATOM 3805 N N . GLU A 1 465 ? 55.018 24.453 -109.579 1.00 80.88 465 GLU A N 1
ATOM 3806 C CA . GLU A 1 465 ? 54.548 23.881 -110.845 1.00 80.88 465 GLU A CA 1
ATOM 3807 C C . GLU A 1 465 ? 54.215 24.970 -111.880 1.00 80.88 465 GLU A C 1
ATOM 3809 O O . GLU A 1 465 ? 54.615 24.870 -113.042 1.00 80.88 465 GLU A O 1
ATOM 3814 N N . LYS A 1 466 ? 53.549 26.058 -111.464 1.00 80.44 466 LYS A N 1
ATOM 3815 C CA . LYS A 1 466 ? 53.295 27.224 -112.328 1.00 80.44 466 LYS A CA 1
ATOM 3816 C C . LYS A 1 466 ? 54.581 27.919 -112.787 1.00 80.44 466 LYS A C 1
ATOM 3818 O O . LYS A 1 466 ? 54.633 28.336 -113.942 1.00 80.44 466 LYS A O 1
ATOM 3823 N N . ARG A 1 467 ? 55.602 28.028 -111.926 1.00 82.00 467 ARG A N 1
ATOM 3824 C CA . ARG A 1 467 ? 56.920 28.587 -112.291 1.00 82.00 467 ARG A CA 1
ATOM 3825 C C . ARG A 1 467 ? 57.621 27.707 -113.322 1.00 82.00 467 ARG A C 1
ATOM 3827 O O . ARG A 1 467 ? 57.848 28.178 -114.427 1.00 82.00 467 ARG A O 1
ATOM 3834 N N . MET A 1 468 ? 57.797 26.412 -113.045 1.00 79.38 468 MET A N 1
ATOM 3835 C CA . MET A 1 468 ? 58.431 25.472 -113.986 1.00 79.38 468 MET A CA 1
ATOM 3836 C C . MET A 1 468 ? 57.734 25.451 -115.359 1.00 79.38 468 MET A C 1
ATOM 3838 O O . MET A 1 468 ? 58.397 25.429 -116.395 1.00 79.38 468 MET A O 1
ATOM 3842 N N . ASN A 1 469 ? 56.398 25.528 -115.392 1.00 79.69 469 ASN A N 1
ATOM 3843 C CA . ASN A 1 469 ? 55.639 25.638 -116.642 1.00 79.69 469 ASN A CA 1
ATOM 3844 C C . ASN A 1 469 ? 55.832 26.982 -117.372 1.00 79.69 469 ASN A C 1
ATOM 3846 O O . ASN A 1 469 ? 55.740 27.020 -118.600 1.00 79.69 469 ASN A O 1
ATOM 3850 N N . ALA A 1 470 ? 56.083 28.083 -116.658 1.00 79.12 470 ALA A N 1
ATOM 3851 C CA . ALA A 1 470 ? 56.427 29.370 -117.260 1.00 79.12 470 ALA A CA 1
ATOM 3852 C C . ALA A 1 470 ? 57.868 29.367 -117.800 1.00 79.12 470 ALA A C 1
ATOM 3854 O O . ALA A 1 470 ? 58.084 29.764 -118.944 1.00 79.12 470 ALA A O 1
ATOM 3855 N N . ASP A 1 471 ? 58.819 28.835 -117.032 1.00 80.00 471 ASP A N 1
ATOM 3856 C CA . ASP A 1 471 ? 60.237 28.737 -117.397 1.00 80.00 471 ASP A CA 1
ATOM 3857 C C . ASP A 1 471 ? 60.433 27.836 -118.631 1.00 80.00 471 ASP A C 1
ATOM 3859 O O . ASP A 1 471 ? 61.135 28.199 -119.577 1.00 80.00 471 ASP A O 1
ATOM 3863 N N . PHE A 1 472 ? 59.721 26.704 -118.696 1.00 79.12 472 PHE A N 1
ATOM 3864 C CA . PHE A 1 472 ? 59.695 25.830 -119.874 1.00 79.12 472 PHE A CA 1
ATOM 3865 C C . PHE A 1 472 ? 59.146 26.546 -121.120 1.00 79.12 472 PHE A C 1
ATOM 3867 O O . PHE A 1 472 ? 59.717 26.440 -122.208 1.00 79.12 472 PHE A O 1
ATOM 3874 N N . ARG A 1 473 ? 58.070 27.334 -120.975 1.00 79.06 473 ARG A N 1
ATOM 3875 C CA . ARG A 1 473 ? 57.517 28.155 -122.070 1.00 79.06 473 ARG A CA 1
ATOM 3876 C C . ARG A 1 473 ? 58.478 29.266 -122.502 1.00 79.06 473 ARG A C 1
ATOM 3878 O O . ARG A 1 473 ? 58.548 29.550 -123.694 1.00 79.06 473 ARG A O 1
ATOM 3885 N N . ALA A 1 474 ? 59.228 29.860 -121.573 1.00 77.69 474 ALA A N 1
ATOM 3886 C CA . ALA A 1 474 ? 60.254 30.857 -121.872 1.00 77.69 474 ALA A CA 1
ATOM 3887 C C . ALA A 1 474 ? 61.435 30.244 -122.646 1.00 77.69 474 ALA A C 1
ATOM 3889 O O . ALA A 1 474 ? 61.828 30.768 -123.685 1.00 77.69 474 ALA A O 1
ATOM 3890 N N . HIS A 1 475 ? 61.941 29.078 -122.237 1.00 76.56 475 HIS A N 1
ATOM 3891 C CA . HIS A 1 475 ? 62.949 28.348 -123.018 1.00 76.56 475 HIS A CA 1
ATOM 3892 C C . HIS A 1 475 ? 62.441 27.953 -124.415 1.00 76.56 475 HIS A C 1
ATOM 3894 O O . HIS A 1 475 ? 63.175 28.073 -125.401 1.00 76.56 475 HIS A O 1
ATOM 3900 N N . GLN A 1 476 ? 61.174 27.541 -124.534 1.00 76.44 476 GLN A N 1
ATOM 3901 C CA . GLN A 1 476 ? 60.563 27.207 -125.825 1.00 76.44 476 GLN A CA 1
ATOM 3902 C C . GLN A 1 476 ? 60.287 28.444 -126.712 1.00 76.44 476 GLN A C 1
ATOM 3904 O O . GLN A 1 476 ? 60.125 28.303 -127.924 1.00 76.44 476 GLN A O 1
ATOM 3909 N N . SER A 1 477 ? 60.237 29.658 -126.151 1.00 73.50 477 SER A N 1
ATOM 3910 C CA . SER A 1 477 ? 60.156 30.897 -126.938 1.00 73.50 477 SER A CA 1
ATOM 3911 C C . SER A 1 477 ? 61.540 31.400 -127.360 1.00 73.50 477 SER A C 1
ATOM 3913 O O . SER A 1 477 ? 61.704 31.793 -128.514 1.00 73.50 477 SER A O 1
ATOM 3915 N N . LEU A 1 478 ? 62.547 31.306 -126.484 1.00 76.56 478 LEU A N 1
ATOM 3916 C CA . LEU A 1 478 ? 63.941 31.668 -126.777 1.00 76.56 478 LEU A CA 1
ATOM 3917 C C . LEU A 1 478 ? 64.548 30.803 -127.890 1.00 76.56 478 LEU A C 1
ATOM 3919 O O . LEU A 1 478 ? 65.136 31.341 -128.824 1.00 76.56 478 LEU A O 1
ATOM 3923 N N . THR A 1 479 ? 64.340 29.485 -127.849 1.00 74.50 479 THR A N 1
ATOM 3924 C CA . THR A 1 479 ? 64.782 28.563 -128.917 1.00 74.50 479 THR A CA 1
ATOM 3925 C C . THR A 1 479 ? 64.158 28.913 -130.271 1.00 74.50 479 THR A C 1
ATOM 3927 O O . THR A 1 479 ? 64.872 29.057 -131.260 1.00 74.50 479 THR A O 1
ATOM 3930 N N . LYS A 1 480 ? 62.848 29.194 -130.319 1.00 75.62 480 LYS A N 1
ATOM 3931 C CA . LYS A 1 480 ? 62.171 29.670 -131.543 1.00 75.62 480 LYS A CA 1
ATOM 3932 C C . LYS A 1 480 ? 62.681 31.032 -132.032 1.00 75.62 480 LYS A C 1
ATOM 3934 O O . LYS A 1 480 ? 62.704 31.272 -133.237 1.00 75.62 480 LYS A O 1
ATOM 3939 N N . GLN A 1 481 ? 63.096 31.925 -131.130 1.00 74.00 481 GLN A N 1
ATOM 3940 C CA . GLN A 1 481 ? 63.743 33.187 -131.509 1.00 74.00 481 GLN A CA 1
ATOM 3941 C C . GLN A 1 481 ? 65.145 32.957 -132.087 1.00 74.00 481 GLN A C 1
ATOM 3943 O O . GLN A 1 481 ? 65.491 33.598 -133.077 1.00 74.00 481 GLN A O 1
ATOM 3948 N N . GLN A 1 482 ? 65.921 32.021 -131.534 1.00 74.81 482 GLN A N 1
ATOM 3949 C CA . GLN A 1 482 ? 67.231 31.629 -132.063 1.00 74.81 482 GLN A CA 1
ATOM 3950 C C . GLN A 1 482 ? 67.099 31.008 -133.463 1.00 74.81 482 GLN A C 1
ATOM 3952 O O . GLN A 1 482 ? 67.720 31.510 -134.397 1.00 74.81 482 GLN A O 1
ATOM 3957 N N . GLU A 1 483 ? 66.190 30.046 -133.664 1.00 73.56 483 GLU A N 1
ATOM 3958 C CA . GLU A 1 483 ? 65.882 29.487 -134.994 1.00 73.56 483 GLU A CA 1
ATOM 3959 C C . GLU A 1 483 ? 65.487 30.574 -136.017 1.00 73.56 483 GLU A C 1
ATOM 3961 O O . GLU A 1 483 ? 65.871 30.520 -137.188 1.00 73.56 483 GLU A O 1
ATOM 3966 N N . ALA A 1 484 ? 64.715 31.585 -135.599 1.00 72.62 484 ALA A N 1
ATOM 3967 C CA . ALA A 1 484 ? 64.317 32.700 -136.461 1.00 72.62 484 ALA A CA 1
ATOM 3968 C C . ALA A 1 484 ? 65.484 33.660 -136.784 1.00 72.62 484 ALA A C 1
ATOM 3970 O O . ALA A 1 484 ? 65.563 34.195 -137.898 1.00 72.62 484 ALA A O 1
ATOM 3971 N N . GLN A 1 485 ? 66.410 33.861 -135.843 1.00 73.69 485 GLN A N 1
ATOM 3972 C CA . GLN A 1 485 ? 67.636 34.638 -136.051 1.00 73.69 485 GLN A CA 1
ATOM 3973 C C . GLN A 1 485 ? 68.618 33.906 -136.975 1.00 73.69 485 GLN A C 1
ATOM 3975 O O . GLN A 1 485 ? 69.182 34.524 -137.875 1.00 73.69 485 GLN A O 1
ATOM 3980 N N . GLU A 1 486 ? 68.776 32.591 -136.834 1.00 74.44 486 GLU A N 1
ATOM 3981 C CA . GLU A 1 486 ? 69.595 31.777 -137.741 1.00 74.44 486 GLU A CA 1
ATOM 3982 C C . GLU A 1 486 ? 69.041 31.810 -139.171 1.00 74.44 486 GLU A C 1
ATOM 3984 O O . GLU A 1 486 ? 69.778 32.090 -140.118 1.00 74.44 486 GLU A O 1
ATOM 3989 N N . ARG A 1 487 ? 67.721 31.641 -139.341 1.00 72.31 487 ARG A N 1
ATOM 3990 C CA . ARG A 1 487 ? 67.061 31.753 -140.655 1.00 72.31 487 ARG A CA 1
ATOM 3991 C C . ARG A 1 487 ? 67.249 33.132 -141.293 1.00 72.31 487 ARG A C 1
ATOM 3993 O O . ARG A 1 487 ? 67.493 33.210 -142.498 1.00 72.31 487 ARG A O 1
ATOM 4000 N N . THR A 1 488 ? 67.185 34.219 -140.519 1.00 74.06 488 THR A N 1
ATOM 4001 C CA . THR A 1 488 ? 67.438 35.570 -141.058 1.00 74.06 488 THR A CA 1
ATOM 4002 C C . THR A 1 488 ? 68.920 35.831 -141.354 1.00 74.06 488 THR A C 1
ATOM 4004 O O . THR A 1 488 ? 69.203 36.496 -142.349 1.00 74.06 488 THR A O 1
ATOM 4007 N N . GLN A 1 489 ? 69.863 35.246 -140.606 1.00 75.62 489 GLN A N 1
ATOM 4008 C CA . GLN A 1 489 ? 71.299 35.290 -140.931 1.00 75.62 489 GLN A CA 1
ATOM 4009 C C . GLN A 1 489 ? 71.653 34.500 -142.202 1.00 75.62 489 GLN A C 1
ATOM 4011 O O . GLN A 1 489 ? 72.471 34.955 -143.002 1.00 75.62 489 GLN A O 1
ATOM 4016 N N . VAL A 1 490 ? 71.036 33.336 -142.429 1.00 75.19 490 VAL A N 1
ATOM 4017 C CA . VAL A 1 490 ? 71.194 32.585 -143.689 1.00 75.19 490 VAL A CA 1
ATOM 4018 C C . VAL A 1 490 ? 70.645 33.402 -144.864 1.00 75.19 490 VAL A C 1
ATOM 4020 O O . VAL A 1 490 ? 71.308 33.523 -145.895 1.00 75.19 490 VAL A O 1
ATOM 4023 N N . TYR A 1 491 ? 69.481 34.036 -144.693 1.00 74.00 491 TYR A N 1
ATOM 4024 C CA . TYR A 1 491 ? 68.877 34.887 -145.720 1.00 74.00 491 TYR A CA 1
ATOM 4025 C C . TYR A 1 491 ? 69.700 36.154 -146.020 1.00 74.00 491 TYR A C 1
ATOM 4027 O O . TYR A 1 491 ? 69.825 36.539 -147.184 1.00 74.00 491 TYR A O 1
ATOM 4035 N N . SER A 1 492 ? 70.303 36.797 -145.011 1.00 72.81 492 SER A N 1
ATOM 4036 C CA . SER A 1 492 ? 71.161 37.967 -145.237 1.00 72.81 492 SER A CA 1
ATOM 4037 C C . SER A 1 492 ? 72.458 37.594 -145.957 1.00 72.81 492 SER A C 1
ATOM 4039 O O . SER A 1 492 ? 72.809 38.265 -146.924 1.00 72.81 492 SER A O 1
ATOM 4041 N N . ARG A 1 493 ? 73.113 36.485 -145.575 1.00 74.62 493 ARG A N 1
ATOM 4042 C CA . ARG A 1 493 ? 74.302 35.967 -146.282 1.00 74.62 493 ARG A CA 1
ATOM 4043 C C . ARG A 1 493 ? 74.000 35.689 -147.756 1.00 74.62 493 ARG A C 1
ATOM 4045 O O . ARG A 1 493 ? 74.680 36.230 -148.618 1.00 74.62 493 ARG A O 1
ATOM 4052 N N . ALA A 1 494 ? 72.918 34.966 -148.056 1.00 73.25 494 ALA A N 1
ATOM 4053 C CA . ALA A 1 494 ? 72.508 34.695 -149.438 1.00 73.25 494 ALA A CA 1
ATOM 4054 C C . ALA A 1 494 ? 72.221 35.977 -150.253 1.00 73.25 494 ALA A C 1
ATOM 4056 O O . ALA A 1 494 ? 72.511 36.040 -151.449 1.00 73.25 494 ALA A O 1
ATOM 4057 N N . LYS A 1 495 ? 71.679 37.020 -149.608 1.00 72.56 495 LYS A N 1
ATOM 4058 C CA . LYS A 1 495 ? 71.417 38.325 -150.234 1.00 72.56 495 LYS A CA 1
ATOM 4059 C C . LYS A 1 495 ? 72.697 39.117 -150.517 1.00 72.56 495 LYS A C 1
ATOM 4061 O O . LYS A 1 495 ? 72.769 39.800 -151.540 1.00 72.56 495 LYS A O 1
ATOM 4066 N N . ASP A 1 496 ? 73.691 39.046 -149.636 1.00 71.94 496 ASP A N 1
ATOM 4067 C CA . ASP A 1 496 ? 74.970 39.732 -149.826 1.00 71.94 496 ASP A CA 1
ATOM 4068 C C . ASP A 1 496 ? 75.911 38.974 -150.780 1.00 71.94 496 ASP A C 1
ATOM 4070 O O . ASP A 1 496 ? 76.589 39.621 -151.576 1.00 71.94 496 ASP A O 1
ATOM 4074 N N . ASP A 1 497 ? 75.850 37.640 -150.836 1.00 72.94 497 ASP A N 1
ATOM 4075 C CA . ASP A 1 497 ? 76.481 36.837 -151.897 1.00 72.94 497 ASP A CA 1
ATOM 4076 C C . ASP A 1 497 ? 75.938 37.216 -153.284 1.00 72.94 497 ASP A C 1
ATOM 4078 O O . ASP A 1 497 ? 76.707 37.422 -154.225 1.00 72.94 497 ASP A O 1
ATOM 4082 N N . ALA A 1 498 ? 74.614 37.364 -153.422 1.00 69.62 498 ALA A N 1
ATOM 4083 C CA . ALA A 1 498 ? 74.000 37.830 -154.667 1.00 69.62 498 ALA A CA 1
ATOM 4084 C C . ALA A 1 498 ? 74.485 39.243 -155.045 1.00 69.62 498 ALA A C 1
ATOM 4086 O O . ALA A 1 498 ? 74.848 39.493 -156.191 1.00 69.62 498 ALA A O 1
ATOM 4087 N N . ARG A 1 499 ? 74.598 40.159 -154.073 1.00 71.69 499 ARG A N 1
ATOM 4088 C CA . ARG A 1 499 ? 75.175 41.500 -154.296 1.00 71.69 499 ARG A CA 1
ATOM 4089 C C . ARG A 1 499 ? 76.642 41.458 -154.731 1.00 71.69 499 ARG A C 1
ATOM 4091 O O . ARG A 1 499 ? 77.049 42.330 -155.494 1.00 71.69 499 ARG A O 1
ATOM 4098 N N . GLN A 1 500 ? 77.437 40.496 -154.260 1.00 70.50 500 GLN A N 1
ATOM 4099 C CA . GLN A 1 500 ? 78.825 40.333 -154.706 1.00 70.50 500 GLN A CA 1
ATOM 4100 C C . GLN A 1 500 ? 78.900 39.835 -156.154 1.00 70.50 500 GLN A C 1
ATOM 4102 O O . GLN A 1 500 ? 79.664 40.400 -156.932 1.00 70.50 500 GLN A O 1
ATOM 4107 N N . ARG A 1 501 ? 78.058 38.866 -156.545 1.00 69.00 501 ARG A N 1
ATOM 4108 C CA . ARG A 1 501 ? 77.978 38.381 -157.939 1.00 69.00 501 ARG A CA 1
ATOM 4109 C C . ARG A 1 501 ? 77.598 39.503 -158.903 1.00 69.00 501 ARG A C 1
ATOM 4111 O O . ARG A 1 501 ? 78.350 39.775 -159.831 1.00 69.00 501 ARG A O 1
ATOM 4118 N N . ASN A 1 502 ? 76.531 40.249 -158.607 1.00 69.12 502 ASN A N 1
ATOM 4119 C CA . ASN A 1 502 ? 76.118 41.392 -159.428 1.00 69.12 502 ASN A CA 1
ATOM 4120 C C . ASN A 1 502 ? 77.213 42.473 -159.550 1.00 69.12 502 ASN A C 1
ATOM 4122 O O . ASN A 1 502 ? 77.316 43.113 -160.591 1.00 69.12 502 ASN A O 1
ATOM 4126 N N . ARG A 1 503 ? 78.052 42.684 -158.520 1.00 71.50 503 ARG A N 1
ATOM 4127 C CA . ARG A 1 503 ? 79.206 43.603 -158.611 1.00 71.50 503 ARG A CA 1
ATOM 4128 C C . ARG A 1 503 ? 80.310 43.070 -159.522 1.00 71.50 503 ARG A C 1
ATOM 4130 O O . ARG A 1 503 ? 80.866 43.845 -160.287 1.00 71.50 503 ARG A O 1
ATOM 4137 N N . GLN A 1 504 ? 80.604 41.772 -159.467 1.00 71.31 504 GLN A N 1
ATOM 4138 C CA . GLN A 1 504 ? 81.579 41.133 -160.358 1.00 71.31 504 GLN A CA 1
ATOM 4139 C C . GLN A 1 504 ? 81.097 41.146 -161.822 1.00 71.31 504 GLN A C 1
ATOM 4141 O O . GLN A 1 504 ? 81.887 41.370 -162.740 1.00 71.31 504 GLN A O 1
ATOM 4146 N N . GLU A 1 505 ? 79.792 40.990 -162.052 1.00 67.75 505 GLU A N 1
ATOM 4147 C CA . GLU A 1 505 ? 79.157 41.174 -163.364 1.00 67.75 505 GLU A CA 1
ATOM 4148 C C . GLU A 1 505 ? 79.270 42.638 -163.842 1.00 67.75 505 GLU A C 1
ATOM 4150 O O . GLU A 1 505 ? 79.770 42.886 -164.939 1.00 67.75 505 GLU A O 1
ATOM 4155 N N . ASP A 1 506 ? 78.933 43.624 -163.002 1.00 69.00 506 ASP A N 1
ATOM 4156 C CA . ASP A 1 506 ? 79.131 45.056 -163.298 1.00 69.00 506 ASP A CA 1
ATOM 4157 C C . ASP A 1 506 ? 80.603 45.403 -163.609 1.00 69.00 506 ASP A C 1
ATOM 4159 O O . ASP A 1 506 ? 80.889 46.191 -164.514 1.00 69.00 506 ASP A O 1
ATOM 4163 N N . GLU A 1 507 ? 81.557 44.842 -162.864 1.00 70.81 507 GLU A N 1
ATOM 4164 C CA . GLU A 1 507 ? 82.993 45.091 -163.036 1.00 70.81 507 GLU A CA 1
ATOM 4165 C C . GLU A 1 507 ? 83.541 44.451 -164.320 1.00 70.81 507 GLU A C 1
ATOM 4167 O O . GLU A 1 507 ? 84.295 45.101 -165.049 1.00 70.81 507 GLU A O 1
ATOM 4172 N N . THR A 1 508 ? 83.114 43.232 -164.666 1.00 70.88 508 THR A N 1
ATOM 4173 C CA . THR A 1 508 ? 83.494 42.585 -165.937 1.00 70.88 508 THR A CA 1
ATOM 4174 C C . THR A 1 508 ? 82.880 43.285 -167.153 1.00 70.88 508 THR A C 1
ATOM 4176 O O . THR A 1 508 ? 83.578 43.491 -168.149 1.00 70.88 508 THR A O 1
ATOM 4179 N N . LEU A 1 509 ? 81.631 43.756 -167.062 1.00 68.12 509 LEU A N 1
ATOM 4180 C CA . LEU A 1 509 ? 81.003 44.592 -168.093 1.00 68.12 509 LEU A CA 1
ATOM 4181 C C . LEU A 1 509 ? 81.736 45.932 -168.269 1.00 68.12 509 LEU A C 1
ATOM 4183 O O . LEU A 1 509 ? 81.996 46.357 -169.397 1.00 68.12 509 LEU A O 1
ATOM 4187 N N . ARG A 1 510 ? 82.147 46.586 -167.174 1.00 70.25 510 ARG A N 1
ATOM 4188 C CA . ARG A 1 510 ? 82.957 47.819 -167.234 1.00 70.25 510 ARG A CA 1
ATOM 4189 C C . ARG A 1 510 ? 84.339 47.575 -167.838 1.00 70.25 510 ARG A C 1
ATOM 4191 O O . ARG A 1 510 ? 84.796 48.409 -168.618 1.00 70.25 510 ARG A O 1
ATOM 4198 N N . ALA A 1 511 ? 84.985 46.451 -167.528 1.00 70.38 511 ALA A N 1
ATOM 4199 C CA . ALA A 1 511 ? 86.269 46.075 -168.120 1.00 70.38 511 ALA A CA 1
ATOM 4200 C C . ALA A 1 511 ? 86.156 45.845 -169.640 1.00 70.38 511 ALA A C 1
ATOM 4202 O O . ALA A 1 511 ? 86.985 46.353 -170.397 1.00 70.38 511 ALA A O 1
ATOM 4203 N N . LEU A 1 512 ? 85.094 45.166 -170.097 1.00 69.88 512 LEU A N 1
ATOM 4204 C CA . LEU A 1 512 ? 84.771 45.010 -171.521 1.00 69.88 512 LEU A CA 1
ATOM 4205 C C . LEU A 1 512 ? 84.606 46.368 -172.218 1.00 69.88 512 LEU A C 1
ATOM 4207 O O . LEU A 1 512 ? 85.296 46.636 -173.202 1.00 69.88 512 LEU A O 1
ATOM 4211 N N . VAL A 1 513 ? 83.774 47.261 -171.671 1.00 71.69 513 VAL A N 1
ATOM 4212 C CA . VAL A 1 513 ? 83.545 48.603 -172.240 1.00 71.69 513 VAL A CA 1
ATOM 4213 C C . VAL A 1 513 ? 84.830 49.441 -172.269 1.00 71.69 513 VAL A C 1
ATOM 4215 O O . VAL A 1 513 ? 85.087 50.137 -173.250 1.00 71.69 513 VAL A O 1
ATOM 4218 N N . GLN A 1 514 ? 85.681 49.367 -171.240 1.00 68.25 514 GLN A N 1
ATOM 4219 C CA . GLN A 1 514 ? 86.974 50.064 -171.246 1.00 68.25 514 GLN A CA 1
ATOM 4220 C C . GLN A 1 514 ? 87.930 49.504 -172.309 1.00 68.25 514 GLN A C 1
ATOM 4222 O O . GLN A 1 514 ? 88.594 50.282 -172.996 1.00 68.25 514 GLN A O 1
ATOM 4227 N N . HIS A 1 515 ? 87.972 48.183 -172.497 1.00 70.81 515 HIS A N 1
ATOM 4228 C CA . HIS A 1 515 ? 88.776 47.541 -173.538 1.00 70.81 515 HIS A CA 1
ATOM 4229 C C . HIS A 1 515 ? 88.281 47.895 -174.955 1.00 70.81 515 HIS A C 1
ATOM 4231 O O . HIS A 1 515 ? 89.091 48.173 -175.844 1.00 70.81 515 HIS A O 1
ATOM 4237 N N . GLU A 1 516 ? 86.966 47.991 -175.173 1.00 66.12 516 GLU A N 1
ATOM 4238 C CA . GLU A 1 516 ? 86.404 48.494 -176.435 1.00 66.12 516 GLU A CA 1
ATOM 4239 C C . GLU A 1 516 ? 86.709 49.979 -176.668 1.00 66.12 516 GLU A C 1
ATOM 4241 O O . GLU A 1 516 ? 87.106 50.353 -177.772 1.00 66.12 516 GLU A O 1
ATOM 4246 N N . GLN A 1 517 ? 86.628 50.830 -175.641 1.00 67.94 517 GLN A N 1
ATOM 4247 C CA . GLN A 1 517 ? 87.022 52.240 -175.759 1.00 67.94 517 GLN A CA 1
ATOM 4248 C C . GLN A 1 517 ? 88.522 52.413 -176.045 1.00 67.94 517 GLN A C 1
ATOM 4250 O O . GLN A 1 517 ? 88.902 53.328 -176.780 1.00 67.94 517 GLN A O 1
ATOM 4255 N N . GLN A 1 518 ? 89.384 51.542 -175.511 1.00 68.69 518 GLN A N 1
ATOM 4256 C CA . GLN A 1 518 ? 90.810 51.516 -175.853 1.00 68.69 518 GLN A CA 1
ATOM 4257 C C . GLN A 1 518 ? 91.030 51.074 -177.307 1.00 68.69 518 GLN A C 1
ATOM 4259 O O . GLN A 1 518 ? 91.762 51.747 -178.033 1.00 68.69 518 GLN A O 1
ATOM 4264 N N . ARG A 1 519 ? 90.335 50.025 -177.777 1.00 66.81 519 ARG A N 1
ATOM 4265 C CA . ARG A 1 519 ? 90.329 49.624 -179.198 1.00 66.81 519 ARG A CA 1
ATOM 4266 C C . ARG A 1 519 ? 89.860 50.753 -180.118 1.00 66.81 519 ARG A C 1
ATOM 4268 O O . ARG A 1 519 ? 90.505 51.006 -181.133 1.00 66.81 519 ARG A O 1
ATOM 4275 N N . PHE A 1 520 ? 88.788 51.459 -179.758 1.00 64.56 520 PHE A N 1
ATOM 4276 C CA . PHE A 1 520 ? 88.254 52.572 -180.546 1.00 64.56 520 PHE A CA 1
ATOM 4277 C C . PHE A 1 520 ? 89.248 53.738 -180.626 1.00 64.56 520 PHE A C 1
ATOM 4279 O O . PHE A 1 520 ? 89.542 54.217 -181.718 1.00 64.56 520 PHE A O 1
ATOM 4286 N N . LYS A 1 521 ? 89.844 54.146 -179.496 1.00 66.06 521 LYS A N 1
ATOM 4287 C CA . LYS A 1 521 ? 90.888 55.188 -179.463 1.00 66.06 521 LYS A CA 1
ATOM 4288 C C . LYS A 1 521 ? 92.138 54.789 -180.253 1.00 66.06 521 LYS A C 1
ATOM 4290 O O . LYS A 1 521 ? 92.710 55.628 -180.943 1.00 66.06 521 LYS A O 1
ATOM 4295 N N . HIS A 1 522 ? 92.536 53.517 -180.205 1.00 64.00 522 HIS A N 1
ATOM 4296 C CA . HIS A 1 522 ? 93.649 53.000 -181.004 1.00 64.00 522 HIS A CA 1
ATOM 4297 C C . HIS A 1 522 ? 93.343 53.066 -182.511 1.00 64.00 522 HIS A C 1
ATOM 4299 O O . HIS A 1 522 ? 94.146 53.602 -183.273 1.00 64.00 522 HIS A O 1
ATOM 4305 N N . ALA A 1 523 ? 92.153 52.628 -182.938 1.00 60.59 523 ALA A N 1
ATOM 4306 C CA . ALA A 1 523 ? 91.708 52.744 -184.328 1.00 60.59 523 ALA A CA 1
ATOM 4307 C C . ALA A 1 523 ? 91.607 54.210 -184.796 1.00 60.59 523 ALA A C 1
ATOM 4309 O O . ALA A 1 523 ? 92.037 54.539 -185.900 1.00 60.59 523 ALA A O 1
ATOM 4310 N N . GLN A 1 524 ? 91.101 55.107 -183.944 1.00 60.97 524 GLN A N 1
ATOM 4311 C CA . GLN A 1 524 ? 90.995 56.538 -184.234 1.00 60.97 524 GLN A CA 1
ATOM 4312 C C . GLN A 1 524 ? 92.376 57.196 -184.398 1.00 60.97 524 GLN A C 1
ATOM 4314 O O . GLN A 1 524 ? 92.569 57.973 -185.331 1.00 60.97 524 GLN A O 1
ATOM 4319 N N . GLY A 1 525 ? 93.358 56.827 -183.566 1.00 61.06 525 GLY A N 1
ATOM 4320 C CA . GLY A 1 525 ? 94.749 57.268 -183.711 1.00 61.06 525 GLY A CA 1
ATOM 4321 C C . GLY A 1 525 ? 95.409 56.766 -185.002 1.00 61.06 525 GLY A C 1
ATOM 4322 O O . GLY A 1 525 ? 96.059 57.542 -185.697 1.00 61.06 525 GLY A O 1
ATOM 4323 N N . VAL A 1 526 ? 95.183 55.501 -185.378 1.00 60.88 526 VAL A N 1
ATOM 4324 C CA . VAL A 1 526 ? 95.685 54.924 -186.644 1.00 60.88 526 VAL A CA 1
ATOM 4325 C C . VAL A 1 526 ? 95.051 55.586 -187.877 1.00 60.88 526 VAL A C 1
ATOM 4327 O O . VAL A 1 526 ? 95.716 55.731 -188.901 1.00 60.88 526 VAL A O 1
ATOM 4330 N N . LEU A 1 527 ? 93.794 56.034 -187.791 1.00 57.91 527 LEU A N 1
ATOM 4331 C CA . LEU A 1 527 ? 93.139 56.797 -188.860 1.00 57.91 527 LEU A CA 1
ATOM 4332 C C . LEU A 1 527 ? 93.646 58.246 -188.948 1.00 57.91 527 LEU A C 1
ATOM 4334 O O . LEU A 1 527 ? 93.860 58.746 -190.049 1.00 57.91 527 LEU A O 1
ATOM 4338 N N . GLN A 1 528 ? 93.890 58.911 -187.815 1.00 60.34 528 GLN A N 1
ATOM 4339 C CA . GLN A 1 528 ? 94.422 60.282 -187.795 1.00 60.34 528 GLN A CA 1
ATOM 4340 C C . GLN A 1 528 ? 95.891 60.354 -188.237 1.00 60.34 528 GLN A C 1
ATOM 4342 O O . GLN A 1 528 ? 96.261 61.279 -188.953 1.00 60.34 528 GLN A O 1
ATOM 4347 N N . ALA A 1 529 ? 96.705 59.340 -187.927 1.00 58.25 529 ALA A N 1
ATOM 4348 C CA . ALA A 1 529 ? 98.090 59.229 -188.398 1.00 58.25 529 ALA A CA 1
ATOM 4349 C C . ALA A 1 529 ? 98.234 59.024 -189.924 1.00 58.25 529 ALA A C 1
ATOM 4351 O O . ALA A 1 529 ? 99.355 58.957 -190.427 1.00 58.25 529 ALA A O 1
ATOM 4352 N N . ARG A 1 530 ? 97.123 58.901 -190.667 1.00 56.62 530 ARG A N 1
ATOM 4353 C CA . ARG A 1 530 ? 97.112 58.641 -192.115 1.00 56.62 530 ARG A CA 1
ATOM 4354 C C . ARG A 1 530 ? 96.782 59.862 -192.982 1.00 56.62 530 ARG A C 1
ATOM 4356 O O . ARG A 1 530 ? 96.940 59.775 -194.194 1.00 56.62 530 ARG A O 1
ATOM 4363 N N . ASN A 1 531 ? 96.375 60.978 -192.371 1.00 51.47 531 ASN A N 1
ATOM 4364 C CA . ASN A 1 531 ? 95.987 62.211 -193.061 1.00 51.47 531 ASN A CA 1
ATOM 4365 C C . ASN A 1 531 ? 96.922 63.373 -192.679 1.00 51.47 531 ASN A C 1
ATOM 4367 O O . ASN A 1 531 ? 96.570 64.223 -191.863 1.00 51.47 531 ASN A O 1
ATOM 4371 N N . ILE A 1 532 ? 98.107 63.407 -193.294 1.00 52.97 532 ILE A N 1
ATOM 4372 C CA . ILE A 1 532 ? 98.957 64.603 -193.379 1.00 52.97 532 ILE A CA 1
ATOM 4373 C C . ILE A 1 532 ? 99.169 64.906 -194.866 1.00 52.97 532 ILE A C 1
ATOM 4375 O O . ILE A 1 532 ? 100.039 64.302 -195.490 1.00 52.97 532 ILE A O 1
ATOM 4379 N N . CYS A 1 533 ? 98.347 65.810 -195.402 1.00 38.78 533 CYS A N 1
ATOM 4380 C CA . CYS A 1 533 ? 98.514 66.561 -196.650 1.00 38.78 533 CYS A CA 1
ATOM 4381 C C . CYS A 1 533 ? 97.533 67.741 -196.622 1.00 38.78 533 CYS A C 1
ATOM 4383 O O . CYS A 1 533 ? 96.351 67.482 -196.302 1.00 38.78 533 CYS A O 1
#

Foldseek 3Di:
DDDDDDDPDDDDDDDDPVVPPCDPVNVVVVVVVVVVVVVVVVCVVDPPVPDDDDPVVVVPDCVVVVVVVVVVVVVVVVPDPPPPPPDPPQPPPVVVVVPPPPPPDDLVRLVVLVVVVVVVVVVVVVQVVCCVVVVDRPVVVVVVVVVVVVVVVVVVVVVVVVVVVVVVVVVVVVVVVVVVVVVVVVVVVVVVVVVVVVVVVVVVVVVVVVVVVVVVVVVVVVVVVVPPPVPPVVPVVVPVVPPPPPPPPPPPPDPDDDPDDDPDDDDDDDDDPDDDDDDYDDDYDDDDDDDDQDQPPPPDPPDDHPVVCVVVVVVVVVVVVVVVVVVVVVVVVVVVVVVVVSVVSVVVSVVVVVVVVVVVVVVVVVVVVVVVVVVVVVVVVVVVVVVVVVVVVVVVVVVVVVVVVVVVVVVVVVVVVVVVVVVVVVVVVVVVVVVVVVVVVVVVVVVVVVVVVVVVVVVVVVVVVVVVVVVVVVVVVVVVVVVVVVVVVVVVVVVVVVVVVVVVVVVVVVVVVVVVVVVVVVVVVVVVVVDDD

Organism: NCBI:txid1284355

Solvent-accessible surface area (backbone atoms only — not comparable to full-atom values): 31636 Å² total; per-residue (Å²): 140,80,86,85,82,82,82,87,78,82,78,77,80,78,79,65,78,71,80,73,71,71,46,72,66,56,52,48,54,54,49,48,56,48,50,51,51,49,51,52,60,51,50,77,74,50,62,80,86,73,57,86,75,52,79,68,67,76,52,76,67,62,61,61,63,49,47,54,46,56,51,49,53,51,50,53,70,67,61,61,88,75,78,68,73,74,76,79,77,72,64,84,48,72,74,46,59,76,55,60,73,79,74,80,69,52,67,71,56,43,52,50,54,49,52,58,46,50,59,45,53,54,50,54,51,50,51,51,49,46,28,73,74,66,78,46,66,75,62,55,58,56,51,50,54,56,49,50,53,50,50,52,54,51,49,53,51,50,53,56,50,48,56,51,50,52,50,54,47,55,53,51,51,53,54,50,50,59,48,49,54,54,47,52,57,48,50,53,53,48,51,54,52,51,53,51,47,50,60,43,58,49,48,56,46,54,52,50,52,49,51,50,53,48,47,53,52,48,58,51,45,46,69,47,57,78,63,51,63,80,66,56,69,69,57,64,66,70,55,68,70,71,65,66,76,76,70,75,74,77,86,75,76,82,80,77,82,84,86,81,81,95,81,82,88,86,84,88,85,87,89,85,90,86,88,90,90,91,86,95,92,92,95,94,92,96,92,94,94,96,91,79,92,64,74,86,81,81,79,59,100,76,77,62,54,85,64,60,50,52,60,57,47,50,58,48,52,52,57,47,45,58,51,49,50,56,51,49,51,55,52,49,52,56,48,51,51,54,49,52,55,49,49,52,50,40,53,52,47,52,52,53,51,53,54,51,49,54,51,49,52,51,51,50,51,52,53,51,51,55,49,55,48,51,56,49,50,50,49,50,49,53,51,50,54,51,49,53,49,48,50,53,53,44,57,56,46,52,55,49,50,53,50,52,51,50,56,46,50,52,48,52,49,52,50,50,54,50,49,54,53,50,50,50,51,56,49,51,51,54,50,49,57,48,52,50,49,61,44,54,52,50,51,51,50,50,57,51,51,50,53,49,52,53,51,52,51,54,49,50,51,55,52,50,53,52,46,54,57,47,54,52,51,50,54,60,48,51,52,54,49,49,57,52,49,52,53,49,51,55,52,49,51,57,53,51,53,50,53,50,51,56,47,53,51,52,50,51,52,49,51,51,54,51,53,51,52,50,52,50,52,51,52,51,49,61,56,56,77,69,70,87,129

pLDDT: mean 77.02, std 14.88, range [38.78, 96.75]

Sequence (533 aa):
MEPVRISHEVKANPVPASLNKLSLAGLQTQQETRKERIKAEVASKYNADDEFQFATAARGSNLEAVRQKVEREREAALQFDFKAKPVPHASTSAATAAKSTEVKLTTAAILREDALYQRKKEREAALLRAYESELRDPLEFYRWQANMQQQDEENWRKEVETRRLEMMQAQYDAVEAARQARLENREVAVEMKEQAKSRAAEREQEEKELLEKNRQLTDEMKRVRDTAPREAEAQVREENAKQRDALQEFLAAERERKAREDAKEQAAREDLIRQIRALDRVHREHIAVFDPTETAQLGLLQEMSLTELRERLRVRNEEQKCWEETRREEITTNKQEKNADLLERATNAARRRRATASANTAARSKKKALAAARELEEQALRRKNNFELAEKLQRQRDKRLEQTEKLRLEAEELATRRRFLGAAKNMLEKNHFKQLKCGFEREAQNRQGTHQVETITMENVRAQEKRMNADFRAHQSLTKQQEAQERTQVYSRAKDDARQRNRQEDETLRALVQHEQQRFKHAQGVLQARNIC

Radius of gyration: 81.37 Å; Cα contacts (8 Å, |Δi|>4): 31; chains: 1; bounding box: 168×132×270 Å

InterPro domains:
  IPR039341 Cilia- and flagella-associated protein 99 [PTHR34649] (3-472)
  IPR060436 CFAP99, V-shaped coiled-coil domain [PF27956] (108-240)

Secondary structure (DSSP, 8-state):
-PPPPP-----PPPPPTTTTS--HHHHHHHHHHHHHHHHHHHHTTS-GGGS---TTTSS--THHHHHHHHHHHHHHHH------PPPP-----HHHHHT-------HHHHHHHHHHHHHHHHHHHHHHHHHHHHSS-HHHHHHHHHHHHHHHHHHHHHHHHHHHHHHHHHHHHHHHHHHHHHHHHHHHHHHHHHHHHHHHHHHHHHHHHHHHHHHHHHHHHHHHHTTTHHHHTTTHHHHTTSSSGGGSSGGGSGGGTT----------------------------------SS------TT---TTHHHHHHHHHHHHHHHHHHHHHHHHHHHHHHHHHHHHHHHHHHHHHHHHHHHHHHHHHHHHHHHHHHHHHHHHHHHHHHHHHHHHHHHHHHHHHHHHHHHHHHHHHHHHHHHHHHHHHHHHHHHHHHHHHHHHHHHHHHHHHHHHHHHHHHHHHHHHHHHHHHHHHHHHHHHHHHHHHHHHHHHHHHHHHHHHHHHHHHHHHHHHHHHHHHHHHHHHHHHHHTT---

Mean predicted aligned error: 22.52 Å